Protein AF-A0A1Q7DKN8-F1 (afdb_monomer_lite)

Sequence (492 aa):
MLLDQSAATQILDGSGDLNVLRASIIAAPYELLSQPHVLIIGPGGGIDIQNALVHGASQVDAVEVNRGVSSLMRGPLSDYNGHVYSAARVNVVEDEARSYIRRSPDRYDLILMTVVDSYAALASGAYALSESYLYTAEAFHDYLGHIADHGVLAVGRFYRDPPIEMLNTAALGVEALRARGVADPLAHIAVLRYLDFGLLIVRDDAFDVSSATAIRRFAADHHFTVAFDPLDRTGPFAEGLAGTPVPATDDRPFFFANPGTNVPIAYLILFGALIPAVVLSWGLLLLPLRRVMGAALVTAIGRRTTVQALAVGFGFIAAEIVLLQRLTLYLGQPALALAVGLAALLVGAAAGSAASARAKIGVPRAALASAIVVTVAFLAFDRVAAATLAWPLLARGATACVVAIAIGLPLGSVFPSVIASAGAHDDGLVAWAWAVNGAASVIGSILAVVAALTIGFTGVGFLAAACYLIAVAPAATGLRLGIGAERSPQPT

Structure (mmCIF, N/CA/C/O backbone):
data_AF-A0A1Q7DKN8-F1
#
_entry.id   AF-A0A1Q7DKN8-F1
#
loop_
_atom_site.group_PDB
_atom_site.id
_atom_site.type_symbol
_atom_site.label_atom_id
_atom_site.label_alt_id
_atom_site.label_comp_id
_atom_site.label_asym_id
_atom_site.label_entity_id
_atom_site.label_seq_id
_atom_site.pdbx_PDB_ins_code
_atom_site.Cartn_x
_atom_site.Cartn_y
_atom_site.Cartn_z
_atom_site.occupancy
_atom_site.B_iso_or_equiv
_atom_site.auth_seq_id
_atom_site.auth_comp_id
_atom_site.auth_asym_id
_atom_site.auth_atom_id
_atom_site.pdbx_PDB_model_num
ATOM 1 N N . MET A 1 1 ? 6.342 -12.936 20.519 1.00 69.38 1 MET A N 1
ATOM 2 C CA . MET A 1 1 ? 6.981 -13.704 19.427 1.00 69.38 1 MET A CA 1
ATOM 3 C C . MET A 1 1 ? 7.747 -12.745 18.534 1.00 69.3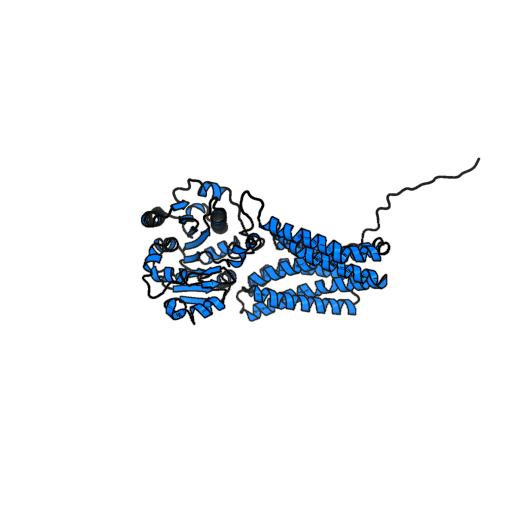8 1 MET A C 1
ATOM 5 O O . MET A 1 1 ? 7.199 -11.688 18.241 1.00 69.38 1 MET A O 1
ATOM 9 N N . LEU A 1 2 ? 8.979 -13.087 18.136 1.00 68.31 2 LEU A N 1
ATOM 10 C CA . LEU A 1 2 ? 9.705 -12.337 17.108 1.00 68.31 2 LEU A CA 1
ATOM 11 C C . LEU A 1 2 ? 9.404 -12.926 15.719 1.00 68.31 2 LEU A C 1
ATOM 13 O O . LEU A 1 2 ? 9.461 -14.138 15.534 1.00 68.31 2 LEU A O 1
ATOM 17 N N . LEU A 1 3 ? 9.077 -12.059 14.774 1.00 62.25 3 LEU A N 1
ATOM 18 C CA . LEU A 1 3 ? 8.795 -12.274 13.365 1.00 62.25 3 LEU A CA 1
ATOM 19 C C . LEU A 1 3 ? 9.898 -11.562 12.570 1.00 62.25 3 LEU A C 1
ATOM 21 O O . LEU A 1 3 ? 10.316 -10.472 12.948 1.00 62.25 3 LEU A O 1
ATOM 25 N N . ASP A 1 4 ? 10.404 -12.181 11.506 1.00 56.62 4 ASP A N 1
ATOM 26 C CA . ASP A 1 4 ? 11.336 -11.571 10.544 1.00 56.62 4 ASP A CA 1
ATOM 27 C C . ASP A 1 4 ? 12.473 -10.738 11.182 1.00 56.62 4 ASP A C 1
ATOM 29 O O . ASP A 1 4 ? 12.576 -9.523 11.021 1.00 56.62 4 ASP A O 1
ATOM 33 N N . GLN A 1 5 ? 13.348 -11.426 11.923 1.00 57.22 5 GLN A N 1
ATOM 34 C CA . GLN A 1 5 ? 14.475 -10.900 12.715 1.00 57.22 5 GLN A CA 1
ATOM 35 C C . GLN A 1 5 ? 14.099 -10.121 13.986 1.00 57.22 5 GLN A C 1
ATOM 37 O O . GLN A 1 5 ? 14.544 -10.511 15.065 1.00 57.22 5 GLN A O 1
ATOM 42 N N . SER A 1 6 ? 13.311 -9.045 13.892 1.00 54.19 6 SER A N 1
ATOM 43 C CA . SER A 1 6 ? 13.060 -8.140 15.032 1.00 54.19 6 SER A CA 1
ATOM 44 C C . SER A 1 6 ? 11.631 -7.609 15.152 1.00 54.19 6 SER A C 1
ATOM 46 O O . SER A 1 6 ? 11.366 -6.815 16.054 1.00 54.19 6 SER A O 1
ATOM 48 N N . ALA A 1 7 ? 10.707 -8.005 14.273 1.00 59.94 7 ALA A N 1
ATOM 49 C CA . ALA A 1 7 ? 9.303 -7.654 14.442 1.00 59.94 7 ALA A CA 1
ATOM 50 C C . ALA A 1 7 ? 8.699 -8.408 15.605 1.00 59.94 7 ALA A C 1
ATOM 52 O O . ALA A 1 7 ? 8.950 -9.586 15.761 1.00 59.94 7 ALA A O 1
ATOM 53 N N . ALA A 1 8 ? 7.942 -7.740 16.464 1.00 69.69 8 ALA A N 1
ATOM 54 C CA . ALA A 1 8 ? 7.364 -8.381 17.629 1.00 69.69 8 ALA A CA 1
ATOM 55 C C . ALA A 1 8 ? 5.851 -8.345 17.517 1.00 69.69 8 ALA A C 1
ATOM 57 O O . ALA A 1 8 ? 5.264 -7.297 17.273 1.00 69.69 8 ALA A O 1
ATOM 58 N N . THR A 1 9 ? 5.226 -9.488 17.755 1.00 79.25 9 THR A N 1
ATOM 59 C CA . THR A 1 9 ? 3.809 -9.524 18.088 1.00 79.25 9 THR A CA 1
ATOM 60 C C . THR A 1 9 ? 3.646 -10.127 19.474 1.00 79.25 9 THR A C 1
ATOM 62 O O . THR A 1 9 ? 4.316 -11.111 19.832 1.00 79.25 9 THR A O 1
ATOM 65 N N . GLN A 1 10 ? 2.831 -9.473 20.297 1.00 84.88 10 GLN A N 1
ATOM 66 C CA . GLN A 1 10 ? 2.544 -9.934 21.645 1.00 84.88 10 GLN A CA 1
ATOM 67 C C . GLN A 1 10 ? 1.501 -11.039 21.580 1.00 84.88 10 GLN A C 1
ATOM 69 O O . GLN A 1 10 ? 0.483 -10.902 20.911 1.00 84.88 10 GLN A O 1
ATOM 74 N N . ILE A 1 11 ? 1.779 -12.128 22.285 1.00 89.25 11 ILE A N 1
ATOM 75 C CA . ILE A 1 11 ? 0.830 -13.214 22.494 1.00 89.25 11 ILE A CA 1
ATOM 76 C C . ILE A 1 11 ? 0.557 -13.195 23.984 1.00 89.25 11 ILE A C 1
ATOM 78 O O . ILE A 1 11 ? 1.498 -13.320 24.771 1.00 89.25 11 ILE A O 1
ATOM 82 N N . LEU A 1 12 ? -0.694 -12.966 24.356 1.00 89.38 12 LEU A N 1
ATOM 83 C CA . LEU A 1 12 ? -1.097 -13.012 25.751 1.00 89.38 12 LEU A CA 1
ATOM 84 C C . LEU A 1 12 ? -1.434 -14.450 26.129 1.00 89.38 12 LEU A C 1
ATOM 86 O O . LEU A 1 12 ? -1.973 -15.203 25.315 1.00 89.38 12 LEU A O 1
ATOM 90 N N . ASP A 1 13 ? -1.124 -14.794 27.375 1.00 89.62 13 ASP A N 1
ATOM 91 C CA . ASP A 1 13 ? -1.547 -16.049 27.980 1.00 89.62 13 ASP A CA 1
ATOM 92 C C . ASP A 1 13 ? -3.078 -16.071 28.072 1.00 89.62 13 ASP A C 1
ATOM 94 O O . ASP A 1 13 ? -3.681 -15.290 28.812 1.00 89.62 13 ASP A O 1
ATOM 98 N N . GLY A 1 14 ? -3.709 -16.955 27.301 1.00 84.38 14 GLY A N 1
ATOM 99 C CA . GLY A 1 14 ? -5.162 -17.074 27.223 1.00 84.38 14 GLY A CA 1
ATOM 100 C C . GLY A 1 14 ? -5.808 -17.667 28.477 1.00 84.38 14 GLY A C 1
ATOM 101 O O . GLY A 1 14 ? -7.031 -17.643 28.584 1.00 84.38 14 GLY A O 1
ATOM 102 N N . SER A 1 15 ? -5.014 -18.179 29.425 1.00 82.38 15 SER A N 1
ATOM 103 C CA . SER A 1 15 ? -5.487 -18.590 30.753 1.00 82.38 15 SER A CA 1
ATOM 104 C C . SER A 1 15 ? -5.469 -17.454 31.786 1.00 82.38 15 SER A C 1
ATOM 106 O O . SER A 1 15 ? -6.047 -17.592 32.867 1.00 82.38 15 SER A O 1
ATOM 108 N N . GLY A 1 16 ? -4.811 -16.335 31.464 1.00 82.31 16 GLY A N 1
ATOM 109 C CA . GLY A 1 16 ? -4.687 -15.172 32.335 1.00 82.31 16 GLY A CA 1
ATOM 110 C C . GLY A 1 16 ? -5.949 -14.308 32.404 1.00 82.31 16 GLY A C 1
ATOM 111 O O . GLY A 1 16 ? -6.888 -14.455 31.620 1.00 82.31 16 GLY A O 1
ATOM 112 N N . ASP A 1 17 ? -5.962 -13.360 33.345 1.00 84.31 17 ASP A N 1
ATOM 113 C CA . ASP A 1 17 ? -7.023 -12.355 33.412 1.00 84.31 17 ASP A CA 1
ATOM 114 C C . ASP A 1 17 ? -6.887 -11.345 32.259 1.00 84.31 17 ASP A C 1
ATOM 116 O O . ASP A 1 17 ? -6.019 -10.468 32.263 1.00 84.31 17 ASP A O 1
ATOM 120 N N . LEU A 1 18 ? -7.781 -11.451 31.274 1.00 88.00 18 LEU A N 1
ATOM 121 C CA . LEU A 1 18 ? -7.830 -10.561 30.115 1.00 88.00 18 LEU A CA 1
ATOM 122 C C . LEU A 1 18 ? -8.501 -9.206 30.413 1.00 88.00 18 LEU A C 1
ATOM 124 O O . LEU A 1 18 ? -8.622 -8.381 29.507 1.00 88.00 18 LEU A O 1
ATOM 128 N N . ASN A 1 19 ? -8.902 -8.920 31.659 1.00 85.69 19 ASN A N 1
ATOM 129 C CA . ASN A 1 19 ? -9.459 -7.616 32.040 1.00 85.69 19 ASN A CA 1
ATOM 130 C C . ASN A 1 19 ? -8.499 -6.450 31.779 1.00 85.69 19 ASN A C 1
ATOM 132 O O . ASN A 1 19 ? -8.963 -5.330 31.574 1.00 85.69 19 ASN A O 1
ATOM 136 N N . VAL A 1 20 ? -7.185 -6.695 31.710 1.00 86.88 20 VAL A N 1
ATOM 137 C CA . VAL A 1 20 ? -6.204 -5.674 31.302 1.00 86.88 20 VAL A CA 1
ATOM 138 C C . VAL A 1 20 ? -6.526 -5.073 29.928 1.00 86.88 20 VAL A C 1
ATOM 140 O O . VAL A 1 20 ? -6.277 -3.892 29.703 1.00 86.88 20 VAL A O 1
ATOM 143 N N . LEU A 1 21 ? -7.154 -5.844 29.030 1.00 92.50 21 LEU A N 1
ATOM 144 C CA . LEU A 1 21 ? -7.571 -5.365 27.712 1.00 92.50 21 LEU A CA 1
ATOM 145 C C . LEU A 1 21 ? -8.695 -4.330 27.800 1.00 92.50 21 LEU A C 1
ATOM 147 O O . LEU A 1 21 ? -8.719 -3.415 26.984 1.00 92.50 21 LEU A O 1
ATOM 151 N N . ARG A 1 22 ? -9.561 -4.399 28.823 1.00 93.88 22 ARG A N 1
ATOM 152 C CA . ARG A 1 22 ? -10.612 -3.390 29.064 1.00 93.88 22 ARG A CA 1
ATOM 153 C C . ARG A 1 22 ? -10.039 -2.020 29.403 1.00 93.88 22 ARG A C 1
ATOM 155 O O . ARG A 1 22 ? -10.659 -1.014 29.104 1.00 93.88 22 ARG A O 1
ATOM 162 N N . ALA A 1 23 ? -8.850 -1.992 29.998 1.00 93.06 23 ALA A N 1
ATOM 163 C CA . ALA A 1 23 ? -8.126 -0.768 30.319 1.00 93.06 23 ALA A CA 1
ATOM 164 C C . ALA A 1 23 ? -7.115 -0.371 29.232 1.00 93.06 23 ALA A C 1
ATOM 166 O O . ALA A 1 23 ? -6.266 0.483 29.473 1.00 93.06 23 ALA A O 1
ATOM 167 N N . SER A 1 24 ? -7.145 -1.007 28.057 1.00 94.12 24 SER A N 1
ATOM 168 C CA . SER A 1 24 ? -6.240 -0.686 26.952 1.00 94.12 24 SER A CA 1
ATOM 169 C C . SER A 1 24 ? -6.830 0.401 26.055 1.00 94.12 24 SER A C 1
ATOM 171 O O . SER A 1 24 ? -8.039 0.478 25.865 1.00 94.12 24 SER A O 1
ATOM 173 N N . ILE A 1 25 ? -5.984 1.221 25.427 1.00 96.19 25 ILE A N 1
ATOM 174 C CA . ILE A 1 25 ? -6.463 2.273 24.515 1.00 96.19 25 ILE A CA 1
ATOM 175 C C . ILE A 1 25 ? -7.280 1.705 23.340 1.00 96.19 25 ILE A C 1
ATOM 177 O O . ILE A 1 25 ? -8.220 2.347 22.882 1.00 96.19 25 ILE A O 1
ATOM 181 N N . ILE A 1 26 ? -6.978 0.478 22.898 1.00 95.25 26 ILE A N 1
ATOM 182 C CA . ILE A 1 26 ? -7.686 -0.220 21.813 1.00 95.25 26 ILE A CA 1
ATOM 183 C C . ILE A 1 26 ? -9.080 -0.725 22.228 1.00 95.25 26 ILE A C 1
ATOM 185 O O . ILE A 1 26 ? -9.825 -1.210 21.379 1.00 95.25 26 ILE A O 1
ATOM 189 N N . ALA A 1 27 ? -9.464 -0.601 23.505 1.00 97.25 27 ALA A N 1
ATOM 190 C CA . ALA A 1 27 ? -10.833 -0.830 23.967 1.00 97.25 27 ALA A CA 1
ATOM 191 C C . ALA A 1 27 ? -11.769 0.364 23.707 1.00 97.25 27 ALA A C 1
ATOM 193 O O . ALA A 1 27 ? -12.981 0.180 23.642 1.00 97.25 27 ALA A O 1
ATOM 194 N N . ALA A 1 28 ? -11.235 1.568 23.470 1.00 97.94 28 ALA A N 1
ATOM 195 C CA . ALA A 1 28 ? -12.045 2.776 23.302 1.00 97.94 28 ALA A CA 1
ATOM 196 C C . ALA A 1 28 ? -13.161 2.689 22.234 1.00 97.94 28 ALA A C 1
ATOM 198 O O . ALA A 1 28 ? -14.249 3.197 22.496 1.00 97.94 28 ALA A O 1
ATOM 199 N N . PRO A 1 29 ? -12.974 2.045 21.060 1.00 97.62 29 PRO A N 1
ATOM 200 C CA . PRO A 1 29 ? -14.052 1.903 20.078 1.00 97.62 29 PRO A CA 1
ATOM 201 C C . PRO A 1 29 ? -15.250 1.098 20.601 1.00 97.62 29 PRO A C 1
ATOM 203 O O . PRO A 1 29 ? -16.375 1.320 20.164 1.00 97.62 29 PRO A O 1
ATOM 206 N N . TYR A 1 30 ? -15.031 0.185 21.552 1.00 97.81 30 TYR A N 1
ATOM 207 C CA . TYR A 1 30 ? -16.084 -0.658 22.118 1.00 97.81 30 TYR A CA 1
ATOM 208 C C . TYR A 1 30 ? -16.977 0.091 23.114 1.00 97.81 30 TYR A C 1
ATOM 210 O O . TYR A 1 30 ? -18.089 -0.354 23.363 1.00 97.81 30 TYR A O 1
ATOM 218 N N . GLU A 1 31 ? -16.562 1.262 23.611 1.00 97.12 31 GLU A N 1
ATOM 219 C CA . GLU A 1 31 ? -17.434 2.159 24.391 1.00 97.12 31 GLU A CA 1
ATOM 220 C C . GLU A 1 31 ? -18.577 2.748 23.549 1.00 97.12 31 GLU A C 1
ATOM 222 O O . GLU A 1 31 ? -19.544 3.288 24.086 1.00 97.12 31 GLU A O 1
ATOM 227 N N . LEU A 1 32 ? -18.461 2.662 22.221 1.00 96.50 32 LEU A N 1
ATOM 228 C CA . LEU A 1 32 ? -19.433 3.182 21.263 1.00 96.50 32 LEU A CA 1
ATOM 229 C C . LEU A 1 32 ? -20.333 2.093 20.669 1.00 96.50 32 LEU A C 1
ATOM 231 O O . LEU A 1 32 ? -21.289 2.420 19.971 1.00 96.50 32 LEU A O 1
ATOM 235 N N . LEU A 1 33 ? -20.026 0.817 20.914 1.00 96.44 33 LEU A N 1
ATOM 236 C CA . LEU A 1 33 ? -20.621 -0.318 20.216 1.00 96.44 33 LEU A CA 1
ATOM 237 C C . LEU A 1 33 ? -21.178 -1.344 21.205 1.00 96.44 33 LEU A C 1
ATOM 239 O O . LEU A 1 33 ? -20.720 -1.475 22.334 1.00 96.44 33 LEU A O 1
ATOM 243 N N . SER A 1 34 ? -22.178 -2.109 20.776 1.00 94.56 34 SER A N 1
ATOM 244 C CA . SER A 1 34 ? -22.769 -3.191 21.571 1.00 94.56 34 SER A CA 1
ATOM 245 C C . SER A 1 34 ? -22.773 -4.480 20.762 1.00 94.56 34 SER A C 1
ATOM 247 O O . SER A 1 34 ? -23.408 -4.545 19.719 1.00 94.56 34 SER A O 1
ATOM 249 N N . GLN A 1 35 ? -22.065 -5.504 21.250 1.00 96.06 35 GLN A N 1
ATOM 250 C CA . GLN A 1 35 ? -21.913 -6.813 20.591 1.00 96.06 35 GLN A CA 1
ATOM 251 C C . GLN A 1 35 ? -21.496 -6.748 19.100 1.00 96.06 35 GLN A C 1
ATOM 253 O O . GLN A 1 35 ? -22.111 -7.420 18.267 1.00 96.06 35 GLN A O 1
ATOM 258 N N . PRO A 1 36 ? -20.444 -5.981 18.747 1.00 97.94 36 PRO A N 1
ATOM 259 C CA . PRO A 1 36 ? -20.112 -5.694 17.351 1.00 97.94 36 PRO A CA 1
ATOM 260 C C . PRO A 1 36 ? -19.638 -6.926 16.570 1.00 97.94 36 PRO A C 1
ATOM 262 O O . PRO A 1 36 ? -18.982 -7.812 17.129 1.00 97.94 36 PRO A O 1
ATOM 265 N N . HIS A 1 37 ? -19.905 -6.948 15.266 1.00 98.19 37 HIS A N 1
ATOM 266 C CA . HIS A 1 37 ? -19.172 -7.752 14.289 1.00 98.19 37 HIS A CA 1
ATOM 267 C C . HIS A 1 37 ? -17.893 -7.010 13.889 1.00 98.19 37 HIS A C 1
ATOM 269 O O . HIS A 1 37 ? -17.941 -5.893 13.369 1.00 98.19 37 HIS A O 1
ATOM 275 N N . VAL A 1 38 ? -16.737 -7.612 14.177 1.00 98.56 38 VAL A N 1
ATOM 276 C CA . VAL A 1 38 ? -15.430 -6.950 14.084 1.00 98.56 38 VAL A CA 1
ATOM 277 C C . VAL A 1 38 ? -14.591 -7.539 12.952 1.00 98.56 38 VAL A C 1
ATOM 279 O O . VAL A 1 38 ? -14.354 -8.745 12.927 1.00 98.56 38 VAL A O 1
ATOM 282 N N . LEU A 1 39 ? -14.070 -6.686 12.071 1.00 98.50 39 LEU A N 1
ATOM 283 C CA . LEU A 1 39 ? -12.965 -7.017 11.175 1.00 98.50 39 LEU A CA 1
ATOM 284 C C . LEU A 1 39 ? -11.646 -6.560 11.794 1.00 98.50 39 LEU A C 1
ATOM 286 O O . LEU A 1 39 ? -11.467 -5.378 12.080 1.00 98.50 39 LEU A O 1
ATOM 290 N N . ILE A 1 40 ? -10.697 -7.475 11.940 1.00 98.06 40 ILE A N 1
ATOM 291 C CA . ILE A 1 40 ? -9.341 -7.183 12.405 1.00 98.06 40 ILE A CA 1
ATOM 292 C C . ILE A 1 40 ? -8.376 -7.359 11.242 1.00 98.06 40 ILE A C 1
ATOM 294 O O . ILE A 1 40 ? -8.247 -8.446 10.675 1.00 98.06 40 ILE A O 1
ATOM 298 N N . ILE A 1 41 ? -7.666 -6.287 10.911 1.00 96.06 41 ILE A N 1
ATOM 299 C CA . ILE A 1 41 ? -6.579 -6.301 9.936 1.00 96.06 41 ILE A CA 1
ATOM 300 C C . ILE A 1 41 ? -5.293 -6.657 10.685 1.00 96.06 41 ILE A C 1
ATOM 302 O O . ILE A 1 41 ? -4.933 -5.953 11.621 1.00 96.06 41 ILE A O 1
ATOM 306 N N . GLY A 1 42 ? -4.604 -7.729 10.281 1.00 93.00 42 GLY A N 1
ATOM 307 C CA . GLY A 1 42 ? -3.305 -8.126 10.838 1.00 93.00 42 GLY A CA 1
ATOM 308 C C . GLY A 1 42 ? -3.343 -8.532 12.320 1.00 93.00 42 GLY A C 1
ATOM 309 O O . GLY A 1 42 ? -2.679 -7.891 13.132 1.00 93.00 42 GLY A O 1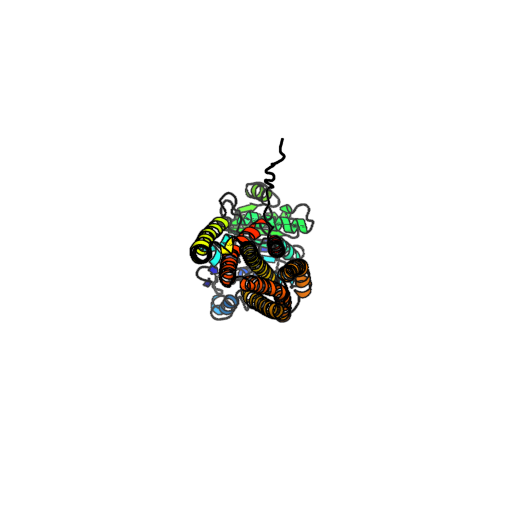
ATOM 310 N N . PRO A 1 43 ? -4.077 -9.597 12.699 1.00 93.31 43 PRO A N 1
ATOM 311 C CA . PRO A 1 43 ? -4.262 -9.990 14.098 1.00 93.31 43 PRO A CA 1
ATOM 312 C C . PRO A 1 43 ? -2.977 -10.438 14.813 1.00 93.31 43 PRO A C 1
ATOM 314 O O . PRO A 1 43 ? -2.926 -10.377 16.044 1.00 93.31 43 PRO A O 1
ATOM 317 N N . GLY A 1 44 ? -1.944 -10.901 14.095 1.00 91.81 44 GLY A N 1
ATOM 318 C CA . GLY A 1 44 ? -0.634 -11.207 14.667 1.00 91.81 44 GLY A CA 1
ATOM 319 C C . GLY A 1 44 ? -0.679 -12.232 15.808 1.00 91.81 44 GLY A C 1
ATOM 320 O O . GLY A 1 44 ? -0.951 -13.411 15.618 1.00 91.81 44 GLY A O 1
ATOM 321 N N . GLY A 1 45 ? -0.353 -11.801 17.023 1.00 91.12 45 GLY A N 1
ATOM 322 C CA . GLY A 1 45 ? -0.404 -12.617 18.236 1.00 91.12 45 GLY A CA 1
ATOM 323 C C . GLY A 1 45 ? -1.790 -12.694 18.886 1.00 91.12 45 GLY A C 1
ATOM 324 O O . GLY A 1 45 ? -1.933 -13.308 19.940 1.00 91.12 45 GLY A O 1
ATOM 325 N N . GLY A 1 46 ? -2.814 -12.114 18.258 1.00 93.25 46 GLY A N 1
ATOM 326 C CA . GLY A 1 46 ? -4.221 -12.272 18.620 1.00 93.25 46 GLY A CA 1
ATOM 327 C C . GLY A 1 46 ? -4.754 -11.277 19.648 1.00 93.25 46 GLY A C 1
ATOM 328 O O . GLY A 1 46 ? -5.898 -11.436 20.066 1.00 93.25 46 GLY A O 1
ATOM 329 N N . ILE A 1 47 ? -3.982 -10.259 20.048 1.00 92.94 47 ILE A N 1
ATOM 330 C CA . ILE A 1 47 ? -4.406 -9.289 21.075 1.00 92.94 47 ILE A CA 1
ATOM 331 C C . ILE A 1 47 ? -5.701 -8.560 20.692 1.00 92.94 47 ILE A C 1
ATOM 333 O O . ILE A 1 47 ? -6.602 -8.443 21.519 1.00 92.94 47 ILE A O 1
ATOM 337 N N . ASP A 1 48 ? -5.845 -8.168 19.426 1.00 95.00 48 ASP A N 1
ATOM 338 C CA . ASP A 1 48 ? -7.055 -7.511 18.927 1.00 95.00 48 ASP A CA 1
ATOM 339 C C . ASP A 1 48 ? -8.259 -8.463 18.936 1.00 95.00 48 ASP A C 1
ATOM 341 O O . ASP A 1 48 ? -9.370 -8.050 19.269 1.00 95.00 48 ASP A O 1
ATOM 345 N N . ILE A 1 49 ? -8.040 -9.755 18.643 1.00 96.38 49 ILE A N 1
ATOM 346 C CA . ILE A 1 49 ? -9.097 -10.777 18.694 1.00 96.38 49 ILE A CA 1
ATOM 347 C C . ILE A 1 49 ? -9.552 -10.961 20.143 1.00 96.38 49 ILE A C 1
ATOM 349 O O . ILE A 1 49 ? -10.747 -10.950 20.428 1.00 96.38 49 ILE A O 1
ATOM 353 N N . GLN A 1 50 ? -8.609 -11.099 21.078 1.00 94.88 50 GLN A N 1
ATOM 354 C CA . GLN A 1 50 ? -8.927 -11.222 22.500 1.00 94.88 50 GLN A CA 1
ATOM 355 C C . GLN A 1 50 ? -9.659 -9.979 23.012 1.00 94.88 50 GLN A C 1
ATOM 357 O O . GLN A 1 50 ? -10.657 -10.110 23.720 1.00 94.88 50 GLN A O 1
ATOM 362 N N . ASN A 1 51 ? -9.220 -8.786 22.607 1.00 95.50 51 ASN A N 1
ATOM 363 C CA . ASN A 1 51 ? -9.858 -7.533 22.984 1.00 95.50 51 ASN A CA 1
ATOM 364 C C . ASN A 1 51 ? -11.310 -7.475 22.479 1.00 95.50 51 ASN A C 1
ATOM 366 O O . ASN A 1 51 ? -12.212 -7.168 23.258 1.00 95.50 51 ASN A O 1
ATOM 370 N N . ALA A 1 52 ? -11.560 -7.870 21.226 1.00 97.19 52 ALA A N 1
ATOM 371 C CA . ALA A 1 52 ? -12.909 -7.975 20.672 1.00 97.19 52 ALA A CA 1
ATOM 372 C C . ALA A 1 52 ? -13.793 -8.951 21.467 1.00 97.19 52 ALA A C 1
ATOM 374 O O . ALA A 1 52 ? -14.928 -8.632 21.829 1.00 97.19 52 ALA A O 1
ATOM 375 N N . LEU A 1 53 ? -13.267 -10.135 21.797 1.00 95.62 53 LEU A N 1
ATOM 376 C CA . LEU A 1 53 ? -14.005 -11.157 22.543 1.00 95.62 53 LEU A CA 1
ATOM 377 C C . LEU A 1 53 ? -14.331 -10.722 23.981 1.00 95.62 53 LEU A C 1
ATOM 379 O O . LEU A 1 53 ? -15.446 -10.977 24.446 1.00 95.62 53 LEU A O 1
ATOM 383 N N . VAL A 1 54 ? -13.401 -10.046 24.669 1.00 95.31 54 VAL A N 1
ATOM 384 C CA . VAL A 1 54 ? -13.600 -9.479 26.019 1.00 95.31 54 VAL A CA 1
ATOM 385 C C . VAL A 1 54 ? -14.690 -8.404 26.013 1.00 95.31 54 VAL A C 1
ATOM 387 O O . VAL A 1 54 ? -15.485 -8.325 26.956 1.00 95.31 54 VAL A O 1
ATOM 390 N N . HIS A 1 55 ? -14.791 -7.628 24.934 1.00 96.62 55 HIS A N 1
ATOM 391 C CA . HIS A 1 55 ? -15.844 -6.627 24.736 1.00 96.62 55 HIS A CA 1
ATOM 392 C C . HIS A 1 55 ? -17.121 -7.196 24.099 1.00 96.62 55 HIS A C 1
ATOM 394 O O . HIS A 1 55 ? -18.017 -6.456 23.705 1.00 96.62 55 HIS A O 1
ATOM 400 N N . GLY A 1 56 ? -17.251 -8.525 24.057 1.00 95.94 56 GLY A N 1
ATOM 401 C CA . GLY A 1 56 ? -18.503 -9.182 23.709 1.00 95.94 56 GLY A CA 1
ATOM 402 C C . GLY A 1 56 ? -18.834 -9.176 22.219 1.00 95.94 56 GLY A C 1
ATOM 403 O O . GLY A 1 56 ? -20.008 -9.341 21.896 1.00 95.94 56 GLY A O 1
ATOM 404 N N . ALA A 1 57 ? -17.839 -9.032 21.334 1.00 98.00 57 ALA A N 1
ATOM 405 C CA . ALA A 1 57 ? -18.029 -9.128 19.887 1.00 98.00 57 ALA A CA 1
ATOM 406 C C . ALA A 1 57 ? -18.868 -10.360 19.503 1.00 98.00 57 ALA A C 1
ATOM 408 O O . ALA A 1 57 ? -18.653 -11.469 20.015 1.00 98.00 57 ALA A O 1
ATOM 409 N N . SER A 1 58 ? -19.851 -10.162 18.628 1.00 97.50 58 SER A N 1
ATOM 410 C CA . SER A 1 58 ? -20.740 -11.228 18.155 1.00 97.50 58 SER A CA 1
ATOM 411 C C . SER A 1 58 ? -20.004 -12.174 17.205 1.00 97.50 58 SER A C 1
ATOM 413 O O . SER A 1 58 ? -20.145 -13.393 17.318 1.00 97.50 58 SER A O 1
ATOM 415 N N . GLN A 1 59 ? -19.145 -11.610 16.356 1.00 98.06 59 GLN A N 1
ATOM 416 C CA . GLN A 1 59 ? -18.271 -12.308 15.422 1.00 98.06 59 GLN A CA 1
ATOM 417 C C . GLN A 1 59 ? -16.983 -11.502 15.207 1.00 98.06 59 GLN A C 1
ATOM 419 O O . GLN A 1 59 ? -16.987 -10.274 15.293 1.00 98.06 59 GLN A O 1
ATOM 424 N N . VAL A 1 60 ? -15.882 -12.198 14.929 1.00 98.50 60 VAL A N 1
ATOM 425 C CA . VAL A 1 60 ? -14.586 -11.608 14.594 1.00 98.50 60 VAL A CA 1
ATOM 426 C C . VAL A 1 60 ? -14.052 -12.261 13.325 1.00 98.50 60 VAL A C 1
ATOM 428 O O . VAL A 1 60 ? -13.741 -13.451 13.332 1.00 98.50 60 VAL A O 1
ATOM 431 N N . ASP A 1 61 ? -13.897 -11.483 12.261 1.00 98.25 61 ASP A N 1
ATOM 432 C CA . ASP A 1 61 ? -13.131 -11.877 11.082 1.00 98.25 61 ASP A CA 1
ATOM 433 C C . ASP A 1 61 ? -11.730 -11.277 11.196 1.00 98.25 61 ASP A C 1
ATOM 435 O O . ASP A 1 61 ? -11.568 -10.071 11.356 1.00 98.25 61 ASP A O 1
ATOM 439 N N . ALA A 1 62 ? -10.698 -12.113 11.164 1.00 97.19 62 ALA A N 1
ATOM 440 C CA . ALA A 1 62 ? -9.324 -11.685 11.393 1.00 97.19 62 ALA A CA 1
ATOM 441 C C . ALA A 1 62 ? -8.453 -12.046 10.187 1.00 97.19 62 ALA A C 1
ATOM 443 O O . ALA A 1 62 ? -8.239 -13.224 9.899 1.00 97.19 62 ALA A O 1
ATOM 444 N N . VAL A 1 63 ? -7.961 -11.038 9.468 1.00 95.62 63 VAL A N 1
ATOM 445 C CA . VAL A 1 63 ? -7.247 -11.229 8.199 1.00 95.62 63 VAL A CA 1
ATOM 446 C C . VAL A 1 63 ? -5.743 -11.190 8.434 1.00 95.62 63 VAL A C 1
ATOM 448 O O . VAL A 1 63 ? -5.183 -10.138 8.741 1.00 95.62 63 VAL A O 1
ATOM 451 N N . GLU A 1 64 ? -5.091 -12.343 8.293 1.00 91.81 64 GLU A N 1
ATOM 452 C CA . GLU A 1 64 ? -3.659 -12.533 8.532 1.00 91.81 64 GLU A CA 1
ATOM 453 C C . GLU A 1 64 ? -2.931 -12.887 7.232 1.00 91.81 64 GLU A C 1
ATOM 455 O O . GLU A 1 64 ? -3.154 -13.944 6.641 1.00 91.81 64 GLU A O 1
ATOM 460 N N . VAL A 1 65 ? -2.002 -12.029 6.811 1.00 86.94 65 VAL A N 1
ATOM 461 C CA . VAL A 1 65 ? -1.228 -12.240 5.580 1.00 86.94 65 VAL A CA 1
ATOM 462 C C . VAL A 1 65 ? -0.129 -13.292 5.770 1.00 86.94 65 VAL A C 1
ATOM 464 O O . VAL A 1 65 ? 0.240 -14.003 4.830 1.00 86.94 65 VAL A O 1
ATOM 467 N N . ASN A 1 66 ? 0.404 -13.428 6.989 1.00 86.38 66 ASN A N 1
ATOM 468 C CA . ASN A 1 66 ? 1.487 -14.345 7.302 1.00 86.38 66 ASN A CA 1
ATOM 469 C C . ASN A 1 66 ? 0.949 -15.714 7.744 1.00 86.38 66 ASN A C 1
ATOM 471 O O . ASN A 1 66 ? 0.650 -15.967 8.913 1.00 86.38 66 ASN A O 1
ATOM 475 N N . ARG A 1 67 ? 0.925 -16.661 6.801 1.00 88.38 67 ARG A N 1
ATOM 476 C CA . ARG A 1 67 ? 0.524 -18.058 7.058 1.00 88.38 67 ARG A CA 1
ATOM 477 C C . ARG A 1 67 ? 1.361 -18.749 8.136 1.00 88.38 67 ARG A C 1
ATOM 479 O O . ARG A 1 67 ? 0.867 -19.654 8.805 1.00 88.38 67 ARG A O 1
ATOM 486 N N . GLY A 1 68 ? 2.614 -18.331 8.323 1.00 89.12 68 GLY A N 1
ATOM 487 C CA . GLY A 1 68 ? 3.473 -18.820 9.400 1.00 89.12 68 GLY A CA 1
ATOM 488 C C . GLY A 1 68 ? 2.951 -18.412 10.777 1.00 89.12 68 GLY A C 1
ATOM 489 O O . GLY A 1 68 ? 2.888 -19.253 11.670 1.00 89.12 68 GLY A O 1
ATOM 490 N N . VAL A 1 69 ? 2.494 -17.164 10.931 1.00 90.06 69 VAL A N 1
ATOM 491 C CA . VAL A 1 69 ? 1.848 -16.676 12.163 1.00 90.06 69 VAL A CA 1
ATOM 492 C C . VAL A 1 69 ? 0.565 -17.454 12.437 1.00 90.06 69 VAL A C 1
ATOM 494 O O . VAL A 1 69 ? 0.426 -18.023 13.518 1.00 90.06 69 VAL A O 1
ATOM 497 N N . SER A 1 70 ? -0.329 -17.557 11.445 1.00 92.50 70 SER A N 1
ATOM 498 C CA . SER A 1 70 ? -1.569 -18.346 11.555 1.00 92.50 70 SER A CA 1
ATOM 499 C C . SER A 1 70 ? -1.282 -19.794 11.981 1.00 92.50 70 SER A C 1
ATOM 501 O O . SER A 1 70 ? -1.880 -20.299 12.934 1.00 92.50 70 SER A O 1
ATOM 503 N N . SER A 1 71 ? -0.296 -20.441 11.349 1.00 93.62 71 SER A N 1
ATOM 504 C CA . SER A 1 71 ? 0.111 -21.817 11.669 1.00 93.62 71 SER A CA 1
ATOM 505 C C . SER A 1 71 ? 0.654 -21.961 13.093 1.00 93.62 71 SER A C 1
ATOM 507 O O . SER A 1 71 ? 0.331 -22.929 13.780 1.00 93.62 71 SER A O 1
ATOM 509 N N . LEU A 1 72 ? 1.456 -21.000 13.564 1.00 94.44 72 LEU A N 1
ATOM 510 C CA . LEU A 1 72 ? 1.984 -20.999 14.931 1.00 94.44 72 LEU A CA 1
ATOM 511 C C . LEU A 1 72 ? 0.869 -20.817 15.965 1.00 94.44 72 LEU A C 1
ATOM 513 O O . LEU A 1 72 ? 0.813 -21.569 16.938 1.00 94.44 72 LEU A O 1
ATOM 517 N N . MET A 1 73 ? -0.037 -19.868 15.726 1.00 95.31 73 MET A N 1
ATOM 518 C CA . MET A 1 73 ? -1.145 -19.536 16.624 1.00 95.31 73 MET A CA 1
ATOM 519 C C . MET A 1 73 ? -2.208 -20.639 16.703 1.00 95.31 73 MET A C 1
ATOM 521 O O . MET A 1 73 ? -2.777 -20.857 17.771 1.00 95.31 73 MET A O 1
ATOM 525 N N . ARG A 1 74 ? -2.461 -21.364 15.606 1.00 96.06 74 ARG A N 1
ATOM 526 C CA . ARG A 1 74 ? -3.375 -22.522 15.581 1.00 96.06 74 ARG A CA 1
ATOM 527 C C . ARG A 1 74 ? -2.724 -23.828 16.042 1.00 96.06 74 ARG A C 1
ATOM 529 O O . ARG A 1 74 ? -3.438 -24.750 16.416 1.00 96.06 74 ARG A O 1
ATOM 536 N N . GLY A 1 75 ? -1.399 -23.925 15.974 1.00 95.56 75 GLY A N 1
ATOM 537 C CA . GLY A 1 75 ? -0.646 -25.131 16.303 1.00 95.56 75 GLY A CA 1
ATOM 538 C C . GLY A 1 75 ? 0.133 -24.980 17.612 1.00 95.56 75 GLY A C 1
ATOM 539 O O . GLY A 1 75 ? -0.491 -24.974 18.674 1.00 95.56 75 GLY A O 1
ATOM 540 N N . PRO A 1 76 ? 1.476 -24.858 17.574 1.00 95.81 76 PRO A N 1
ATOM 541 C CA . PRO A 1 76 ? 2.330 -24.893 18.768 1.00 95.81 76 PRO A CA 1
ATOM 542 C C . PRO A 1 76 ? 1.996 -23.892 19.882 1.00 95.81 76 PRO A C 1
ATOM 544 O O . PRO A 1 76 ? 2.358 -24.137 21.027 1.00 95.81 76 PRO A O 1
ATOM 547 N N . LEU A 1 77 ? 1.356 -22.761 19.564 1.00 94.88 77 LEU A N 1
ATOM 548 C CA . LEU A 1 77 ? 1.019 -21.711 20.534 1.00 94.88 77 LEU A CA 1
ATOM 549 C C . LEU A 1 77 ? -0.468 -21.688 20.910 1.00 94.88 77 LEU A C 1
ATOM 551 O O . LEU A 1 77 ? -0.876 -20.803 21.659 1.00 94.88 77 LEU A O 1
ATOM 555 N N . SER A 1 78 ? -1.267 -22.631 20.403 1.00 95.19 78 SER A N 1
ATOM 556 C CA . SER A 1 78 ? -2.722 -22.649 20.599 1.00 95.19 78 SER A CA 1
ATOM 557 C C . SER A 1 78 ? -3.124 -22.769 22.069 1.00 95.19 78 SER A C 1
ATOM 559 O O . SER A 1 78 ? -3.924 -21.962 22.532 1.00 95.19 78 SER A O 1
ATOM 561 N N . ASP A 1 79 ? -2.513 -23.680 22.827 1.00 94.38 79 ASP A N 1
ATOM 562 C CA . ASP A 1 79 ? -2.790 -23.820 24.264 1.00 94.38 79 ASP A CA 1
ATOM 563 C C . ASP A 1 79 ? -2.413 -22.543 25.034 1.00 94.38 79 ASP A C 1
ATOM 565 O O . ASP A 1 79 ? -3.182 -22.054 25.860 1.00 94.38 79 ASP A O 1
ATOM 569 N N . TYR A 1 80 ? -1.252 -21.953 24.718 1.00 94.00 80 TYR A N 1
ATOM 570 C CA . TYR A 1 80 ? -0.769 -20.734 25.374 1.00 94.00 80 TYR A CA 1
ATOM 571 C C . TYR A 1 80 ? -1.673 -19.528 25.099 1.00 94.00 80 TYR A C 1
ATOM 573 O O . TYR A 1 80 ? -1.942 -18.746 26.000 1.00 94.00 80 TYR A O 1
ATOM 581 N N . ASN A 1 81 ? -2.171 -19.369 23.870 1.00 92.56 81 ASN A N 1
ATOM 582 C CA . ASN A 1 81 ? -3.027 -18.238 23.504 1.00 92.56 81 ASN A CA 1
ATOM 583 C C . ASN A 1 81 ? -4.517 -18.442 23.845 1.00 92.56 81 ASN A C 1
ATOM 585 O O . ASN A 1 81 ? -5.336 -17.583 23.505 1.00 92.56 81 ASN A O 1
ATOM 589 N N . GLY A 1 82 ? -4.874 -19.561 24.489 1.00 93.38 82 GLY A N 1
ATOM 590 C CA . GLY A 1 82 ? -6.256 -19.900 24.841 1.00 93.38 82 GLY A CA 1
ATOM 591 C C . GLY A 1 82 ? -7.124 -20.272 23.638 1.00 93.38 82 GLY A C 1
ATOM 592 O O . GLY A 1 82 ? -8.323 -20.000 23.635 1.00 93.38 82 GLY A O 1
ATOM 593 N N . HIS A 1 83 ? -6.529 -20.860 22.599 1.00 95.06 83 HIS A N 1
ATOM 594 C CA . HIS A 1 83 ? -7.183 -21.256 21.351 1.00 95.06 83 HIS A CA 1
ATOM 595 C C . HIS A 1 83 ? -7.889 -20.105 20.618 1.00 95.06 83 HIS A C 1
ATOM 597 O O . HIS A 1 83 ? -8.884 -20.326 19.921 1.00 95.06 83 HIS A O 1
ATOM 603 N N . VAL A 1 84 ? -7.375 -18.874 20.733 1.00 94.88 84 VAL A N 1
ATOM 604 C CA . VAL A 1 84 ? -8.063 -17.670 20.237 1.00 94.88 84 VAL A CA 1
ATOM 605 C C . VAL A 1 84 ? -8.295 -17.689 18.718 1.00 94.88 84 VAL A C 1
ATOM 607 O O . VAL A 1 84 ? -9.345 -17.256 18.252 1.00 94.88 84 VAL A O 1
ATOM 610 N N . TYR A 1 85 ? -7.386 -18.291 17.941 1.00 96.12 85 TYR A N 1
ATOM 611 C CA . TYR A 1 85 ? -7.516 -18.445 16.477 1.00 96.12 85 TYR A CA 1
ATOM 612 C C . TYR A 1 85 ? -8.550 -19.503 16.050 1.00 96.12 85 TYR A C 1
ATOM 614 O O . TYR A 1 85 ? -8.879 -19.614 14.869 1.00 96.12 85 TYR A O 1
ATOM 622 N N . SER A 1 86 ? -9.029 -20.316 16.991 1.00 95.31 86 SER A N 1
ATOM 623 C CA . SER A 1 86 ? -10.018 -21.381 16.775 1.00 95.31 86 SER A CA 1
ATOM 624 C C . SER A 1 86 ? -11.266 -21.213 17.646 1.00 95.31 86 SER A C 1
ATOM 626 O O . SER A 1 86 ? -12.079 -22.132 17.742 1.00 95.31 86 SER A O 1
ATOM 628 N N . ALA A 1 87 ? -11.423 -20.062 18.302 1.00 95.38 87 ALA A N 1
ATOM 629 C CA . ALA A 1 87 ? -12.600 -19.769 19.102 1.00 95.38 87 ALA A CA 1
ATOM 630 C C . ALA A 1 87 ? -13.858 -19.723 18.217 1.00 95.38 87 ALA A C 1
ATOM 632 O O . ALA A 1 87 ? -13.815 -19.261 17.082 1.00 95.38 87 ALA A O 1
ATOM 633 N N . ALA A 1 88 ? -15.005 -20.157 18.749 1.00 95.81 88 ALA A N 1
ATOM 634 C CA . ALA A 1 88 ? -16.233 -20.352 17.965 1.00 95.81 88 ALA A CA 1
ATOM 635 C C . ALA A 1 88 ? -16.749 -19.095 17.233 1.00 95.81 88 ALA A C 1
ATOM 637 O O . ALA A 1 88 ? -17.440 -19.219 16.228 1.00 95.81 88 ALA A O 1
ATOM 638 N N . ARG A 1 89 ? -16.424 -17.896 17.738 1.00 96.69 89 ARG A N 1
ATOM 639 C CA . ARG A 1 89 ? -16.808 -16.598 17.151 1.00 96.69 89 ARG A CA 1
ATOM 640 C C . ARG A 1 89 ? -15.725 -15.990 16.253 1.00 96.69 89 ARG A C 1
ATOM 642 O O . ARG A 1 89 ? -15.891 -14.861 15.812 1.00 96.69 89 ARG A O 1
ATOM 649 N N . VAL A 1 90 ? -14.612 -16.688 16.032 1.00 98.06 90 VAL A N 1
ATOM 650 C CA . VAL A 1 90 ? -13.440 -16.162 15.326 1.00 98.06 90 VAL A CA 1
ATOM 651 C C . VAL A 1 90 ? -13.228 -16.927 14.029 1.00 98.06 90 VAL A C 1
ATOM 653 O O . VAL A 1 90 ? -13.039 -18.143 14.025 1.00 98.06 90 VAL A O 1
ATOM 656 N N . ASN A 1 91 ? -13.189 -16.193 12.926 1.00 97.50 91 ASN A N 1
ATOM 657 C CA . ASN A 1 91 ? -12.837 -16.693 11.612 1.00 97.50 91 ASN A CA 1
ATOM 658 C C . ASN A 1 91 ? -11.534 -16.026 11.155 1.00 97.50 91 ASN A C 1
ATOM 660 O O . ASN A 1 91 ? -11.504 -14.852 10.795 1.00 97.50 91 ASN A O 1
ATOM 664 N N . VAL A 1 92 ? -10.431 -16.776 11.198 1.00 97.00 92 VAL A N 1
ATOM 665 C CA . VAL A 1 92 ? -9.135 -16.279 10.715 1.00 97.00 92 VAL A CA 1
ATOM 666 C C . VAL A 1 92 ? -8.974 -16.618 9.237 1.00 97.00 92 VAL A C 1
ATOM 668 O O . VAL A 1 92 ? -8.939 -17.799 8.872 1.00 97.00 92 VAL A O 1
ATOM 671 N N . VAL A 1 93 ? -8.824 -15.584 8.414 1.00 94.38 93 VAL A N 1
ATOM 672 C CA . VAL A 1 93 ? -8.683 -15.663 6.959 1.00 94.38 93 VAL A CA 1
ATOM 673 C C . VAL A 1 93 ? -7.228 -15.393 6.575 1.00 94.38 93 VAL A C 1
ATOM 675 O O . VAL A 1 93 ? -6.669 -14.354 6.914 1.00 94.38 93 VAL A O 1
ATOM 678 N N . GLU A 1 94 ? -6.607 -16.329 5.855 1.00 91.06 94 GLU A N 1
ATOM 679 C CA . GLU A 1 94 ? -5.224 -16.193 5.379 1.00 91.06 94 GLU A CA 1
ATOM 680 C C . GLU A 1 94 ? -5.169 -15.454 4.035 1.00 91.06 94 GLU A C 1
ATOM 682 O O . GLU A 1 94 ? -5.123 -16.072 2.965 1.00 91.06 94 GLU A O 1
ATOM 687 N N . ASP A 1 95 ? -5.195 -14.126 4.093 1.00 87.25 95 ASP A N 1
ATOM 688 C CA . ASP A 1 95 ? -5.238 -13.240 2.929 1.00 87.25 95 ASP A CA 1
ATOM 689 C C . ASP A 1 95 ? -4.561 -11.898 3.238 1.00 87.25 95 ASP A C 1
ATOM 691 O O . ASP A 1 95 ? -4.240 -11.596 4.386 1.00 87.25 95 ASP A O 1
ATOM 695 N N . GLU A 1 96 ? -4.350 -11.072 2.220 1.00 86.75 96 GLU A N 1
ATOM 696 C CA . GLU A 1 96 ? -3.949 -9.679 2.423 1.00 86.75 96 GLU A CA 1
ATOM 697 C C . GLU A 1 96 ? -5.202 -8.810 2.582 1.00 86.75 96 GLU A C 1
ATOM 699 O O . GLU A 1 96 ? -6.176 -8.946 1.838 1.00 86.75 96 GLU A O 1
ATOM 704 N N . ALA A 1 97 ? -5.207 -7.944 3.596 1.00 89.94 97 ALA A N 1
ATOM 705 C CA . ALA A 1 97 ? -6.421 -7.275 4.051 1.00 89.94 97 ALA A CA 1
ATOM 706 C C . ALA A 1 97 ? -7.020 -6.311 3.024 1.00 89.94 97 ALA A C 1
ATOM 708 O O . ALA A 1 97 ? -8.242 -6.281 2.868 1.00 89.94 97 ALA A O 1
ATOM 709 N N . ARG A 1 98 ? -6.196 -5.572 2.271 1.00 88.56 98 ARG A N 1
ATOM 710 C CA . ARG A 1 98 ? -6.675 -4.674 1.213 1.00 88.56 98 ARG A CA 1
ATOM 711 C C . ARG A 1 98 ? -7.368 -5.462 0.098 1.00 88.56 98 ARG A C 1
ATOM 713 O O . ARG A 1 98 ? -8.443 -5.074 -0.361 1.00 88.56 98 ARG A O 1
ATOM 720 N N . SER A 1 99 ? -6.798 -6.594 -0.304 1.00 85.56 99 SER A N 1
ATOM 721 C CA . SER A 1 99 ? -7.364 -7.537 -1.276 1.00 85.56 99 SER A CA 1
ATOM 722 C C . SER A 1 99 ? -8.626 -8.230 -0.754 1.00 85.56 99 SER A C 1
ATOM 724 O O . SER A 1 99 ? -9.569 -8.429 -1.522 1.00 85.56 99 SER A O 1
ATOM 726 N N . TYR A 1 100 ? -8.668 -8.611 0.526 1.00 90.25 100 TYR A N 1
ATOM 727 C CA . TYR A 1 100 ? -9.838 -9.216 1.172 1.00 90.25 100 TYR A CA 1
ATOM 728 C C . TYR A 1 100 ? -11.022 -8.249 1.208 1.00 90.25 100 TYR A C 1
ATOM 730 O O . TYR A 1 100 ? -12.085 -8.570 0.678 1.00 90.25 100 TYR A O 1
ATOM 738 N N . ILE A 1 101 ? -10.819 -7.042 1.747 1.00 92.44 101 ILE A N 1
ATOM 739 C CA . ILE A 1 101 ? -11.884 -6.049 1.930 1.00 92.44 101 ILE A CA 1
ATOM 740 C C . ILE A 1 101 ? -12.510 -5.681 0.588 1.00 92.44 101 ILE A C 1
ATOM 742 O O . ILE A 1 101 ? -13.721 -5.718 0.466 1.00 92.44 101 ILE A O 1
ATOM 746 N N . ARG A 1 102 ? -11.722 -5.447 -0.470 1.00 89.25 102 ARG A N 1
ATOM 747 C CA . ARG A 1 102 ? -12.277 -5.109 -1.798 1.00 89.25 102 ARG A CA 1
ATOM 748 C C . ARG A 1 102 ? -13.165 -6.190 -2.429 1.00 89.25 102 ARG A C 1
ATOM 750 O O . ARG A 1 102 ? -13.828 -5.910 -3.427 1.00 89.25 102 ARG A O 1
ATOM 757 N N . ARG A 1 103 ? -13.110 -7.430 -1.938 1.00 87.19 103 ARG A N 1
ATOM 758 C CA . ARG A 1 103 ? -13.880 -8.570 -2.465 1.00 87.19 103 ARG A CA 1
ATOM 759 C C . ARG A 1 103 ? -14.991 -9.021 -1.529 1.00 87.19 103 ARG A C 1
ATOM 761 O O . ARG A 1 103 ? -15.894 -9.715 -1.991 1.00 87.19 103 ARG A O 1
ATOM 768 N N . SER A 1 104 ? -14.886 -8.703 -0.242 1.00 88.56 104 SER A N 1
ATOM 769 C CA . SER A 1 104 ? -15.887 -9.075 0.749 1.00 88.56 104 SER A CA 1
ATOM 770 C C . SER A 1 104 ? -17.165 -8.265 0.496 1.00 88.56 104 SER A C 1
ATOM 772 O O . SER A 1 104 ? -17.090 -7.063 0.260 1.00 88.56 104 SER A O 1
ATOM 774 N N . PRO A 1 105 ? -18.345 -8.903 0.499 1.00 89.94 105 PRO A N 1
ATOM 775 C CA . PRO A 1 105 ? -19.618 -8.190 0.491 1.00 89.94 105 PRO A CA 1
ATOM 776 C C . PRO A 1 105 ? -20.045 -7.743 1.900 1.00 89.94 105 PRO A C 1
ATOM 778 O O . PRO A 1 105 ? -21.089 -7.103 2.039 1.00 89.94 105 PRO A O 1
ATOM 781 N N . ASP A 1 106 ? -19.291 -8.127 2.932 1.00 94.31 106 ASP A N 1
ATOM 782 C CA . ASP A 1 106 ? -19.687 -8.000 4.330 1.00 94.31 106 ASP A CA 1
ATOM 783 C C . ASP A 1 106 ? -19.465 -6.576 4.844 1.00 94.31 106 ASP A C 1
ATOM 785 O O . ASP A 1 106 ? -18.564 -5.859 4.403 1.00 94.31 106 ASP A O 1
ATOM 789 N N . ARG A 1 107 ? -20.292 -6.170 5.808 1.00 96.31 107 ARG A N 1
ATOM 790 C CA . ARG A 1 107 ? -20.125 -4.918 6.548 1.00 96.31 107 ARG A CA 1
ATOM 791 C C . ARG A 1 107 ? -19.858 -5.222 8.010 1.00 96.31 107 ARG A C 1
ATOM 793 O O . ARG A 1 107 ? -20.409 -6.180 8.539 1.00 96.31 107 ARG A O 1
ATOM 800 N N . TYR A 1 108 ? -19.053 -4.381 8.644 1.00 97.94 108 TYR A N 1
ATOM 801 C CA . TYR A 1 108 ? -18.580 -4.578 10.007 1.00 97.94 108 TYR A CA 1
ATOM 802 C C . TYR A 1 108 ? -18.963 -3.387 10.882 1.00 97.94 108 TYR A C 1
ATOM 804 O O . TYR A 1 108 ? -18.852 -2.234 10.459 1.00 97.94 108 TYR A O 1
ATOM 812 N N . ASP A 1 109 ? -19.364 -3.659 12.119 1.00 98.31 109 ASP A N 1
ATOM 813 C CA . ASP A 1 109 ? -19.621 -2.619 13.119 1.00 98.31 109 ASP A CA 1
ATOM 814 C C . ASP A 1 109 ? -18.309 -1.971 13.583 1.00 98.31 109 ASP A C 1
ATOM 816 O O . ASP A 1 109 ? -18.282 -0.799 13.952 1.00 98.31 109 ASP A O 1
ATOM 820 N N . LEU A 1 110 ? -17.204 -2.727 13.545 1.00 98.56 110 LEU A N 1
ATOM 821 C CA . LEU A 1 110 ? -15.860 -2.236 13.829 1.00 98.56 110 LEU A CA 1
ATOM 822 C C . LEU A 1 110 ? -14.848 -2.810 12.837 1.00 98.56 110 LEU A C 1
ATOM 824 O O . LEU A 1 110 ? -14.693 -4.023 12.744 1.00 98.56 110 LEU A O 1
ATOM 828 N N . ILE A 1 111 ? -14.094 -1.944 12.165 1.00 98.50 111 ILE A N 1
ATOM 829 C CA . ILE A 1 111 ? -12.849 -2.320 11.489 1.00 98.50 111 ILE A CA 1
ATOM 830 C C . ILE A 1 111 ? -11.689 -1.818 12.346 1.00 98.50 111 ILE A C 1
ATOM 832 O O . ILE A 1 111 ? -11.566 -0.617 12.580 1.00 98.50 111 ILE A O 1
ATOM 836 N N . LEU A 1 112 ? -10.841 -2.727 12.821 1.00 97.19 112 LEU A N 1
ATOM 837 C CA . LEU A 1 112 ? -9.724 -2.431 13.713 1.00 97.19 112 LEU A CA 1
ATOM 838 C C . LEU A 1 112 ? -8.390 -2.798 13.055 1.00 97.19 112 LEU A C 1
ATOM 840 O O . LEU A 1 112 ? -8.217 -3.897 12.527 1.00 97.19 112 LEU A O 1
ATOM 844 N N . MET A 1 113 ? -7.434 -1.873 13.115 1.00 94.50 113 MET A N 1
ATOM 845 C CA . MET A 1 113 ? -6.072 -2.062 12.620 1.00 94.50 113 MET A CA 1
ATOM 846 C C . MET A 1 113 ? -5.074 -1.451 13.606 1.00 94.50 113 MET A C 1
ATOM 848 O O . MET A 1 113 ? -4.981 -0.227 13.702 1.00 94.50 113 MET A O 1
ATOM 852 N N . THR A 1 114 ? -4.310 -2.271 14.334 1.00 88.62 114 THR A N 1
ATOM 853 C CA . THR A 1 114 ? -3.348 -1.789 15.342 1.00 88.62 114 THR A CA 1
ATOM 854 C C . THR A 1 114 ? -1.903 -2.129 14.946 1.00 88.62 114 THR A C 1
ATOM 856 O O . THR A 1 114 ? -1.409 -3.222 15.174 1.00 88.62 114 THR A O 1
ATOM 859 N N . VAL A 1 115 ? -1.198 -1.174 14.318 1.00 75.50 115 VAL A N 1
ATOM 860 C CA . VAL A 1 115 ? 0.231 -1.298 13.927 1.00 75.50 115 VAL A CA 1
ATOM 861 C C . VAL A 1 115 ? 0.556 -2.631 13.223 1.00 75.50 115 VAL A C 1
ATOM 863 O O . VAL A 1 115 ? 1.314 -3.468 13.701 1.00 75.50 115 VAL A O 1
ATOM 866 N N . VAL A 1 116 ? -0.005 -2.803 12.030 1.00 71.56 116 VAL A N 1
ATOM 867 C CA . VAL A 1 116 ? 0.075 -4.039 11.225 1.00 71.56 116 VAL A CA 1
ATOM 868 C C . VAL A 1 116 ? 1.336 -4.178 10.363 1.00 71.56 116 VAL A C 1
ATOM 870 O O . VAL A 1 116 ? 1.435 -5.082 9.535 1.00 71.56 116 VAL A O 1
ATOM 873 N N . ASP A 1 117 ? 2.312 -3.285 10.527 1.00 69.38 117 ASP A N 1
ATOM 874 C CA . ASP A 1 117 ? 3.510 -3.266 9.685 1.00 69.38 117 ASP A CA 1
ATOM 875 C C . ASP A 1 117 ? 4.596 -4.226 10.184 1.00 69.38 117 ASP A C 1
ATOM 877 O O . ASP A 1 117 ? 4.878 -4.328 11.380 1.00 69.38 117 ASP A O 1
ATOM 881 N N . SER A 1 118 ? 5.298 -4.871 9.246 1.00 54.09 118 SER A N 1
ATOM 882 C CA . SER A 1 118 ? 6.486 -5.660 9.578 1.00 54.09 118 SER A CA 1
ATOM 883 C C . SER A 1 118 ? 7.620 -4.754 10.066 1.00 54.09 118 SER A C 1
ATOM 885 O O . SER A 1 118 ? 8.188 -3.940 9.333 1.00 54.09 118 SER A O 1
ATOM 887 N N . TYR A 1 119 ? 8.004 -4.940 11.326 1.00 47.91 119 TYR A N 1
ATOM 888 C CA . TYR A 1 119 ? 9.085 -4.205 11.988 1.00 47.91 119 TYR A CA 1
ATOM 889 C C . TYR A 1 119 ? 10.475 -4.423 11.365 1.00 47.91 119 TYR A C 1
ATOM 891 O O . TYR A 1 119 ? 11.403 -3.684 11.690 1.00 47.91 119 TYR A O 1
ATOM 899 N N . ALA A 1 120 ? 10.645 -5.390 10.455 1.00 37.16 120 ALA A N 1
ATOM 900 C CA . ALA A 1 120 ? 11.884 -5.548 9.690 1.00 37.16 120 ALA A CA 1
ATOM 901 C C . ALA A 1 120 ? 12.206 -4.285 8.859 1.00 37.16 120 ALA A C 1
ATOM 903 O O . ALA A 1 120 ? 13.367 -3.879 8.740 1.00 37.16 120 ALA A O 1
ATOM 904 N N . ALA A 1 121 ? 11.172 -3.600 8.356 1.00 43.47 121 ALA A N 1
ATOM 905 C CA . ALA A 1 121 ? 11.315 -2.293 7.722 1.00 43.47 121 ALA A CA 1
ATOM 906 C C . ALA A 1 121 ? 11.599 -1.181 8.757 1.00 43.47 121 ALA A C 1
ATOM 908 O O . ALA A 1 121 ? 12.410 -0.290 8.490 1.00 43.47 121 ALA A O 1
ATOM 909 N N . LEU A 1 122 ? 11.003 -1.267 9.959 1.00 48.59 122 LEU A N 1
ATOM 910 C CA . LEU A 1 122 ? 11.189 -0.311 11.066 1.00 48.59 122 LEU A CA 1
ATOM 911 C C . LEU A 1 122 ? 12.629 -0.297 11.616 1.00 48.59 122 LEU A C 1
ATOM 913 O O . LEU A 1 122 ? 13.149 0.775 11.918 1.00 48.59 122 LEU A O 1
ATOM 917 N N . ALA A 1 123 ? 13.296 -1.452 11.721 1.00 39.38 123 ALA A N 1
ATOM 918 C CA . ALA A 1 123 ? 14.630 -1.563 12.327 1.00 39.38 123 ALA A CA 1
ATOM 919 C C . ALA A 1 123 ? 15.786 -1.098 11.419 1.00 39.38 123 ALA A C 1
ATOM 921 O O . ALA A 1 123 ? 16.838 -0.700 11.913 1.00 39.38 123 ALA A O 1
ATOM 922 N N . SER A 1 124 ? 15.605 -1.131 10.095 1.00 49.72 124 SER A N 1
ATOM 923 C CA . SER A 1 124 ? 16.656 -0.792 9.120 1.00 49.72 124 SER A CA 1
ATOM 924 C C . SER A 1 124 ? 16.647 0.677 8.675 1.00 49.72 124 SER A C 1
ATOM 926 O O . SER A 1 124 ? 17.491 1.081 7.878 1.00 49.72 124 SER A O 1
ATOM 928 N N . GLY A 1 125 ? 15.676 1.481 9.130 1.00 50.16 125 GLY A N 1
ATOM 929 C CA . GLY A 1 125 ? 15.434 2.836 8.615 1.00 50.16 125 GLY A CA 1
ATOM 930 C C . GLY A 1 125 ? 14.892 2.870 7.175 1.00 50.16 125 GLY A C 1
ATOM 931 O O . GLY A 1 125 ? 14.462 3.926 6.712 1.00 50.16 125 GLY A O 1
ATOM 932 N N . ALA A 1 126 ? 14.842 1.722 6.484 1.00 54.03 126 ALA A N 1
ATOM 933 C CA . ALA A 1 126 ? 14.338 1.565 5.118 1.00 54.03 126 ALA A CA 1
ATOM 934 C C . ALA A 1 126 ? 12.806 1.630 5.015 1.00 54.03 126 ALA A C 1
ATOM 936 O O . ALA A 1 126 ? 12.261 1.628 3.916 1.00 54.03 126 ALA A O 1
ATOM 937 N N . TYR A 1 127 ? 12.110 1.753 6.146 1.00 64.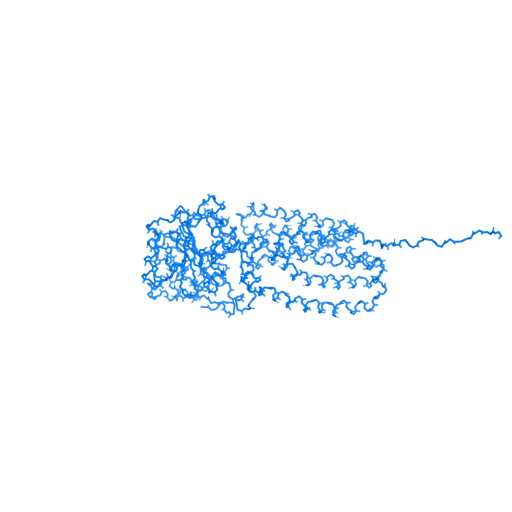94 127 TYR A N 1
ATOM 938 C CA . TYR A 1 127 ? 10.662 1.922 6.221 1.00 64.94 127 TYR A CA 1
ATOM 939 C C . TYR A 1 127 ? 10.105 3.066 5.378 1.00 64.94 127 TYR A C 1
ATOM 941 O O . TYR A 1 127 ? 9.035 2.933 4.797 1.00 64.94 127 TYR A O 1
ATOM 949 N N . ALA A 1 128 ? 10.845 4.170 5.261 1.00 61.59 128 ALA A N 1
ATOM 950 C CA . ALA A 1 128 ? 10.425 5.315 4.458 1.00 61.59 128 ALA A CA 1
ATOM 951 C C . ALA A 1 128 ? 10.293 4.980 2.955 1.00 61.59 128 ALA A C 1
ATOM 953 O O . ALA A 1 128 ? 9.679 5.738 2.211 1.00 61.59 128 ALA A O 1
ATOM 954 N N . LEU A 1 129 ? 10.867 3.855 2.513 1.00 71.56 129 LEU A N 1
ATOM 955 C CA . LEU A 1 129 ? 10.758 3.316 1.155 1.00 71.56 129 LEU A CA 1
ATOM 956 C C . LEU A 1 129 ? 9.775 2.147 1.055 1.00 71.56 129 LEU A C 1
ATOM 958 O O . LEU A 1 129 ? 9.542 1.652 -0.044 1.00 71.56 129 LEU A O 1
ATOM 962 N N . SER A 1 130 ? 9.223 1.694 2.182 1.00 73.75 130 SER A N 1
ATOM 963 C CA . SER A 1 130 ? 8.238 0.624 2.194 1.00 73.75 130 SER A CA 1
ATOM 964 C C . SER A 1 130 ? 6.913 1.160 1.684 1.00 73.75 130 SER A C 1
ATOM 966 O O . SER A 1 130 ? 6.355 2.115 2.227 1.00 73.75 130 SER A O 1
ATOM 968 N N . GLU A 1 131 ? 6.395 0.506 0.660 1.00 82.06 131 GLU A N 1
ATOM 969 C CA . GLU A 1 131 ? 5.036 0.730 0.199 1.00 82.06 131 GLU A CA 1
ATOM 970 C C . GLU A 1 131 ? 4.074 0.113 1.216 1.00 82.06 131 GLU A C 1
ATOM 972 O O . GLU A 1 131 ? 4.319 -0.978 1.740 1.00 82.06 131 GLU A O 1
ATOM 977 N N . SER A 1 132 ? 2.980 0.807 1.513 1.00 86.38 132 SER A N 1
ATOM 978 C CA . SER A 1 132 ? 1.893 0.257 2.311 1.00 86.38 132 SER A CA 1
ATOM 979 C C . SER A 1 132 ? 0.551 0.668 1.736 1.00 86.38 132 SER A C 1
ATOM 981 O O . SER A 1 132 ? 0.114 1.812 1.850 1.00 86.38 132 SER A O 1
ATOM 983 N N . TYR A 1 133 ? -0.121 -0.318 1.150 1.00 88.38 133 TYR A N 1
ATOM 984 C CA . TYR A 1 133 ? -1.472 -0.194 0.611 1.00 88.38 133 TYR A CA 1
ATOM 985 C C . TYR A 1 133 ? -2.562 -0.268 1.691 1.00 88.38 133 TYR A C 1
ATOM 987 O O . TYR A 1 133 ? -3.747 -0.199 1.380 1.00 88.38 133 TYR A O 1
ATOM 995 N N . LEU A 1 134 ? -2.179 -0.410 2.965 1.00 91.81 134 LEU A N 1
ATOM 996 C CA . LEU A 1 134 ? -3.108 -0.345 4.095 1.00 91.81 134 LEU A CA 1
ATOM 997 C C . LEU A 1 134 ? -3.352 1.094 4.569 1.00 91.81 134 LEU A C 1
ATOM 999 O O . LEU A 1 134 ? -4.354 1.346 5.239 1.00 91.81 134 LEU A O 1
ATOM 1003 N N . TYR A 1 135 ? -2.472 2.032 4.194 1.00 93.19 135 TYR A N 1
ATOM 1004 C CA . TYR A 1 135 ? -2.538 3.445 4.572 1.00 93.19 135 TYR A CA 1
ATOM 1005 C C . TYR A 1 135 ? -2.560 4.364 3.343 1.00 93.19 135 TYR A C 1
ATOM 1007 O O . TYR A 1 135 ? -1.710 5.242 3.188 1.00 93.19 135 TYR A O 1
ATOM 1015 N N . THR A 1 136 ? -3.543 4.165 2.467 1.00 95.19 136 THR A N 1
ATOM 1016 C CA . THR A 1 136 ? -3.816 5.021 1.300 1.00 95.19 136 THR A CA 1
ATOM 1017 C C . THR A 1 136 ? -5.210 5.639 1.390 1.00 95.19 136 THR A C 1
ATOM 1019 O O . THR A 1 136 ? -6.059 5.175 2.159 1.00 95.19 136 THR A O 1
ATOM 1022 N N . ALA A 1 137 ? -5.457 6.705 0.624 1.00 96.31 137 ALA A N 1
ATOM 1023 C CA . ALA A 1 137 ? -6.779 7.331 0.550 1.00 96.31 137 ALA A CA 1
ATOM 1024 C C . ALA A 1 137 ? -7.847 6.329 0.081 1.00 96.31 137 ALA A C 1
ATOM 1026 O O . ALA A 1 137 ? -8.927 6.243 0.662 1.00 96.31 137 ALA A O 1
ATOM 1027 N N . GLU A 1 138 ? -7.507 5.515 -0.917 1.00 95.00 138 GLU A N 1
ATOM 1028 C CA . GLU A 1 138 ? -8.339 4.436 -1.442 1.00 95.00 138 GLU A CA 1
ATOM 1029 C C . GLU A 1 138 ? -8.577 3.349 -0.389 1.00 95.00 138 GLU A C 1
ATOM 1031 O O . GLU A 1 138 ? -9.704 2.876 -0.236 1.00 95.00 138 GLU A O 1
ATOM 1036 N N . ALA A 1 139 ? -7.559 3.004 0.408 1.00 95.50 139 ALA A N 1
ATOM 1037 C CA . ALA A 1 139 ? -7.728 2.029 1.472 1.00 95.50 139 ALA A CA 1
ATOM 1038 C C . ALA A 1 139 ? -8.737 2.498 2.527 1.00 95.50 139 ALA A C 1
ATOM 1040 O O . ALA A 1 139 ? -9.641 1.742 2.880 1.00 95.50 139 ALA A O 1
ATOM 1041 N N . PHE A 1 140 ? -8.622 3.748 2.986 1.00 97.75 140 PHE A N 1
ATOM 1042 C CA . PHE A 1 140 ? -9.565 4.331 3.942 1.00 97.75 140 PHE A CA 1
ATOM 1043 C C . PHE A 1 140 ? -10.964 4.497 3.343 1.00 97.75 140 PHE A C 1
ATOM 1045 O O . PHE A 1 140 ? -11.948 4.238 4.035 1.00 97.75 140 PHE A O 1
ATOM 1052 N N . HIS A 1 141 ? -11.069 4.861 2.061 1.00 95.88 141 HIS A N 1
ATOM 1053 C CA . HIS A 1 141 ? -12.348 4.897 1.355 1.00 95.88 141 HIS A CA 1
ATOM 1054 C C . HIS A 1 141 ? -13.031 3.530 1.376 1.00 95.88 141 HIS A C 1
ATOM 1056 O O . HIS A 1 141 ? -14.195 3.419 1.762 1.00 95.88 141 HIS A O 1
ATOM 1062 N N . ASP A 1 142 ? -12.293 2.480 1.030 1.00 95.12 142 ASP A N 1
ATOM 1063 C CA . ASP A 1 142 ? -12.832 1.135 1.053 1.00 95.12 142 ASP A CA 1
ATOM 1064 C C . ASP A 1 142 ? -13.136 0.656 2.483 1.00 95.12 142 ASP A C 1
ATOM 1066 O O . ASP A 1 142 ? -14.119 -0.055 2.667 1.00 95.12 142 ASP A O 1
ATOM 1070 N N . TYR A 1 143 ? -12.340 1.026 3.499 1.00 97.00 143 TYR A N 1
ATOM 1071 C CA . TYR A 1 143 ? -12.647 0.697 4.899 1.00 97.00 143 TYR A CA 1
ATOM 1072 C C . TYR A 1 143 ? -13.994 1.296 5.296 1.00 97.00 143 TYR A C 1
ATOM 1074 O O . TYR A 1 143 ? -14.892 0.550 5.668 1.00 97.00 143 TYR A O 1
ATOM 1082 N N . LEU A 1 144 ? -14.190 2.608 5.109 1.00 96.12 144 LEU A N 1
ATOM 1083 C CA . LEU A 1 144 ? -15.484 3.256 5.360 1.00 96.12 144 LEU A CA 1
ATOM 1084 C C . LEU A 1 144 ? -16.603 2.674 4.475 1.00 96.12 144 LEU A C 1
ATOM 1086 O O . LEU A 1 144 ? -17.771 2.658 4.855 1.00 96.12 144 LEU A O 1
ATOM 1090 N N . GLY A 1 145 ? -16.268 2.180 3.281 1.00 95.00 145 GLY A N 1
ATOM 1091 C CA . GLY A 1 145 ? -17.178 1.456 2.392 1.00 95.00 145 GLY A CA 1
ATOM 1092 C C . GLY A 1 145 ? -17.772 0.184 3.007 1.00 95.00 145 GLY A C 1
ATOM 1093 O O . GLY A 1 145 ? -18.921 -0.133 2.700 1.00 95.00 145 GLY A O 1
ATOM 1094 N N . HIS A 1 146 ? -17.033 -0.481 3.901 1.00 96.12 146 HIS A N 1
ATOM 1095 C CA . HIS A 1 146 ? -17.399 -1.746 4.555 1.00 96.12 146 HIS A CA 1
ATOM 1096 C C . HIS A 1 146 ? -17.778 -1.577 6.031 1.00 96.12 146 HIS A C 1
ATOM 1098 O O . HIS A 1 146 ? -17.954 -2.563 6.739 1.00 96.12 146 HIS A O 1
ATOM 1104 N N . ILE A 1 147 ? -17.929 -0.347 6.512 1.00 95.50 147 ILE A N 1
ATOM 1105 C CA . ILE A 1 147 ? -18.506 -0.099 7.832 1.00 95.50 147 ILE A CA 1
ATOM 1106 C C . ILE A 1 147 ? -20.037 -0.207 7.734 1.00 95.50 147 ILE A C 1
ATOM 1108 O O . ILE A 1 147 ? -20.636 0.153 6.709 1.00 95.50 147 ILE A O 1
ATOM 1112 N N . ALA A 1 148 ? -20.655 -0.794 8.757 1.00 95.00 148 ALA A N 1
ATOM 1113 C CA . ALA A 1 148 ? -22.105 -0.851 8.934 1.00 95.00 148 ALA A CA 1
ATOM 1114 C C . ALA A 1 148 ? -22.671 0.517 9.361 1.00 95.00 148 ALA A C 1
ATOM 1116 O O . ALA A 1 148 ? -21.922 1.428 9.708 1.00 95.00 148 ALA A O 1
ATOM 1117 N N . ASP A 1 149 ? -23.992 0.678 9.357 1.00 89.94 149 ASP A N 1
ATOM 1118 C CA . ASP A 1 149 ? -24.606 1.916 9.849 1.00 89.94 149 ASP A CA 1
ATOM 1119 C C . ASP A 1 149 ? -24.206 2.145 11.319 1.00 89.94 149 ASP A C 1
ATOM 1121 O O . ASP A 1 149 ? -24.301 1.233 12.138 1.00 89.94 149 ASP A O 1
ATOM 1125 N N . HIS A 1 150 ? -23.743 3.355 11.654 1.00 89.31 150 HIS A N 1
ATOM 1126 C CA . HIS A 1 150 ? -23.176 3.706 12.972 1.00 89.31 150 HIS A CA 1
ATOM 1127 C C . HIS A 1 150 ? -21.895 2.951 13.372 1.00 89.31 150 HIS A C 1
ATOM 1129 O O . HIS A 1 150 ? -21.482 3.002 14.534 1.00 89.31 150 HIS A O 1
ATOM 1135 N N . GLY A 1 151 ? -21.249 2.257 12.436 1.00 96.12 151 GLY A N 1
ATOM 1136 C CA . GLY A 1 151 ? -20.013 1.544 12.717 1.00 96.12 151 GLY A CA 1
ATOM 1137 C C . GLY A 1 151 ? -18.782 2.457 12.802 1.00 96.12 151 GLY A C 1
ATOM 1138 O O . GLY A 1 151 ? -18.820 3.668 12.548 1.00 96.12 151 GLY A O 1
ATOM 1139 N N . VAL A 1 152 ? -17.659 1.843 13.167 1.00 97.94 152 VAL A N 1
ATOM 1140 C CA . VAL A 1 152 ? -16.417 2.525 13.537 1.00 97.94 152 VAL A CA 1
ATOM 1141 C C . VAL A 1 152 ? -15.222 1.947 12.777 1.00 97.94 152 VAL A C 1
ATOM 1143 O O . VAL A 1 152 ? -15.053 0.736 12.668 1.00 97.94 152 VAL A O 1
ATOM 1146 N N . LEU A 1 153 ? -14.333 2.815 12.301 1.00 98.56 153 LEU A N 1
ATOM 1147 C CA . LEU A 1 153 ? -12.973 2.465 11.897 1.00 98.56 153 LEU A CA 1
ATOM 1148 C C . LEU A 1 153 ? -12.010 2.949 12.973 1.00 98.56 153 LEU A C 1
ATOM 1150 O O . LEU A 1 153 ? -11.975 4.135 13.297 1.00 98.56 153 LEU A O 1
ATOM 1154 N N . ALA A 1 154 ? -11.201 2.038 13.496 1.00 98.38 154 ALA A N 1
ATOM 1155 C CA . ALA A 1 154 ? -10.197 2.329 14.500 1.00 98.38 154 ALA A CA 1
ATOM 1156 C C . ALA A 1 154 ? -8.802 1.967 13.978 1.00 98.38 154 ALA A C 1
ATOM 1158 O O . ALA A 1 154 ? -8.527 0.813 13.645 1.00 98.38 154 ALA A O 1
ATOM 1159 N N . VAL A 1 155 ? -7.910 2.958 13.909 1.00 98.06 155 VAL A N 1
ATOM 1160 C CA . VAL A 1 155 ? -6.553 2.787 13.372 1.00 98.06 155 VAL A CA 1
ATOM 1161 C C . VAL A 1 155 ? -5.517 3.254 14.387 1.00 98.06 155 VAL A C 1
ATOM 1163 O O . VAL A 1 155 ? -5.428 4.437 14.717 1.00 98.06 155 VAL A O 1
ATOM 1166 N N . GLY A 1 156 ? -4.727 2.308 14.889 1.00 96.06 156 GLY A N 1
ATOM 1167 C CA . GLY A 1 156 ? -3.644 2.541 15.837 1.00 96.06 156 GLY A CA 1
ATOM 1168 C C . GLY A 1 156 ? -2.321 2.836 15.135 1.00 96.06 156 GLY A C 1
ATOM 1169 O O . GLY A 1 156 ? -1.884 2.044 14.297 1.00 96.06 156 GLY A O 1
ATOM 1170 N N . ARG A 1 157 ? -1.664 3.948 15.490 1.00 93.06 157 ARG A N 1
ATOM 1171 C CA . ARG A 1 157 ? -0.364 4.390 14.943 1.00 93.06 157 ARG A CA 1
ATOM 1172 C C . ARG A 1 157 ? 0.482 5.112 15.985 1.00 93.06 157 ARG A C 1
ATOM 1174 O O . ARG A 1 157 ? -0.025 5.540 17.018 1.00 93.06 157 ARG A O 1
ATOM 1181 N N . PHE A 1 158 ? 1.780 5.270 15.712 1.00 91.00 158 PHE A N 1
ATOM 1182 C CA . PHE A 1 158 ? 2.666 5.980 16.628 1.00 91.00 158 PHE A CA 1
ATOM 1183 C C . PHE A 1 158 ? 2.288 7.465 16.755 1.00 91.00 158 PHE A C 1
ATOM 1185 O O . PHE A 1 158 ? 2.070 8.168 15.768 1.00 91.00 158 PHE A O 1
ATOM 1192 N N . TYR A 1 159 ? 2.273 7.945 17.995 1.00 93.31 159 TYR A N 1
ATOM 1193 C CA . TYR A 1 159 ? 2.068 9.333 18.402 1.00 93.31 159 TYR A CA 1
ATOM 1194 C C . TYR A 1 159 ? 3.372 9.866 19.020 1.00 93.31 159 TYR A C 1
ATOM 1196 O O . TYR A 1 159 ? 3.445 10.196 20.200 1.00 93.31 159 TYR A O 1
ATOM 1204 N N . ARG A 1 160 ? 4.445 9.886 18.226 1.00 90.12 160 ARG A N 1
ATOM 1205 C CA . ARG A 1 160 ? 5.751 10.439 18.626 1.00 90.12 160 ARG A CA 1
ATOM 1206 C C . ARG A 1 160 ? 5.773 11.915 18.277 1.00 90.12 160 ARG A C 1
ATOM 1208 O O . ARG A 1 160 ? 5.521 12.212 17.123 1.00 90.12 160 ARG A O 1
ATOM 1215 N N . ASP A 1 161 ? 6.050 12.820 19.210 1.00 87.50 161 ASP A N 1
ATOM 1216 C CA . ASP A 1 161 ? 5.992 14.262 18.930 1.00 87.50 161 ASP A CA 1
ATOM 1217 C C . ASP A 1 161 ? 7.157 14.728 18.017 1.00 87.50 161 ASP A C 1
ATOM 1219 O O . ASP A 1 161 ? 8.318 14.443 18.326 1.00 87.50 161 ASP A O 1
ATOM 1223 N N . PRO A 1 162 ? 6.896 15.469 16.914 1.00 89.69 162 PRO A N 1
ATOM 1224 C CA . PRO A 1 162 ? 5.576 15.823 16.376 1.00 89.69 162 PRO A CA 1
ATOM 1225 C C . PRO A 1 162 ? 4.856 14.607 15.752 1.00 89.69 162 PRO A C 1
ATOM 1227 O O . PRO A 1 162 ? 5.498 13.865 15.006 1.00 89.69 162 PRO A O 1
ATOM 1230 N N . PRO A 1 163 ? 3.536 14.414 15.983 1.00 92.69 163 PRO A N 1
ATOM 1231 C CA . PRO A 1 163 ? 2.818 13.160 15.710 1.00 92.69 163 PRO A CA 1
ATOM 1232 C C . PRO A 1 163 ? 2.464 12.952 14.230 1.00 92.69 163 PRO A C 1
ATOM 1234 O O . PRO A 1 163 ? 1.306 12.732 13.881 1.00 92.69 163 PRO A O 1
ATOM 1237 N N . ILE A 1 164 ? 3.465 13.006 13.347 1.00 90.62 164 ILE A N 1
ATOM 1238 C CA . ILE A 1 164 ? 3.302 12.979 11.886 1.00 90.62 164 ILE A CA 1
ATOM 1239 C C . ILE A 1 164 ? 2.528 11.745 11.414 1.00 90.62 164 ILE A C 1
ATOM 1241 O O . ILE A 1 164 ? 1.640 11.870 10.580 1.00 90.62 164 ILE A O 1
ATOM 1245 N N . GLU A 1 165 ? 2.803 10.557 11.957 1.00 91.50 165 GLU A N 1
ATOM 1246 C CA . GLU A 1 165 ? 2.073 9.348 11.558 1.00 91.50 165 GLU A CA 1
ATOM 1247 C C . GLU A 1 165 ? 0.594 9.407 11.939 1.00 91.50 165 GLU A C 1
ATOM 1249 O O . GLU A 1 165 ? -0.259 9.056 11.127 1.00 91.50 165 GLU A O 1
ATOM 1254 N N . MET A 1 166 ? 0.267 9.874 13.146 1.00 95.50 166 MET A N 1
ATOM 1255 C CA . MET A 1 166 ? -1.129 10.008 13.557 1.00 95.50 166 MET A CA 1
ATOM 1256 C C . MET A 1 166 ? -1.846 11.118 12.777 1.00 95.50 166 MET A C 1
ATOM 1258 O O . MET A 1 166 ? -2.992 10.933 12.377 1.00 95.50 166 MET A O 1
ATOM 1262 N N . LEU A 1 167 ? -1.165 12.231 12.485 1.00 96.00 167 LEU A N 1
ATOM 1263 C CA . LEU A 1 167 ? -1.687 13.292 11.619 1.00 96.00 167 LEU A CA 1
ATOM 1264 C C . LEU A 1 167 ? -1.973 12.772 10.205 1.00 96.00 167 LEU A C 1
ATOM 1266 O O . LEU A 1 167 ? -3.068 12.977 9.690 1.00 96.00 167 LEU A O 1
ATOM 1270 N N . ASN A 1 168 ? -1.034 12.032 9.609 1.00 94.88 168 ASN A N 1
ATOM 1271 C CA . ASN A 1 168 ? -1.207 11.382 8.309 1.00 94.88 168 ASN A CA 1
ATOM 1272 C C . ASN A 1 168 ? -2.386 10.393 8.330 1.00 94.88 168 ASN A C 1
ATOM 1274 O O . ASN A 1 168 ? -3.194 10.370 7.405 1.00 94.88 168 ASN A O 1
ATOM 1278 N N . THR A 1 169 ? -2.524 9.608 9.403 1.00 96.56 169 THR A N 1
ATOM 1279 C CA . THR A 1 169 ? -3.638 8.658 9.581 1.00 96.56 169 THR A CA 1
ATOM 1280 C C . THR A 1 169 ? -4.980 9.386 9.652 1.00 96.56 169 THR A C 1
ATOM 1282 O O . THR A 1 169 ? -5.922 9.024 8.949 1.00 96.56 169 THR A O 1
ATOM 1285 N N . ALA A 1 170 ? -5.070 10.449 10.456 1.00 97.94 170 ALA A N 1
ATOM 1286 C CA . ALA A 1 170 ? -6.271 11.270 10.572 1.00 97.94 170 ALA A CA 1
ATOM 1287 C C . ALA A 1 170 ? -6.607 11.985 9.253 1.00 97.94 170 ALA A C 1
ATOM 1289 O O . ALA A 1 170 ? -7.777 12.047 8.881 1.00 97.94 170 ALA A O 1
ATOM 1290 N N . ALA A 1 171 ? -5.604 12.454 8.504 1.00 97.62 171 ALA A N 1
ATOM 1291 C CA . ALA A 1 171 ? -5.798 13.066 7.191 1.00 97.62 171 ALA A CA 1
ATOM 1292 C C . ALA A 1 171 ? -6.406 12.087 6.171 1.00 97.62 171 ALA A C 1
ATOM 1294 O O . ALA A 1 171 ? -7.271 12.489 5.395 1.00 97.62 171 ALA A O 1
ATOM 1295 N N . LEU A 1 172 ? -6.028 10.801 6.208 1.00 97.81 172 LEU A N 1
ATOM 1296 C CA . LEU A 1 172 ? -6.671 9.759 5.395 1.00 97.81 172 LEU A CA 1
ATOM 1297 C C . LEU A 1 172 ? -8.136 9.530 5.792 1.00 97.81 172 LEU A C 1
ATOM 1299 O O . LEU A 1 172 ? -8.991 9.410 4.918 1.00 97.81 172 LEU A O 1
ATOM 1303 N N . GLY A 1 173 ? -8.442 9.525 7.095 1.00 97.94 173 GLY A N 1
ATOM 1304 C CA . GLY A 1 173 ? -9.822 9.455 7.591 1.00 97.94 173 GLY A CA 1
ATOM 1305 C C . GLY A 1 173 ? -10.673 10.636 7.122 1.00 97.94 173 GLY A C 1
ATOM 1306 O O . GLY A 1 173 ? -11.771 10.445 6.600 1.00 97.94 173 GLY A O 1
ATOM 1307 N N . VAL A 1 174 ? -10.137 11.854 7.236 1.00 98.12 174 VAL A N 1
ATOM 1308 C CA . VAL A 1 174 ? -10.782 13.081 6.749 1.00 98.12 174 VAL A CA 1
ATOM 1309 C C . VAL A 1 174 ? -11.022 13.024 5.241 1.00 98.12 174 VAL A C 1
ATOM 1311 O O . VAL A 1 174 ? -12.117 13.359 4.791 1.00 98.12 174 VAL A O 1
ATOM 1314 N N . GLU A 1 175 ? -10.030 12.601 4.457 1.00 97.62 175 GLU A N 1
ATOM 1315 C CA . GLU A 1 175 ? -10.157 12.482 3.002 1.00 97.62 175 GLU A CA 1
ATOM 1316 C C . GLU A 1 175 ? -11.233 11.467 2.602 1.00 97.62 175 GLU A C 1
ATOM 1318 O O . GLU A 1 175 ? -12.094 11.769 1.776 1.00 97.62 175 GLU A O 1
ATOM 1323 N N . ALA A 1 176 ? -11.254 10.294 3.235 1.00 97.50 176 ALA A N 1
ATOM 1324 C CA . ALA A 1 176 ? -12.243 9.263 2.943 1.00 97.50 176 ALA A CA 1
ATOM 1325 C C . ALA A 1 176 ? -13.680 9.709 3.273 1.00 97.50 176 ALA A C 1
ATOM 1327 O O . ALA A 1 176 ? -14.604 9.427 2.506 1.00 97.50 176 ALA A O 1
ATOM 1328 N N . LEU A 1 177 ? -13.875 10.455 4.366 1.00 97.50 177 LEU A N 1
ATOM 1329 C CA . LEU A 1 177 ? -15.163 11.070 4.712 1.00 97.50 177 LEU A CA 1
ATOM 1330 C C . LEU A 1 177 ? -15.582 12.134 3.683 1.00 97.50 177 LEU A C 1
ATOM 1332 O O . LEU A 1 177 ? -16.732 12.141 3.236 1.00 97.50 177 LEU A O 1
ATOM 1336 N N . ARG A 1 178 ? -14.656 13.000 3.241 1.00 96.19 178 ARG A N 1
ATOM 1337 C CA . ARG A 1 178 ? -14.926 13.989 2.178 1.00 96.19 178 ARG A CA 1
ATOM 1338 C C . ARG A 1 178 ? -15.327 13.320 0.870 1.00 96.19 178 ARG A C 1
ATOM 1340 O O . ARG A 1 178 ? -16.296 13.748 0.248 1.00 96.19 178 ARG A O 1
ATOM 1347 N N . ALA A 1 179 ? -14.635 12.250 0.480 1.00 95.00 179 ALA A N 1
ATOM 1348 C CA . ALA A 1 179 ? -14.945 11.481 -0.723 1.00 95.00 179 ALA A CA 1
ATOM 1349 C C . ALA A 1 179 ? -16.353 10.851 -0.684 1.00 95.00 179 ALA A C 1
ATOM 1351 O O . ALA A 1 179 ? -16.953 10.620 -1.732 1.00 95.00 179 ALA A O 1
ATOM 1352 N N . ARG A 1 180 ? -16.910 10.620 0.514 1.00 94.06 180 ARG A N 1
ATOM 1353 C CA . ARG A 1 180 ? -18.297 10.165 0.732 1.00 94.06 180 ARG A CA 1
ATOM 1354 C C . ARG A 1 180 ? -19.325 11.302 0.798 1.00 94.06 180 ARG A C 1
ATOM 1356 O O . ARG A 1 180 ? -20.509 11.037 0.975 1.00 94.06 180 ARG A O 1
ATOM 1363 N N . GLY A 1 181 ? -18.903 12.558 0.651 1.00 95.81 181 GLY A N 1
ATOM 1364 C CA . GLY A 1 181 ? -19.788 13.724 0.691 1.00 95.81 181 GLY A CA 1
ATOM 1365 C C . GLY A 1 181 ? -20.106 14.240 2.098 1.00 95.81 181 GLY A C 1
ATOM 1366 O O . GLY A 1 181 ? -21.031 15.037 2.249 1.00 95.81 181 GLY A O 1
ATOM 1367 N N . VAL A 1 182 ? -19.355 13.826 3.125 1.00 96.81 182 VAL A N 1
ATOM 1368 C CA . VAL A 1 182 ? -19.509 14.355 4.488 1.00 96.81 182 VAL A CA 1
ATOM 1369 C C . VAL A 1 182 ? -19.044 15.813 4.526 1.00 96.81 182 VAL A C 1
ATOM 1371 O O . VAL A 1 182 ? -17.880 16.114 4.259 1.00 96.81 182 VAL A O 1
ATOM 1374 N N . ALA A 1 183 ? -19.960 16.723 4.866 1.00 95.88 183 ALA A N 1
ATOM 1375 C CA . ALA A 1 183 ? -19.702 18.165 4.865 1.00 95.88 183 ALA A CA 1
ATOM 1376 C C . ALA A 1 183 ? -18.726 18.605 5.970 1.00 95.88 183 ALA A C 1
ATOM 1378 O O . ALA A 1 183 ? -17.913 19.501 5.746 1.00 95.88 183 ALA A O 1
ATOM 1379 N N . ASP A 1 184 ? -18.786 17.964 7.142 1.00 97.25 184 ASP A N 1
ATOM 1380 C CA . ASP A 1 184 ? -17.912 18.250 8.283 1.00 97.25 184 ASP A CA 1
ATOM 1381 C C . ASP A 1 184 ? -17.198 16.981 8.785 1.00 97.25 184 ASP A C 1
ATOM 1383 O O . ASP A 1 184 ? -17.592 16.404 9.798 1.00 97.25 184 ASP A O 1
ATOM 1387 N N . PRO A 1 185 ? -16.127 16.528 8.104 1.00 97.50 185 PRO A N 1
ATOM 1388 C CA . PRO A 1 185 ? -15.395 15.317 8.480 1.00 97.50 185 PRO A CA 1
ATOM 1389 C C . PRO A 1 185 ? -14.845 15.338 9.909 1.00 97.50 185 PRO A C 1
ATOM 1391 O O . PRO A 1 185 ? -14.697 14.294 10.534 1.00 97.50 185 PRO A O 1
ATOM 1394 N N . LEU A 1 186 ? -14.535 16.524 10.442 1.00 97.75 186 LEU A N 1
ATOM 1395 C CA . LEU A 1 186 ? -13.967 16.657 11.782 1.00 97.75 186 LEU A CA 1
ATOM 1396 C C . LEU A 1 186 ? -14.983 16.316 12.881 1.00 97.75 186 LEU A C 1
ATOM 1398 O O . LEU A 1 186 ? -14.581 15.978 13.989 1.00 97.75 186 LEU A O 1
ATOM 1402 N N . ALA A 1 187 ? -16.285 16.357 12.578 1.00 98.12 187 ALA A N 1
ATOM 1403 C CA . ALA A 1 187 ? -17.326 15.892 13.493 1.00 98.12 187 ALA A CA 1
ATOM 1404 C C . ALA A 1 187 ? -17.348 14.364 13.643 1.00 98.12 187 ALA A C 1
ATOM 1406 O O . ALA A 1 187 ? -17.967 13.861 14.571 1.00 98.12 187 ALA A O 1
ATOM 1407 N N . HIS A 1 188 ? -16.700 13.630 12.738 1.00 98.19 188 HIS A N 1
ATOM 1408 C CA . HIS A 1 188 ? -16.747 12.170 12.649 1.00 98.19 188 HIS A CA 1
ATOM 1409 C C . HIS A 1 188 ? -15.468 11.501 13.166 1.00 98.19 188 HIS A C 1
ATOM 1411 O O . HIS A 1 188 ? -15.349 10.279 13.085 1.00 98.19 188 HIS A O 1
ATOM 1417 N N . ILE A 1 189 ? -14.497 12.270 13.671 1.00 98.19 189 ILE A N 1
ATOM 1418 C CA . ILE A 1 189 ? -13.207 11.735 14.113 1.00 98.19 189 ILE A CA 1
ATOM 1419 C C . ILE A 1 189 ? -12.894 12.100 15.564 1.00 98.19 189 ILE A C 1
ATOM 1421 O O . ILE A 1 189 ? -13.137 13.218 16.008 1.00 98.19 189 ILE A O 1
ATOM 1425 N N . ALA A 1 190 ? -12.277 11.167 16.278 1.00 98.62 190 ALA A N 1
ATOM 1426 C CA . ALA A 1 190 ? -11.660 11.391 17.578 1.00 98.62 190 ALA A CA 1
ATOM 1427 C C . ALA A 1 190 ? -10.264 10.761 17.588 1.00 98.62 190 ALA A C 1
ATOM 1429 O O . ALA A 1 190 ? -10.025 9.762 16.905 1.00 98.62 190 ALA A O 1
ATOM 1430 N N . VAL A 1 191 ? -9.335 11.327 18.360 1.00 98.62 191 VAL A N 1
ATOM 1431 C CA . VAL A 1 191 ? -7.988 10.758 18.511 1.00 98.62 191 VAL A CA 1
ATOM 1432 C C . VAL A 1 191 ? -7.641 10.643 19.983 1.00 98.62 191 VAL A C 1
ATOM 1434 O O . VAL A 1 191 ? -7.637 11.636 20.711 1.00 98.62 191 VAL A O 1
ATOM 1437 N N . LEU A 1 192 ? -7.308 9.427 20.408 1.00 98.56 192 LEU A N 1
ATOM 1438 C CA . LEU A 1 192 ? -6.762 9.147 21.731 1.00 98.56 192 LEU A CA 1
ATOM 1439 C C . LEU A 1 192 ? -5.251 8.951 21.652 1.00 98.56 192 LEU A C 1
ATOM 1441 O O . LEU A 1 192 ? -4.723 8.483 20.643 1.00 98.56 192 LEU A O 1
ATOM 1445 N N . ARG A 1 193 ? -4.559 9.270 22.743 1.00 97.56 193 ARG A N 1
ATOM 1446 C CA . ARG A 1 193 ? -3.120 9.079 22.915 1.00 97.56 193 ARG A CA 1
ATOM 1447 C C . ARG A 1 193 ? -2.831 8.415 24.257 1.00 97.56 193 ARG A C 1
ATOM 1449 O O . ARG A 1 193 ? -3.343 8.837 25.293 1.00 97.56 193 ARG A O 1
ATOM 1456 N N . TYR A 1 194 ? -1.922 7.449 24.233 1.00 95.88 194 TYR A N 1
ATOM 1457 C CA . TYR A 1 194 ? -1.252 6.903 25.404 1.00 95.88 194 TYR A CA 1
ATOM 1458 C C . TYR A 1 194 ? 0.238 6.739 25.103 1.00 95.88 194 TYR A C 1
ATOM 1460 O O . TYR A 1 194 ? 0.618 5.953 24.236 1.00 95.88 194 TYR A O 1
ATOM 1468 N N . LEU A 1 195 ? 1.085 7.488 25.816 1.00 94.06 195 LEU A N 1
ATOM 1469 C CA . LEU A 1 195 ? 2.527 7.557 25.547 1.00 94.06 195 LEU A CA 1
ATOM 1470 C C . LEU A 1 195 ? 2.806 7.888 24.064 1.00 94.06 195 LEU A C 1
ATOM 1472 O O . LEU A 1 195 ? 2.319 8.907 23.565 1.00 94.06 195 LEU A O 1
ATOM 1476 N N . ASP A 1 196 ? 3.561 7.026 23.382 1.00 92.25 196 ASP A N 1
ATOM 1477 C CA . ASP A 1 196 ? 3.929 7.136 21.967 1.00 92.25 196 ASP A CA 1
ATOM 1478 C C . ASP A 1 196 ? 2.969 6.376 21.038 1.00 92.25 196 ASP A C 1
ATOM 1480 O O . ASP A 1 196 ? 3.273 6.170 19.863 1.00 92.25 196 ASP A O 1
ATOM 1484 N N . PHE A 1 197 ? 1.813 5.937 21.536 1.00 94.31 197 PHE A N 1
ATOM 1485 C CA . PHE A 1 197 ? 0.770 5.292 20.747 1.00 94.31 197 PHE A CA 1
ATOM 1486 C C . PHE A 1 197 ? -0.466 6.182 20.695 1.00 94.31 197 PHE A C 1
ATOM 1488 O O . PHE A 1 197 ? -0.854 6.798 21.688 1.00 94.31 197 PHE A O 1
ATOM 1495 N N . GLY A 1 198 ? -1.118 6.233 19.542 1.00 97.00 198 GLY A N 1
ATOM 1496 C CA . GLY A 1 198 ? -2.426 6.844 19.425 1.00 97.00 198 GLY A CA 1
ATOM 1497 C C . GLY A 1 198 ? -3.389 5.973 18.642 1.00 97.00 198 GLY A C 1
ATOM 1498 O O . GLY A 1 198 ? -2.992 5.069 17.906 1.00 97.00 198 GLY A O 1
ATOM 1499 N N . LEU A 1 199 ? -4.665 6.284 18.805 1.00 98.44 199 LEU A N 1
ATOM 1500 C CA . LEU A 1 199 ? -5.770 5.597 18.166 1.00 98.44 199 LEU A CA 1
ATOM 1501 C C . LEU A 1 199 ? -6.671 6.634 17.508 1.00 98.44 199 LEU A C 1
ATOM 1503 O O . LEU A 1 199 ? -7.301 7.436 18.199 1.00 98.44 199 LEU A O 1
ATOM 1507 N N . LEU A 1 200 ? -6.721 6.607 16.179 1.00 98.69 200 LEU A N 1
ATOM 1508 C CA . LEU A 1 200 ? -7.747 7.303 15.419 1.00 98.69 200 LEU A CA 1
ATOM 1509 C C . LEU A 1 200 ? -9.037 6.489 15.488 1.00 98.69 200 LEU A C 1
ATOM 1511 O O . LEU A 1 200 ? -9.016 5.291 15.218 1.00 98.69 200 LEU A O 1
ATOM 1515 N N . ILE A 1 201 ? -10.145 7.156 15.786 1.00 98.69 201 ILE A N 1
ATOM 1516 C CA . ILE A 1 201 ? -11.500 6.619 15.709 1.00 98.69 201 ILE A CA 1
ATOM 1517 C C . ILE A 1 201 ? -12.247 7.446 14.666 1.00 98.69 201 ILE A C 1
ATOM 1519 O O . ILE A 1 201 ? -12.339 8.663 14.806 1.00 98.69 201 ILE A O 1
ATOM 1523 N N . VAL A 1 202 ? -12.768 6.795 13.630 1.00 98.56 202 VAL A N 1
ATOM 1524 C CA . VAL A 1 202 ? -13.595 7.398 12.579 1.00 98.56 202 VAL A CA 1
ATOM 1525 C C . VAL A 1 202 ? -14.965 6.738 12.608 1.00 98.56 202 VAL A C 1
ATOM 1527 O O . VAL A 1 202 ? -15.053 5.513 12.593 1.00 98.56 202 VAL A O 1
ATOM 1530 N N . ARG A 1 203 ? -16.028 7.534 12.641 1.00 96.81 203 ARG A N 1
ATOM 1531 C CA . ARG A 1 203 ? -17.416 7.065 12.627 1.00 96.81 203 ARG A CA 1
ATOM 1532 C C . ARG A 1 203 ? -18.091 7.381 11.301 1.00 96.81 203 ARG A C 1
ATOM 1534 O O . ARG A 1 203 ? -17.784 8.394 10.670 1.00 96.81 203 ARG A O 1
ATOM 1541 N N . ASP A 1 204 ? -19.040 6.540 10.898 1.00 90.75 204 ASP A N 1
ATOM 1542 C CA . ASP A 1 204 ? -19.906 6.862 9.757 1.00 90.75 204 ASP A CA 1
ATOM 1543 C C . ASP A 1 204 ? -20.839 8.048 10.079 1.00 90.75 204 ASP A C 1
ATOM 1545 O O . ASP A 1 204 ? -21.058 8.917 9.237 1.00 90.75 204 ASP A O 1
ATOM 1549 N N . ASP A 1 205 ? -21.280 8.174 11.335 1.00 93.62 205 ASP A N 1
ATOM 1550 C CA . ASP A 1 205 ? -22.067 9.292 11.857 1.00 93.62 205 ASP A CA 1
ATOM 1551 C C . ASP A 1 205 ? -21.235 10.290 12.683 1.00 93.62 205 ASP A C 1
ATOM 1553 O O . ASP A 1 205 ? -20.174 9.975 13.223 1.00 93.62 205 ASP A O 1
ATOM 1557 N N . ALA A 1 206 ? -21.709 11.535 12.775 1.00 96.81 206 ALA A N 1
ATOM 1558 C CA . ALA A 1 206 ? -21.044 12.554 13.578 1.00 96.81 206 ALA A CA 1
ATOM 1559 C C . ALA A 1 206 ? -21.128 12.202 15.071 1.00 96.81 206 ALA A C 1
ATOM 1561 O O . ALA A 1 206 ? -22.177 11.778 15.560 1.00 96.81 206 ALA A O 1
ATOM 1562 N N . PHE A 1 207 ? -20.046 12.442 15.810 1.00 97.69 207 PHE A N 1
ATOM 1563 C CA . PHE A 1 207 ? -20.049 12.350 17.263 1.00 97.69 207 PHE A CA 1
ATOM 1564 C C . PHE A 1 207 ? -21.035 13.363 17.849 1.00 97.69 207 PHE A C 1
ATOM 1566 O O . PHE A 1 207 ? -20.934 14.573 17.634 1.00 97.69 207 PHE A O 1
ATOM 1573 N N . ASP A 1 208 ? -21.975 12.853 18.631 1.00 96.50 208 ASP A N 1
ATOM 1574 C CA . ASP A 1 208 ? -22.856 13.639 19.478 1.00 96.50 208 ASP A CA 1
ATOM 1575 C C . ASP A 1 208 ? -22.251 13.824 20.885 1.00 96.50 208 ASP A C 1
ATOM 1577 O O . ASP A 1 208 ? -21.165 13.336 21.211 1.00 96.50 208 ASP A O 1
ATOM 1581 N N . VAL A 1 209 ? -22.975 14.530 21.757 1.00 97.56 209 VAL A N 1
ATOM 1582 C CA . VAL A 1 209 ? -22.546 14.738 23.149 1.00 97.56 209 VAL A CA 1
ATOM 1583 C C . VAL A 1 209 ? -22.393 13.408 23.891 1.00 97.56 209 VAL A C 1
ATOM 1585 O O . VAL A 1 209 ? -21.455 13.261 24.670 1.00 97.56 209 VAL A O 1
ATOM 1588 N N . SER A 1 210 ? -23.275 12.432 23.650 1.00 97.25 210 SER A N 1
ATOM 1589 C CA . SER A 1 210 ? -23.257 11.162 24.382 1.00 97.25 210 SER A CA 1
ATOM 1590 C C . SER A 1 210 ? -22.011 10.329 24.062 1.00 97.25 210 SER A C 1
ATOM 1592 O O . SER A 1 210 ? -21.296 9.909 24.975 1.00 97.25 210 SER A O 1
ATOM 1594 N N . SER A 1 211 ? -21.694 10.172 22.777 1.00 97.06 211 SER A N 1
ATOM 1595 C CA . SER A 1 211 ? -20.532 9.427 22.294 1.00 97.06 211 SER A CA 1
ATOM 1596 C C . SER A 1 211 ? -19.210 10.118 22.618 1.00 97.06 211 SER A C 1
ATOM 1598 O O . SER A 1 211 ? -18.279 9.460 23.086 1.00 97.06 211 SER A O 1
ATOM 1600 N N . ALA A 1 212 ? -19.122 11.444 22.465 1.00 97.81 212 ALA A N 1
ATOM 1601 C CA . ALA A 1 212 ? -17.938 12.191 22.886 1.00 97.81 212 ALA A CA 1
ATOM 1602 C C . ALA A 1 212 ? -17.714 12.084 24.405 1.00 97.81 212 ALA A C 1
ATOM 1604 O O . ALA A 1 212 ? -16.586 11.871 24.850 1.00 97.81 212 ALA A O 1
ATOM 1605 N N . THR A 1 213 ? -18.772 12.166 25.223 1.00 98.25 213 THR A N 1
ATOM 1606 C CA . THR A 1 213 ? -18.661 11.971 26.677 1.00 98.25 213 THR A CA 1
ATOM 1607 C C . THR A 1 213 ? -18.226 10.552 27.041 1.00 98.25 213 THR A C 1
ATOM 1609 O O . THR A 1 213 ? -17.426 10.409 27.965 1.00 98.25 213 THR A O 1
ATOM 1612 N N . ALA A 1 214 ? -18.687 9.518 26.329 1.00 98.06 214 ALA A N 1
ATOM 1613 C CA . ALA A 1 214 ? -18.239 8.142 26.554 1.00 98.06 214 ALA A CA 1
ATOM 1614 C C . ALA A 1 214 ? -16.721 8.001 26.343 1.00 98.06 214 ALA A C 1
ATOM 1616 O O . ALA A 1 214 ? -16.021 7.534 27.242 1.00 98.06 214 ALA A O 1
ATOM 1617 N N . ILE A 1 215 ? -16.197 8.518 25.224 1.00 98.31 215 ILE A N 1
ATOM 1618 C CA . ILE A 1 215 ? -14.755 8.511 24.928 1.00 98.31 215 ILE A CA 1
ATOM 1619 C C . ILE A 1 215 ? -13.957 9.333 25.947 1.00 98.31 215 ILE A C 1
ATOM 1621 O O . ILE A 1 215 ? -12.927 8.869 26.435 1.00 98.31 215 ILE A O 1
ATOM 1625 N N . ARG A 1 216 ? -14.429 10.531 26.318 1.00 98.38 216 ARG A N 1
ATOM 1626 C CA . ARG A 1 216 ? -13.777 11.372 27.340 1.00 98.38 216 ARG A CA 1
ATOM 1627 C C . ARG A 1 216 ? -13.714 10.680 28.696 1.00 98.38 216 ARG A C 1
ATOM 1629 O O . ARG A 1 216 ? -12.681 10.741 29.355 1.00 98.38 216 ARG A O 1
ATOM 1636 N N . ARG A 1 217 ? -14.811 10.042 29.118 1.00 98.44 217 ARG A N 1
ATOM 1637 C CA . ARG A 1 217 ? -14.881 9.314 30.390 1.00 98.44 217 ARG A CA 1
ATOM 1638 C C . ARG A 1 217 ? -13.917 8.135 30.382 1.00 98.44 217 ARG A C 1
ATOM 1640 O O . ARG A 1 217 ? -13.101 8.041 31.285 1.00 98.44 217 ARG A O 1
ATOM 1647 N N . PHE A 1 218 ? -13.945 7.317 29.331 1.00 98.31 218 PHE A N 1
ATOM 1648 C CA . PHE A 1 218 ? -13.009 6.208 29.165 1.00 98.31 218 PHE A CA 1
ATOM 1649 C C . PHE A 1 218 ? -11.547 6.680 29.210 1.00 98.31 218 PHE A C 1
ATOM 1651 O O . PHE A 1 218 ? -10.723 6.115 29.925 1.00 98.31 218 PHE A O 1
ATOM 1658 N N . ALA A 1 219 ? -11.226 7.767 28.502 1.00 98.25 219 ALA A N 1
ATOM 1659 C CA . ALA A 1 219 ? -9.892 8.351 28.534 1.00 98.25 219 ALA A CA 1
ATOM 1660 C C . ALA A 1 219 ? -9.499 8.833 29.941 1.00 98.25 219 ALA A C 1
ATOM 1662 O O . ALA A 1 219 ? -8.383 8.573 30.383 1.00 98.25 219 ALA A O 1
ATOM 1663 N N . ALA A 1 220 ? -10.409 9.487 30.667 1.00 98.12 220 ALA A N 1
ATOM 1664 C CA . ALA A 1 220 ? -10.161 9.952 32.028 1.00 98.12 220 ALA A CA 1
ATOM 1665 C C . ALA A 1 220 ? -9.951 8.792 33.018 1.00 98.12 220 ALA A C 1
ATOM 1667 O O . ALA A 1 220 ? -8.989 8.824 33.787 1.00 98.12 220 ALA A O 1
ATOM 1668 N N . ASP A 1 221 ? -10.800 7.763 32.958 1.00 97.75 221 ASP A N 1
ATOM 1669 C CA . ASP A 1 221 ? -10.772 6.599 33.852 1.00 97.75 221 ASP A CA 1
ATOM 1670 C C . ASP A 1 221 ? -9.493 5.758 33.672 1.00 97.75 221 ASP A C 1
ATOM 1672 O O . ASP A 1 221 ? -9.016 5.136 34.623 1.00 97.75 221 ASP A O 1
ATOM 1676 N N . HIS A 1 222 ? -8.903 5.774 32.471 1.00 96.88 222 HIS A N 1
ATOM 1677 C CA . HIS A 1 222 ? -7.701 5.007 32.123 1.00 96.88 222 HIS A CA 1
ATOM 1678 C C . HIS A 1 222 ? -6.444 5.861 31.882 1.00 96.88 222 HIS A C 1
ATOM 1680 O O . HIS A 1 222 ? -5.416 5.342 31.449 1.00 96.88 222 HIS A O 1
ATOM 1686 N N . HIS A 1 223 ? -6.491 7.158 32.207 1.00 96.25 223 HIS A N 1
ATOM 1687 C CA . HIS A 1 223 ? -5.371 8.098 32.060 1.00 96.25 223 HIS A CA 1
ATOM 1688 C C . HIS A 1 223 ? -4.823 8.226 30.623 1.00 96.25 223 HIS A C 1
ATOM 1690 O O . HIS A 1 223 ? -3.618 8.383 30.408 1.00 96.25 223 HIS A O 1
ATOM 1696 N N . PHE A 1 224 ? -5.712 8.187 29.632 1.00 98.00 224 PHE A N 1
ATOM 1697 C CA . PHE A 1 224 ? -5.412 8.530 28.245 1.00 98.00 224 PHE A CA 1
ATOM 1698 C C . PHE A 1 224 ? -5.660 10.012 27.973 1.00 98.00 224 PHE A C 1
ATOM 1700 O O . PHE A 1 224 ? -6.490 10.663 28.606 1.00 98.00 224 PHE A O 1
ATOM 1707 N N . THR A 1 225 ? -4.964 10.542 26.974 1.00 97.81 225 THR A N 1
ATOM 1708 C CA . THR A 1 225 ? -5.174 11.908 26.495 1.00 97.81 225 THR A CA 1
ATOM 1709 C C . THR A 1 225 ? -6.109 11.883 25.293 1.00 97.81 225 THR A C 1
ATOM 1711 O O . THR A 1 225 ? -5.845 11.177 24.321 1.00 97.81 225 THR A O 1
ATOM 1714 N N . VAL A 1 226 ? -7.168 12.694 25.313 1.00 98.25 226 VAL A N 1
ATOM 1715 C CA . VAL A 1 226 ? -7.943 13.011 24.103 1.00 98.25 226 VAL A CA 1
ATOM 1716 C C . VAL A 1 226 ? -7.147 14.048 23.312 1.00 98.25 226 VAL A C 1
ATOM 1718 O O . VAL A 1 226 ? -7.126 15.224 23.657 1.00 98.25 226 VAL A O 1
ATOM 1721 N N . ALA A 1 227 ? -6.412 13.593 22.300 1.00 97.69 227 ALA A N 1
ATOM 1722 C CA . ALA A 1 227 ? -5.566 14.441 21.464 1.00 97.69 227 ALA A CA 1
ATOM 1723 C C . ALA A 1 227 ? -6.377 15.268 20.456 1.00 97.69 227 ALA A C 1
ATOM 1725 O O . ALA A 1 227 ? -5.973 16.375 20.106 1.00 97.69 227 ALA A O 1
ATOM 1726 N N . PHE A 1 228 ? -7.510 14.731 20.001 1.00 98.44 228 PHE A N 1
ATOM 1727 C CA . PHE A 1 228 ? -8.478 15.448 19.181 1.00 98.44 228 PHE A CA 1
ATOM 1728 C C . PHE A 1 228 ? -9.890 15.092 19.618 1.00 98.44 228 PHE A C 1
ATOM 1730 O O . PHE A 1 228 ? -10.259 13.914 19.635 1.00 98.44 228 PHE A O 1
ATOM 1737 N N . ASP A 1 229 ? -10.663 16.123 19.936 1.00 97.81 229 ASP A N 1
ATOM 1738 C CA . ASP A 1 229 ? -12.046 16.009 20.355 1.00 97.81 229 ASP A CA 1
ATOM 1739 C C . ASP A 1 229 ? -12.985 16.554 19.261 1.00 97.81 229 ASP A C 1
ATOM 1741 O O . ASP A 1 229 ? -12.839 17.707 18.847 1.00 97.81 229 ASP A O 1
ATOM 1745 N N . PRO A 1 230 ? -13.965 15.766 18.784 1.00 96.81 230 PRO A N 1
ATOM 1746 C CA . PRO A 1 230 ? -14.852 16.189 17.699 1.00 96.81 230 PRO A CA 1
ATOM 1747 C C . PRO A 1 230 ? -15.750 17.382 18.063 1.00 96.81 230 PRO A C 1
ATOM 1749 O O . PRO A 1 230 ? -16.200 18.097 17.159 1.00 96.81 230 PRO A O 1
ATOM 1752 N N . LEU A 1 231 ? -16.008 17.610 19.359 1.00 97.00 231 LEU A N 1
ATOM 1753 C CA . LEU A 1 231 ? -16.825 18.718 19.869 1.00 97.00 231 LEU A CA 1
ATOM 1754 C C . LEU A 1 231 ? -15.982 19.903 20.368 1.00 97.00 231 LEU A C 1
ATOM 1756 O O . LEU A 1 231 ? -16.498 21.016 20.445 1.00 97.00 231 LEU A O 1
ATOM 1760 N N . ASP A 1 232 ? -14.705 19.678 20.689 1.00 94.62 232 ASP A N 1
ATOM 1761 C CA . ASP A 1 232 ? -13.731 20.710 21.068 1.00 94.62 232 ASP A CA 1
ATOM 1762 C C . ASP A 1 232 ? -12.477 20.612 20.185 1.00 94.62 232 ASP A C 1
ATOM 1764 O O . ASP A 1 232 ? -11.448 20.040 20.543 1.00 94.62 232 ASP A O 1
ATOM 1768 N N . ARG A 1 233 ? -12.583 21.173 18.979 1.00 94.06 233 ARG A N 1
ATOM 1769 C CA . ARG A 1 233 ? -11.584 21.055 17.903 1.00 94.06 233 ARG A CA 1
ATOM 1770 C C . ARG A 1 233 ? -10.429 22.043 18.059 1.00 94.06 233 ARG A C 1
ATOM 1772 O O . ARG A 1 233 ? -10.003 22.670 17.089 1.00 94.06 233 ARG A O 1
ATOM 1779 N N . THR A 1 234 ? -9.971 22.235 19.287 1.00 92.81 234 THR A N 1
ATOM 1780 C CA . THR A 1 234 ? -8.879 23.146 19.624 1.00 92.81 234 THR A CA 1
ATOM 1781 C C . THR A 1 234 ? -7.585 22.379 19.899 1.00 92.81 234 THR A C 1
ATOM 1783 O O . THR A 1 234 ? -7.568 21.158 20.052 1.00 92.81 234 THR A O 1
ATOM 1786 N N . GLY A 1 235 ? -6.465 23.101 19.927 1.00 92.62 235 GLY A N 1
ATOM 1787 C CA . GLY A 1 235 ? -5.170 22.550 20.315 1.00 92.62 235 GLY A CA 1
ATOM 1788 C C . GLY A 1 235 ? -4.285 22.070 19.157 1.00 92.62 235 GLY A C 1
ATOM 1789 O O . GLY A 1 235 ? -4.661 22.118 17.982 1.00 92.62 235 GLY A O 1
ATOM 1790 N N . PRO A 1 236 ? -3.072 21.596 19.490 1.00 93.88 236 PRO A N 1
ATOM 1791 C CA . PRO A 1 236 ? -1.989 21.421 18.524 1.00 93.88 236 PRO A CA 1
ATOM 1792 C C . PRO A 1 236 ? -2.260 20.326 17.487 1.00 93.88 236 PRO A C 1
ATOM 1794 O O . PRO A 1 236 ? -1.781 20.419 16.359 1.00 93.88 236 PRO A O 1
ATOM 1797 N N . PHE A 1 237 ? -3.032 19.290 17.835 1.00 96.06 237 PHE A N 1
ATOM 1798 C CA . PHE A 1 237 ? -3.383 18.251 16.868 1.00 96.06 237 PHE A CA 1
ATOM 1799 C C . PHE A 1 237 ? -4.358 18.774 15.810 1.00 96.06 237 PHE A C 1
ATOM 1801 O O . PHE A 1 237 ? -4.171 18.493 14.630 1.00 96.06 237 PHE A O 1
ATOM 1808 N N . ALA A 1 238 ? -5.363 19.564 16.209 1.00 95.62 238 ALA A N 1
ATOM 1809 C CA . ALA A 1 238 ? -6.314 20.170 15.279 1.00 95.62 238 ALA A CA 1
ATOM 1810 C C . ALA A 1 238 ? -5.608 21.126 14.299 1.00 95.62 238 ALA A C 1
ATOM 1812 O O . ALA A 1 238 ? -5.845 21.064 13.092 1.00 95.62 238 ALA A O 1
ATOM 1813 N N . GLU A 1 239 ? -4.684 21.950 14.807 1.00 94.19 239 GLU A N 1
ATOM 1814 C CA . GLU A 1 239 ? -3.843 22.836 13.993 1.00 94.19 239 GLU A CA 1
ATOM 1815 C C . GLU A 1 239 ? -2.954 22.050 13.017 1.00 94.19 239 GLU A C 1
ATOM 1817 O O . GLU A 1 239 ? -2.900 22.369 11.827 1.00 94.19 239 GLU A O 1
ATOM 1822 N N . GLY A 1 240 ? -2.299 20.986 13.494 1.00 93.88 240 GLY A N 1
ATOM 1823 C CA . GLY A 1 240 ? -1.475 20.114 12.656 1.00 93.88 240 GLY A CA 1
ATOM 1824 C C . GLY A 1 240 ? -2.282 19.400 11.570 1.00 93.88 240 GLY A C 1
ATOM 1825 O O . GLY A 1 240 ? -1.856 19.338 10.415 1.00 93.88 240 GLY A O 1
ATOM 1826 N N . LEU A 1 241 ? -3.474 18.901 11.911 1.00 95.31 241 LEU A N 1
ATOM 1827 C CA . LEU A 1 241 ? -4.339 18.171 10.986 1.00 95.31 241 LEU A CA 1
ATOM 1828 C C . LEU A 1 241 ? -4.830 19.071 9.848 1.00 95.31 241 LEU A C 1
ATOM 1830 O O . LEU A 1 241 ? -4.845 18.639 8.698 1.00 95.31 241 LEU A O 1
ATOM 1834 N N . ALA A 1 242 ? -5.163 20.332 10.138 1.00 91.38 242 ALA A N 1
ATOM 1835 C CA . ALA A 1 242 ? -5.598 21.292 9.123 1.00 91.38 242 ALA A CA 1
ATOM 1836 C C . ALA A 1 242 ? -4.543 21.526 8.021 1.00 91.38 242 ALA A C 1
ATOM 1838 O O . ALA A 1 242 ? -4.902 21.761 6.868 1.00 91.38 242 ALA A O 1
ATOM 1839 N N . GLY A 1 243 ? -3.253 21.445 8.365 1.00 86.25 243 GLY A N 1
ATOM 1840 C CA . GLY A 1 243 ? -2.134 21.594 7.430 1.00 86.25 243 GLY A CA 1
ATOM 1841 C C . GLY A 1 243 ? -1.629 20.289 6.808 1.00 86.25 243 GLY A C 1
ATOM 1842 O O . GLY A 1 243 ? -0.693 20.330 6.009 1.00 86.25 243 GLY A O 1
ATOM 1843 N N . THR A 1 244 ? -2.200 19.137 7.168 1.00 90.94 244 THR A N 1
ATOM 1844 C CA . THR A 1 244 ? -1.702 17.832 6.718 1.00 90.94 244 THR A CA 1
ATOM 1845 C C . THR A 1 244 ? -2.348 17.439 5.383 1.00 90.94 244 THR A C 1
ATOM 1847 O O . THR A 1 244 ? -3.566 17.258 5.326 1.00 90.94 244 THR A O 1
ATOM 1850 N N . PRO A 1 245 ? -1.576 17.300 4.287 1.00 91.19 245 PRO A N 1
ATOM 1851 C CA . PRO A 1 245 ? -2.108 16.823 3.013 1.00 91.19 245 PRO A CA 1
ATOM 1852 C C . PRO A 1 245 ? -2.383 15.315 3.061 1.00 91.19 245 PRO A C 1
ATOM 1854 O O . PRO A 1 245 ? -1.904 14.614 3.949 1.00 91.19 245 PRO A O 1
ATOM 1857 N N . VAL A 1 246 ? -3.082 14.794 2.048 1.00 91.81 246 VAL A N 1
ATOM 1858 C CA . VAL A 1 246 ? -3.224 13.343 1.852 1.00 91.81 246 VAL A CA 1
ATOM 1859 C C . VAL A 1 246 ? -1.825 12.714 1.722 1.00 91.81 246 VAL A C 1
ATOM 1861 O O . VAL A 1 246 ? -1.098 13.035 0.772 1.00 91.81 246 VAL A O 1
ATOM 1864 N N . PRO A 1 247 ? -1.404 11.851 2.667 1.00 90.38 247 PRO A N 1
ATOM 1865 C CA . PRO A 1 247 ? -0.019 11.393 2.734 1.00 90.38 247 PRO A CA 1
ATOM 1866 C C . PRO A 1 247 ? 0.317 10.406 1.611 1.00 90.38 247 PRO A C 1
ATOM 1868 O O . PRO A 1 247 ? 1.387 10.499 1.004 1.00 90.38 247 PRO A O 1
ATOM 1871 N N . ALA A 1 248 ? -0.610 9.503 1.289 1.00 92.31 248 ALA A N 1
ATOM 1872 C CA . ALA A 1 248 ? -0.403 8.415 0.345 1.00 92.31 248 ALA A CA 1
ATOM 1873 C C . ALA A 1 248 ? -1.698 8.032 -0.385 1.00 92.31 248 ALA A C 1
ATOM 1875 O O . ALA A 1 248 ? -2.801 8.171 0.145 1.00 92.31 248 ALA A O 1
ATOM 1876 N N . THR A 1 249 ? -1.528 7.528 -1.601 1.00 93.38 249 THR A N 1
ATOM 1877 C CA . THR A 1 249 ? -2.575 6.966 -2.468 1.00 93.38 249 THR A CA 1
ATOM 1878 C C . THR A 1 249 ? -2.108 5.606 -2.981 1.00 93.38 249 THR A C 1
ATOM 1880 O O . THR A 1 249 ? -0.923 5.298 -2.872 1.00 93.38 249 THR A O 1
ATOM 1883 N N . ASP A 1 250 ? -2.980 4.803 -3.582 1.00 90.75 250 ASP A N 1
ATOM 1884 C CA . ASP A 1 250 ? -2.569 3.543 -4.226 1.00 90.75 250 ASP A CA 1
ATOM 1885 C C . ASP A 1 250 ? -1.531 3.775 -5.344 1.00 90.75 250 ASP A C 1
ATOM 1887 O O . ASP A 1 250 ? -0.671 2.932 -5.589 1.00 90.75 250 ASP A O 1
ATOM 1891 N N . ASP A 1 251 ? -1.555 4.945 -5.992 1.00 91.31 251 ASP A N 1
ATOM 1892 C CA . ASP A 1 251 ? -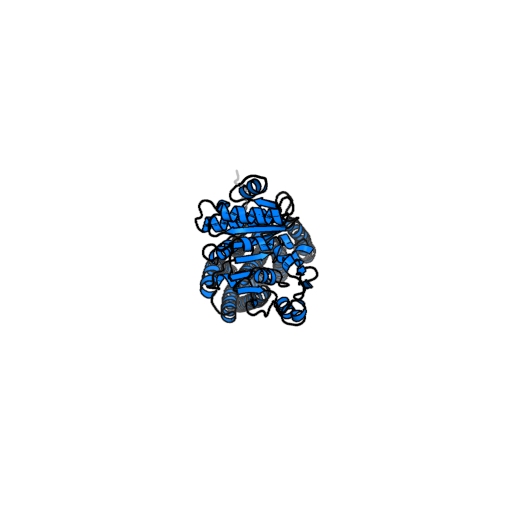0.543 5.328 -6.986 1.00 91.31 251 ASP A CA 1
ATOM 1893 C C . ASP A 1 251 ? 0.786 5.777 -6.352 1.00 91.31 251 ASP A C 1
ATOM 1895 O O . ASP A 1 251 ? 1.842 5.683 -6.975 1.00 91.31 251 ASP A O 1
ATOM 1899 N N . ARG A 1 252 ? 0.755 6.253 -5.103 1.00 91.38 252 ARG A N 1
ATOM 1900 C CA . ARG A 1 252 ? 1.924 6.694 -4.330 1.00 91.38 252 ARG A CA 1
ATOM 1901 C C . ARG A 1 252 ? 1.831 6.167 -2.887 1.00 91.38 252 ARG A C 1
ATOM 1903 O O . ARG A 1 252 ? 1.611 6.964 -1.966 1.00 91.38 252 ARG A O 1
ATOM 1910 N N . PRO A 1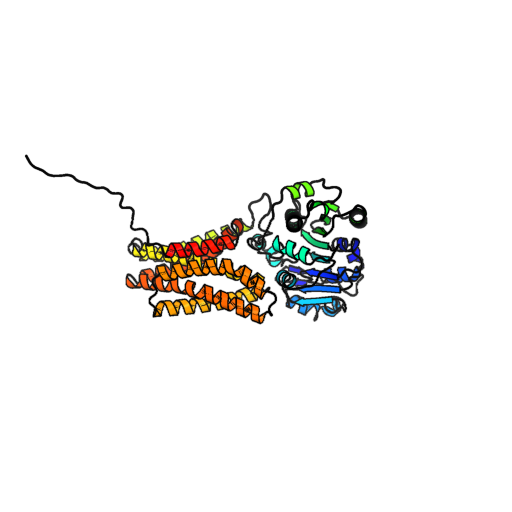 253 ? 2.008 4.852 -2.661 1.00 89.94 253 PRO A N 1
ATOM 1911 C CA . PRO A 1 253 ? 1.684 4.183 -1.396 1.00 89.94 253 PRO A CA 1
ATOM 1912 C C . PRO A 1 253 ? 2.793 4.335 -0.340 1.00 89.94 253 PRO A C 1
ATOM 1914 O O . PRO A 1 253 ? 3.093 3.415 0.413 1.00 89.94 253 PRO A O 1
ATOM 1917 N N . PHE A 1 254 ? 3.436 5.501 -0.273 1.00 87.88 254 PHE A N 1
ATOM 1918 C CA . PHE A 1 254 ? 4.599 5.755 0.580 1.00 87.88 254 PHE A CA 1
ATOM 1919 C C . PHE A 1 254 ? 4.221 6.568 1.821 1.00 87.88 254 PHE A C 1
ATOM 1921 O O . PHE A 1 254 ? 4.732 7.667 2.042 1.00 87.88 254 PHE A O 1
ATOM 1928 N N . PHE A 1 255 ? 3.320 6.033 2.648 1.00 87.94 255 PHE A N 1
ATOM 1929 C CA . PHE A 1 255 ? 2.827 6.718 3.852 1.00 87.94 255 PHE A CA 1
ATOM 1930 C C . PHE A 1 255 ? 3.967 7.169 4.788 1.00 87.94 255 PHE A C 1
ATOM 1932 O O . PHE A 1 255 ? 3.890 8.226 5.413 1.00 87.94 255 PHE A O 1
ATOM 1939 N N . PHE A 1 256 ? 5.054 6.394 4.847 1.00 83.38 256 PHE A N 1
ATOM 1940 C CA . PHE A 1 256 ? 6.198 6.627 5.737 1.00 83.38 256 PHE A CA 1
ATOM 1941 C C . PHE A 1 256 ? 7.301 7.495 5.132 1.00 83.38 256 PHE A C 1
ATOM 1943 O O . PHE A 1 256 ? 8.285 7.802 5.807 1.00 83.38 256 PHE A O 1
ATOM 1950 N N . ALA A 1 257 ? 7.163 7.899 3.867 1.00 77.62 257 ALA A N 1
ATOM 1951 C CA . ALA A 1 257 ? 8.165 8.716 3.195 1.00 77.62 257 ALA A CA 1
ATOM 1952 C C . ALA A 1 257 ? 8.158 10.182 3.641 1.00 77.62 257 ALA A C 1
ATOM 1954 O O . ALA A 1 257 ? 9.108 10.897 3.332 1.00 77.62 257 ALA A O 1
ATOM 1955 N N . ASN A 1 258 ? 7.115 10.642 4.340 1.00 65.00 258 ASN A N 1
ATOM 1956 C CA . ASN A 1 258 ? 6.962 12.032 4.759 1.00 65.00 258 ASN A CA 1
ATOM 1957 C C . ASN A 1 258 ? 7.225 12.191 6.272 1.00 65.00 258 ASN A C 1
ATOM 1959 O O . ASN A 1 258 ? 6.343 11.866 7.064 1.00 65.00 258 ASN A O 1
ATOM 1963 N N . PRO A 1 259 ? 8.397 12.698 6.704 1.00 58.25 259 PRO A N 1
ATOM 1964 C CA . PRO A 1 259 ? 8.741 12.846 8.115 1.00 58.25 259 PRO A CA 1
ATOM 1965 C C . PRO A 1 259 ? 8.512 14.272 8.646 1.00 58.25 259 PRO A C 1
ATOM 1967 O O . PRO A 1 259 ? 9.045 14.623 9.698 1.00 58.25 259 PRO A O 1
ATOM 1970 N N . GLY A 1 260 ? 7.774 15.128 7.930 1.00 58.34 260 GLY A N 1
ATOM 1971 C CA . GLY A 1 260 ? 7.637 16.539 8.297 1.00 58.34 260 GLY A CA 1
ATOM 1972 C C . GLY A 1 260 ? 8.853 17.374 7.870 1.00 58.34 260 GLY A C 1
ATOM 1973 O O . GLY A 1 260 ? 9.124 17.500 6.681 1.00 58.34 260 GLY A O 1
ATOM 1974 N N . THR A 1 261 ? 9.565 17.993 8.819 1.00 52.12 261 THR A N 1
ATOM 1975 C CA . THR A 1 261 ? 10.538 19.081 8.560 1.00 52.12 261 THR A CA 1
ATOM 1976 C C . THR A 1 261 ? 11.984 18.646 8.277 1.00 52.12 261 THR A C 1
ATOM 1978 O O . THR A 1 261 ? 12.797 19.481 7.883 1.00 52.12 261 THR A O 1
ATOM 1981 N N . ASN A 1 262 ? 12.328 17.366 8.445 1.00 56.03 262 ASN A N 1
ATOM 1982 C CA . ASN A 1 262 ? 13.681 16.848 8.200 1.00 56.03 262 ASN A CA 1
ATOM 1983 C C . ASN A 1 262 ? 13.839 16.274 6.785 1.00 56.03 262 ASN A C 1
ATOM 1985 O O . ASN A 1 262 ? 12.864 15.830 6.180 1.00 56.03 262 ASN A O 1
ATOM 1989 N N . VAL A 1 263 ? 15.083 16.225 6.277 1.00 57.50 263 VAL A N 1
ATOM 1990 C CA . VAL A 1 263 ? 15.401 15.518 5.022 1.00 57.50 263 VAL A CA 1
ATOM 1991 C C . VAL A 1 263 ? 14.860 14.092 5.131 1.00 57.50 263 VAL A C 1
ATOM 1993 O O . VAL A 1 263 ? 15.268 13.373 6.049 1.00 57.50 263 VAL A O 1
ATOM 1996 N N . PRO A 1 264 ? 13.954 13.661 4.236 1.00 70.19 264 PRO A N 1
ATOM 1997 C CA . PRO A 1 264 ? 13.348 12.358 4.398 1.00 70.19 264 PRO A CA 1
ATOM 1998 C C . PRO A 1 264 ? 14.392 11.255 4.314 1.00 70.19 264 PRO A C 1
ATOM 2000 O O . PRO A 1 264 ? 15.168 11.192 3.359 1.00 70.19 264 PRO A O 1
ATOM 2003 N N . ILE A 1 265 ? 14.399 10.375 5.317 1.00 75.38 265 ILE A N 1
ATOM 2004 C CA . ILE A 1 265 ? 15.333 9.244 5.421 1.00 75.38 265 ILE A CA 1
ATOM 2005 C C . ILE A 1 265 ? 15.300 8.401 4.137 1.00 75.38 265 ILE A C 1
ATOM 2007 O O . ILE A 1 265 ? 16.347 7.956 3.671 1.00 75.38 265 ILE A O 1
ATOM 2011 N N . ALA A 1 266 ? 14.125 8.287 3.505 1.00 76.50 266 ALA A N 1
ATOM 2012 C CA . ALA A 1 266 ? 13.942 7.710 2.174 1.00 76.50 266 ALA A CA 1
ATOM 2013 C C . ALA A 1 266 ? 14.958 8.240 1.150 1.00 76.50 266 ALA A C 1
ATOM 2015 O O . ALA A 1 266 ? 15.660 7.456 0.514 1.00 76.50 266 ALA A O 1
ATOM 2016 N N . TYR A 1 267 ? 15.085 9.563 1.014 1.00 81.25 267 TYR A N 1
ATOM 2017 C CA . TYR A 1 267 ? 16.020 10.163 0.063 1.00 81.25 267 TYR A CA 1
ATOM 2018 C C . TYR A 1 267 ? 17.470 9.888 0.446 1.00 81.25 267 TYR A C 1
ATOM 2020 O O . TYR A 1 267 ? 18.271 9.607 -0.438 1.00 81.25 267 TYR A O 1
ATOM 2028 N N . LEU A 1 268 ? 17.821 9.912 1.735 1.00 83.25 268 LEU A N 1
ATOM 2029 C CA . LEU A 1 268 ? 19.183 9.584 2.172 1.00 83.25 268 LEU A CA 1
ATOM 2030 C C . LEU A 1 268 ? 19.566 8.147 1.799 1.00 83.25 268 LEU A C 1
ATOM 2032 O O . LEU A 1 268 ? 20.666 7.925 1.296 1.00 83.25 268 LEU A O 1
ATOM 2036 N N . ILE A 1 269 ? 18.652 7.190 1.979 1.00 83.25 269 ILE A N 1
ATOM 2037 C CA . ILE A 1 269 ? 18.863 5.790 1.590 1.00 83.25 269 ILE A CA 1
ATOM 2038 C C . ILE A 1 269 ? 18.968 5.668 0.066 1.00 83.25 269 ILE A C 1
ATOM 2040 O O . ILE A 1 269 ? 19.906 5.046 -0.434 1.00 83.25 269 ILE A O 1
ATOM 2044 N N . LEU A 1 270 ? 18.061 6.302 -0.685 1.00 86.94 270 LEU A N 1
ATOM 2045 C CA . LEU A 1 270 ? 18.068 6.250 -2.150 1.00 86.94 270 LEU A CA 1
ATOM 2046 C C . LEU A 1 270 ? 19.321 6.899 -2.741 1.00 86.94 270 LEU A C 1
ATOM 2048 O O . LEU A 1 270 ? 19.953 6.300 -3.603 1.00 86.94 270 LEU A O 1
ATOM 2052 N N . PHE A 1 271 ? 19.735 8.076 -2.266 1.00 87.56 271 PHE A N 1
ATOM 2053 C CA . PHE A 1 271 ? 20.977 8.719 -2.707 1.00 87.56 271 PHE A CA 1
ATOM 2054 C C . PHE A 1 271 ? 22.214 7.934 -2.261 1.00 87.56 271 PHE A C 1
ATOM 2056 O O . PHE A 1 271 ? 23.160 7.792 -3.039 1.00 87.56 271 PHE A O 1
ATOM 2063 N N . GLY A 1 272 ? 22.183 7.368 -1.051 1.00 90.38 272 GLY A N 1
ATOM 2064 C CA . GLY A 1 272 ? 23.216 6.477 -0.532 1.00 90.38 272 GLY A CA 1
ATOM 2065 C C . GLY A 1 272 ? 23.398 5.213 -1.374 1.00 90.38 272 GLY A C 1
ATOM 2066 O O . GLY A 1 272 ? 24.525 4.752 -1.519 1.00 90.38 272 GLY A O 1
ATOM 2067 N N . ALA A 1 273 ? 22.331 4.694 -1.989 1.00 90.38 273 ALA A N 1
ATOM 2068 C CA . ALA A 1 273 ? 22.392 3.588 -2.945 1.00 90.38 273 ALA A CA 1
ATOM 2069 C C . ALA A 1 273 ? 22.745 4.053 -4.373 1.00 90.38 273 ALA A C 1
ATOM 2071 O O . ALA A 1 273 ? 23.510 3.388 -5.077 1.00 90.38 273 ALA A O 1
ATOM 2072 N N . LEU A 1 274 ? 22.229 5.211 -4.801 1.00 94.50 274 LEU A N 1
ATOM 2073 C CA . LEU A 1 274 ? 22.401 5.748 -6.152 1.00 94.50 274 LEU A CA 1
ATOM 2074 C C . LEU A 1 274 ? 23.860 6.095 -6.448 1.00 94.50 274 LEU A C 1
ATOM 2076 O O . LEU A 1 274 ? 24.351 5.787 -7.532 1.00 94.50 274 LEU A O 1
ATOM 2080 N N . ILE A 1 275 ? 24.566 6.719 -5.499 1.00 95.38 275 ILE A N 1
ATOM 2081 C CA . ILE A 1 275 ? 25.957 7.146 -5.701 1.00 95.38 275 ILE A CA 1
ATOM 2082 C C . ILE A 1 275 ? 26.872 5.936 -5.977 1.00 95.38 275 ILE A C 1
ATOM 2084 O O . ILE A 1 275 ? 27.505 5.922 -7.037 1.00 95.38 275 ILE A O 1
ATOM 2088 N N . PRO A 1 276 ? 26.930 4.891 -5.122 1.00 96.00 276 PRO A N 1
ATOM 2089 C CA . PRO A 1 276 ? 27.660 3.664 -5.427 1.00 96.00 276 PRO A CA 1
ATOM 2090 C C . PRO A 1 276 ? 27.190 2.992 -6.715 1.00 96.00 276 PRO A C 1
ATOM 2092 O O . PRO A 1 276 ? 28.034 2.579 -7.504 1.00 96.00 276 PRO A O 1
ATOM 2095 N N . ALA A 1 277 ? 25.880 2.914 -6.977 1.00 96.00 277 ALA A N 1
ATOM 2096 C CA . ALA A 1 277 ? 25.363 2.300 -8.202 1.00 96.00 277 ALA A CA 1
ATOM 2097 C C . ALA A 1 277 ? 25.898 2.996 -9.464 1.00 96.00 277 ALA A C 1
ATOM 2099 O O . ALA A 1 277 ? 26.361 2.326 -10.390 1.00 96.00 277 ALA A O 1
ATOM 2100 N N . VAL A 1 278 ? 25.905 4.333 -9.486 1.00 96.94 278 VAL A N 1
ATOM 2101 C CA . VAL A 1 278 ? 26.449 5.135 -10.591 1.00 96.94 278 VAL A CA 1
ATOM 2102 C C . VAL A 1 278 ? 27.966 4.986 -10.685 1.00 96.94 278 VAL A C 1
ATOM 2104 O O . VAL A 1 278 ? 28.483 4.738 -11.773 1.00 96.94 278 VAL A O 1
ATOM 2107 N N . VAL A 1 279 ? 28.689 5.099 -9.566 1.00 97.38 279 VAL A N 1
ATOM 2108 C CA . VAL A 1 279 ? 30.159 5.021 -9.539 1.00 97.38 279 VAL A CA 1
ATOM 2109 C C . VAL A 1 279 ? 30.650 3.641 -9.971 1.00 97.38 279 VAL A C 1
ATOM 2111 O O . VAL A 1 279 ? 31.559 3.556 -10.795 1.00 97.38 279 VAL A O 1
ATOM 2114 N N . LEU A 1 280 ? 30.044 2.564 -9.470 1.00 96.62 280 LEU A N 1
ATOM 2115 C CA . LEU A 1 280 ? 30.410 1.193 -9.823 1.00 96.62 280 LEU A CA 1
ATOM 2116 C C . LEU A 1 280 ? 30.014 0.864 -11.264 1.00 96.62 280 LEU A C 1
ATOM 2118 O O . LEU A 1 280 ? 30.832 0.314 -11.998 1.00 96.62 280 LEU A O 1
ATOM 2122 N N . SER A 1 281 ? 28.818 1.261 -11.714 1.00 96.00 281 SER A N 1
ATOM 2123 C CA . SER A 1 281 ? 28.406 1.064 -13.112 1.00 96.00 281 SER A CA 1
ATOM 2124 C C . SER A 1 281 ? 29.321 1.821 -14.075 1.00 96.00 281 SER A C 1
ATOM 2126 O O . SER A 1 281 ? 29.765 1.275 -15.085 1.00 96.00 281 SER A O 1
ATOM 2128 N N . TRP A 1 282 ? 29.670 3.068 -13.754 1.00 95.56 282 TRP A N 1
ATOM 2129 C CA . TRP A 1 282 ? 30.598 3.847 -14.564 1.00 95.56 282 TRP A CA 1
ATOM 2130 C C . TRP A 1 282 ? 32.014 3.268 -14.530 1.00 95.56 282 TRP A C 1
ATOM 2132 O O . TRP A 1 282 ? 32.613 3.062 -15.580 1.00 95.56 282 TRP A O 1
ATOM 2142 N N . GLY A 1 283 ? 32.552 2.993 -13.342 1.00 95.75 283 GLY A N 1
ATOM 2143 C CA . GLY A 1 283 ? 33.939 2.577 -13.148 1.00 95.75 283 GLY A CA 1
ATOM 2144 C C . GLY A 1 283 ? 34.237 1.156 -13.622 1.00 95.75 283 GLY A C 1
ATOM 2145 O O . GLY A 1 283 ? 35.283 0.939 -14.231 1.00 95.75 283 GLY A O 1
ATOM 2146 N N . LEU A 1 284 ? 33.332 0.205 -13.370 1.00 94.81 284 LEU A N 1
ATOM 2147 C CA . LEU A 1 284 ? 33.549 -1.216 -13.656 1.00 94.81 284 LEU A CA 1
ATOM 2148 C C . LEU A 1 284 ? 32.984 -1.654 -15.011 1.00 94.81 284 LEU A C 1
ATOM 2150 O O . LEU A 1 284 ? 33.592 -2.502 -15.658 1.00 94.81 284 LEU A O 1
ATOM 2154 N N . LEU A 1 285 ? 31.857 -1.086 -15.459 1.00 93.31 285 LEU A N 1
ATOM 2155 C CA . LEU A 1 285 ? 31.223 -1.492 -16.721 1.00 93.31 285 LEU A CA 1
ATOM 2156 C C . LEU A 1 285 ? 31.577 -0.539 -17.866 1.00 93.31 285 LEU A C 1
ATOM 2158 O O . LEU A 1 285 ? 32.095 -0.963 -18.898 1.00 93.31 285 LEU A O 1
ATOM 2162 N N . LEU A 1 286 ? 31.320 0.761 -17.700 1.00 94.12 286 LEU A N 1
ATOM 2163 C CA . LEU A 1 286 ? 31.357 1.706 -18.823 1.00 94.12 286 LEU A CA 1
ATOM 2164 C C . LEU A 1 286 ? 32.763 2.234 -19.136 1.00 94.12 286 LEU A C 1
ATOM 2166 O O . LEU A 1 286 ? 33.135 2.354 -20.302 1.00 94.12 286 LEU A O 1
ATOM 2170 N N . LEU A 1 287 ? 33.575 2.547 -18.128 1.00 94.38 287 LEU A N 1
ATOM 2171 C CA . LEU A 1 287 ? 34.895 3.148 -18.315 1.00 94.38 287 LEU A CA 1
ATOM 2172 C C . LEU A 1 287 ? 35.886 2.225 -19.054 1.00 94.38 287 LEU A C 1
ATOM 2174 O O . LEU A 1 287 ? 36.542 2.722 -19.977 1.00 94.38 287 LEU A O 1
ATOM 2178 N N . PRO A 1 288 ? 36.007 0.918 -18.734 1.00 93.75 288 PRO A N 1
ATOM 2179 C CA . PRO A 1 288 ? 36.914 0.021 -19.451 1.00 93.75 288 PRO A CA 1
ATOM 2180 C C . PRO A 1 288 ? 36.520 -0.133 -20.923 1.00 93.75 288 PRO A C 1
ATOM 2182 O O . PRO A 1 288 ? 37.357 0.050 -21.806 1.00 93.75 288 PRO A O 1
ATOM 2185 N N . LEU A 1 289 ? 35.232 -0.364 -21.201 1.00 91.00 289 LEU A N 1
ATOM 2186 C CA . LEU A 1 289 ? 34.724 -0.509 -22.568 1.00 91.00 289 LEU A CA 1
ATOM 2187 C C . LEU A 1 289 ? 34.860 0.788 -23.367 1.00 91.00 289 LEU A C 1
ATOM 2189 O O . LEU A 1 289 ? 35.291 0.763 -24.518 1.00 91.00 289 LEU A O 1
ATOM 2193 N N . ARG A 1 290 ? 34.591 1.944 -22.748 1.00 91.62 290 ARG A N 1
ATOM 2194 C CA . ARG A 1 290 ? 34.774 3.248 -23.395 1.00 91.62 290 ARG A CA 1
ATOM 2195 C C . ARG A 1 290 ? 36.228 3.493 -23.799 1.00 91.62 290 ARG A C 1
ATOM 2197 O O . ARG A 1 290 ? 36.459 4.072 -24.858 1.00 91.62 290 ARG A O 1
ATOM 2204 N N . ARG A 1 291 ? 37.199 3.072 -22.981 1.00 91.44 291 ARG A N 1
ATOM 2205 C CA . ARG A 1 291 ? 38.634 3.206 -23.293 1.00 91.44 291 ARG A CA 1
ATOM 2206 C C . ARG A 1 291 ? 39.063 2.319 -24.459 1.00 91.44 291 ARG A C 1
ATOM 2208 O O . ARG A 1 291 ? 39.863 2.765 -25.269 1.00 91.44 291 ARG A O 1
ATOM 2215 N N . VAL A 1 292 ? 38.517 1.106 -24.551 1.00 89.75 292 VAL A N 1
ATOM 2216 C CA . VAL A 1 292 ? 38.807 0.175 -25.654 1.00 89.75 292 VAL A CA 1
ATOM 2217 C C . VAL A 1 292 ? 38.147 0.637 -26.956 1.00 89.75 292 VAL A C 1
ATOM 2219 O O . VAL A 1 292 ? 38.767 0.592 -28.012 1.00 89.75 292 VAL A O 1
ATOM 2222 N N . MET A 1 293 ? 36.905 1.120 -26.887 1.00 85.56 293 MET A N 1
ATOM 2223 C CA . MET A 1 293 ? 36.104 1.415 -28.077 1.00 85.56 293 MET A CA 1
ATOM 2224 C C . MET A 1 293 ? 36.251 2.838 -28.620 1.00 85.56 293 MET A C 1
ATOM 2226 O O . MET A 1 293 ? 36.015 3.047 -29.807 1.00 85.56 293 MET A O 1
ATOM 2230 N N . GLY A 1 294 ? 36.607 3.815 -27.777 1.00 80.00 294 GLY A N 1
ATOM 2231 C CA . GLY A 1 294 ? 36.972 5.194 -28.130 1.00 80.00 294 GLY A CA 1
ATOM 2232 C C . GLY A 1 294 ? 36.233 5.801 -29.332 1.00 80.00 294 GLY A C 1
ATOM 2233 O O . GLY A 1 294 ? 35.157 6.383 -29.192 1.00 80.00 294 GLY A O 1
ATOM 2234 N N . ALA A 1 295 ? 36.833 5.678 -30.518 1.00 81.81 295 ALA A N 1
ATOM 2235 C CA . ALA A 1 295 ? 36.336 6.243 -31.771 1.00 81.81 295 ALA A CA 1
ATOM 2236 C C . ALA A 1 295 ? 34.983 5.663 -32.236 1.00 81.81 295 ALA A C 1
ATOM 2238 O O . ALA A 1 295 ? 34.158 6.410 -32.766 1.00 81.81 295 ALA A O 1
ATOM 2239 N N . ALA A 1 296 ? 34.711 4.374 -31.999 1.00 84.19 296 ALA A N 1
ATOM 2240 C CA . ALA A 1 296 ? 33.480 3.709 -32.437 1.00 84.19 296 ALA A CA 1
ATOM 2241 C C . ALA A 1 296 ? 32.226 4.305 -31.771 1.00 84.19 296 ALA A C 1
ATOM 2243 O O . ALA A 1 296 ? 31.173 4.437 -32.401 1.00 84.19 296 ALA A O 1
ATOM 2244 N N . LEU A 1 297 ? 32.351 4.754 -30.517 1.00 87.88 297 LEU A N 1
ATOM 2245 C CA . LEU A 1 297 ? 31.246 5.315 -29.731 1.00 87.88 297 LEU A CA 1
ATOM 2246 C C . LEU A 1 297 ? 30.823 6.718 -30.186 1.00 87.88 297 LEU A C 1
ATOM 2248 O O . LEU A 1 297 ? 29.674 7.111 -29.986 1.00 87.88 297 LEU A O 1
ATOM 2252 N N . VAL A 1 298 ? 31.733 7.475 -30.804 1.00 87.69 298 VAL A N 1
ATOM 2253 C CA . VAL A 1 298 ? 31.474 8.854 -31.261 1.00 87.69 298 VAL A CA 1
ATOM 2254 C C . VAL A 1 298 ? 30.729 8.873 -32.603 1.00 87.69 298 VAL A C 1
ATOM 2256 O O . VAL A 1 298 ? 30.098 9.872 -32.963 1.00 87.69 298 VAL A O 1
ATOM 2259 N N . THR A 1 299 ? 30.738 7.754 -33.331 1.00 89.56 299 THR A N 1
ATOM 2260 C CA . THR A 1 299 ? 29.994 7.604 -34.586 1.00 89.56 299 THR A CA 1
ATOM 2261 C C . THR A 1 299 ? 28.489 7.822 -34.383 1.00 89.56 299 THR A C 1
ATOM 2263 O O . THR A 1 299 ? 27.948 7.710 -33.279 1.00 89.56 299 THR A O 1
ATOM 2266 N N . ALA A 1 300 ? 27.764 8.144 -35.460 1.00 88.44 300 ALA A N 1
ATOM 2267 C CA . ALA A 1 300 ? 26.305 8.267 -35.399 1.00 88.44 300 ALA A CA 1
ATOM 2268 C C . ALA A 1 300 ? 25.638 6.966 -34.912 1.00 88.44 300 ALA A C 1
ATOM 2270 O O . ALA A 1 300 ? 24.684 7.019 -34.138 1.00 88.44 300 ALA A O 1
ATOM 2271 N N . ILE A 1 301 ? 26.185 5.815 -35.313 1.00 88.31 301 ILE A N 1
ATOM 2272 C CA . ILE A 1 301 ? 25.699 4.492 -34.914 1.00 88.31 301 ILE A CA 1
ATOM 2273 C C . ILE A 1 301 ? 26.018 4.234 -33.438 1.00 88.31 301 ILE A C 1
ATOM 2275 O O . ILE A 1 301 ? 25.112 3.893 -32.689 1.00 88.31 301 ILE A O 1
ATOM 2279 N N . GLY A 1 302 ? 27.249 4.493 -32.985 1.00 90.75 302 GLY A N 1
ATOM 2280 C CA . GLY A 1 302 ? 27.636 4.331 -31.579 1.00 90.75 302 GLY A CA 1
ATOM 2281 C C . GLY A 1 302 ? 26.799 5.183 -30.619 1.00 90.75 302 GLY A C 1
ATOM 2282 O O . GLY A 1 302 ? 26.296 4.682 -29.608 1.00 90.75 302 GLY A O 1
ATOM 2283 N N . ARG A 1 303 ? 26.545 6.450 -30.973 1.00 92.00 303 ARG A N 1
ATOM 2284 C CA . ARG A 1 303 ? 25.645 7.330 -30.207 1.00 92.00 303 ARG A CA 1
ATOM 2285 C C . ARG A 1 303 ? 24.210 6.813 -30.198 1.00 92.00 303 ARG A C 1
ATOM 2287 O O . ARG A 1 303 ? 23.585 6.792 -29.141 1.00 92.00 303 ARG A O 1
ATOM 2294 N N . ARG A 1 304 ? 23.703 6.351 -31.346 1.00 91.62 304 ARG A N 1
ATOM 2295 C CA . ARG A 1 304 ? 22.363 5.761 -31.452 1.00 91.62 304 ARG A CA 1
ATOM 2296 C C . ARG A 1 304 ? 22.220 4.522 -30.571 1.00 91.62 304 ARG A C 1
ATOM 2298 O O . ARG A 1 304 ? 21.278 4.465 -29.789 1.00 91.62 304 ARG A O 1
ATOM 2305 N N . THR A 1 305 ? 23.161 3.584 -30.650 1.00 93.00 305 THR A N 1
ATOM 2306 C CA . THR A 1 305 ? 23.181 2.370 -29.823 1.00 93.00 305 THR A CA 1
ATOM 2307 C C . THR A 1 305 ? 23.202 2.719 -28.337 1.00 93.00 305 THR A C 1
ATOM 2309 O O . THR A 1 305 ? 22.452 2.132 -27.566 1.00 93.00 305 THR A O 1
ATOM 2312 N N . THR A 1 306 ? 23.994 3.720 -27.936 1.00 94.50 306 THR A N 1
ATOM 2313 C CA . THR A 1 306 ? 24.057 4.184 -26.540 1.00 94.50 306 THR A CA 1
ATOM 2314 C C . THR A 1 306 ? 22.710 4.717 -26.056 1.00 94.50 306 THR A C 1
ATOM 2316 O O . THR A 1 306 ? 22.224 4.293 -25.012 1.00 94.50 306 THR A O 1
ATOM 2319 N N . VAL A 1 307 ? 22.085 5.623 -26.817 1.00 94.94 307 VAL A N 1
ATOM 2320 C CA . VAL A 1 307 ? 20.783 6.209 -26.454 1.00 94.94 307 VAL A CA 1
ATOM 2321 C C . VAL A 1 307 ? 19.703 5.133 -26.395 1.00 94.94 307 VAL A C 1
ATOM 2323 O O . VAL A 1 307 ? 18.934 5.100 -25.441 1.00 94.94 307 VAL A O 1
ATOM 2326 N N . GLN A 1 308 ? 19.671 4.225 -27.372 1.00 94.88 308 GLN A N 1
ATOM 2327 C CA . GLN A 1 308 ? 18.694 3.138 -27.409 1.00 94.88 308 GLN A CA 1
ATOM 2328 C C . GLN A 1 308 ? 18.887 2.151 -26.251 1.00 94.88 308 GLN A C 1
ATOM 2330 O O . GLN A 1 308 ? 17.903 1.773 -25.628 1.00 94.88 308 GLN A O 1
ATOM 2335 N N . ALA A 1 309 ? 20.124 1.775 -25.915 1.00 95.50 309 ALA A N 1
ATOM 2336 C CA . ALA A 1 309 ? 20.408 0.890 -24.784 1.00 95.50 309 ALA A CA 1
ATOM 2337 C C . ALA A 1 309 ? 20.064 1.535 -23.429 1.00 95.50 309 ALA A C 1
ATOM 2339 O O . ALA A 1 309 ? 19.479 0.872 -22.578 1.00 95.50 309 ALA A O 1
ATOM 2340 N N . LEU A 1 310 ? 20.363 2.829 -23.236 1.00 96.62 310 LEU A N 1
ATOM 2341 C CA . LEU A 1 310 ? 19.946 3.573 -22.038 1.00 96.62 310 LEU A CA 1
ATOM 2342 C C . LEU A 1 310 ? 18.421 3.613 -21.923 1.00 96.62 310 LEU A C 1
ATOM 2344 O O . LEU A 1 310 ? 17.862 3.290 -20.879 1.00 96.62 310 LEU A O 1
ATOM 2348 N N . ALA A 1 311 ? 17.756 4.010 -23.008 1.00 96.19 311 ALA A N 1
ATOM 2349 C CA . ALA A 1 311 ? 16.313 4.164 -23.059 1.00 96.19 311 ALA A CA 1
ATOM 2350 C C . ALA A 1 311 ? 15.587 2.837 -22.800 1.00 96.19 311 ALA A C 1
ATOM 2352 O O . ALA A 1 311 ? 14.644 2.798 -22.016 1.00 96.19 311 ALA A O 1
ATOM 2353 N N . VAL A 1 312 ? 16.050 1.736 -23.396 1.00 95.69 312 VAL A N 1
ATOM 2354 C CA . VAL A 1 312 ? 15.480 0.405 -23.147 1.00 95.69 312 VAL A CA 1
ATOM 2355 C C . VAL A 1 312 ? 15.737 -0.049 -21.712 1.00 95.69 312 VAL A C 1
ATOM 2357 O O . VAL A 1 312 ? 14.798 -0.511 -21.074 1.00 95.69 312 VAL A O 1
ATOM 2360 N N . GLY A 1 313 ? 16.947 0.137 -21.174 1.00 96.94 313 GLY A N 1
ATOM 2361 C CA . GLY A 1 313 ? 17.266 -0.246 -19.796 1.00 96.94 313 GLY A CA 1
ATOM 2362 C C . GLY A 1 313 ? 16.395 0.478 -18.766 1.00 96.94 313 GLY A C 1
ATOM 2363 O O . GLY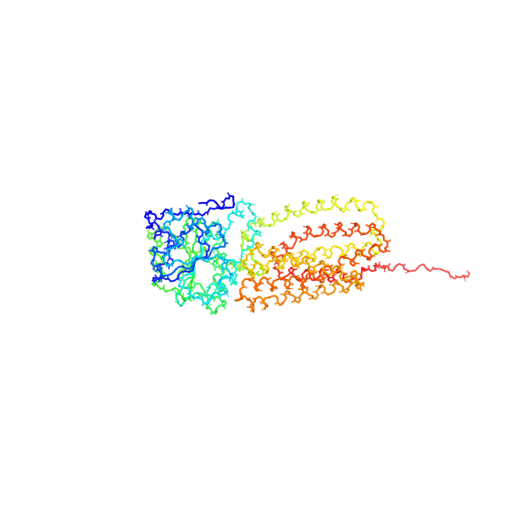 A 1 313 ? 15.761 -0.169 -17.938 1.00 96.94 313 GLY A O 1
ATOM 2364 N N . PHE A 1 314 ? 16.288 1.810 -18.864 1.00 97.56 314 PHE A N 1
ATOM 2365 C CA . PHE A 1 314 ? 15.409 2.597 -17.990 1.00 97.56 314 PHE A CA 1
ATOM 2366 C C . PHE A 1 314 ? 13.926 2.272 -18.201 1.00 97.56 314 PHE A C 1
ATOM 2368 O O . PHE A 1 314 ? 13.182 2.133 -17.234 1.00 97.56 314 PHE A O 1
ATOM 2375 N N . GLY A 1 315 ? 13.492 2.130 -19.456 1.00 96.56 315 GLY A N 1
ATOM 2376 C CA . GLY A 1 315 ? 12.095 1.859 -19.786 1.00 96.56 315 GLY A CA 1
ATOM 2377 C C . GLY A 1 315 ? 11.627 0.478 -19.332 1.00 96.56 315 GLY A C 1
ATOM 2378 O O . GLY A 1 315 ? 10.521 0.351 -18.815 1.00 96.56 315 GLY A O 1
ATOM 2379 N N . PHE A 1 316 ? 12.454 -0.558 -19.500 1.00 96.56 316 PHE A N 1
ATOM 2380 C CA . PHE A 1 316 ? 12.119 -1.922 -19.094 1.00 96.56 316 PHE A CA 1
ATOM 2381 C C . PHE A 1 316 ? 11.970 -2.028 -17.577 1.00 96.56 316 PHE A C 1
ATOM 2383 O O . PHE A 1 316 ? 10.914 -2.450 -17.116 1.00 96.56 316 PHE A O 1
ATOM 2390 N N . ILE A 1 317 ? 12.976 -1.587 -16.811 1.00 96.50 317 ILE A N 1
ATOM 2391 C CA . ILE A 1 317 ? 12.943 -1.720 -15.348 1.00 96.50 317 ILE A CA 1
ATOM 2392 C C . ILE A 1 317 ? 11.825 -0.879 -14.720 1.00 96.50 317 ILE A C 1
ATOM 2394 O O . ILE A 1 317 ? 11.167 -1.327 -13.786 1.00 96.50 317 ILE A O 1
ATOM 2398 N N . ALA A 1 318 ? 11.547 0.314 -15.261 1.00 96.38 318 ALA A N 1
ATOM 2399 C CA . ALA A 1 318 ? 10.436 1.140 -14.798 1.00 96.38 318 ALA A CA 1
ATOM 2400 C C . ALA A 1 318 ? 9.077 0.475 -15.081 1.00 96.38 318 ALA A C 1
ATOM 2402 O O . ALA A 1 318 ? 8.223 0.432 -14.198 1.00 96.38 318 ALA A O 1
ATOM 2403 N N . ALA A 1 319 ? 8.880 -0.083 -16.283 1.00 95.44 319 ALA A N 1
ATOM 2404 C CA . ALA A 1 319 ? 7.650 -0.800 -16.620 1.00 95.44 319 ALA A CA 1
ATOM 2405 C C . ALA A 1 319 ? 7.460 -2.065 -15.765 1.00 95.44 319 ALA A C 1
ATOM 2407 O O . ALA A 1 319 ? 6.346 -2.346 -15.326 1.00 95.44 319 ALA A O 1
ATOM 2408 N N . GLU A 1 320 ? 8.542 -2.803 -15.514 1.00 94.94 320 GLU A N 1
ATOM 2409 C CA . GLU A 1 320 ? 8.561 -3.988 -14.656 1.00 94.94 320 GLU A CA 1
ATOM 2410 C C . GLU A 1 320 ? 8.159 -3.649 -13.218 1.00 94.94 320 GLU A C 1
ATOM 2412 O O . GLU A 1 320 ? 7.237 -4.268 -12.690 1.00 94.94 320 GLU A O 1
ATOM 2417 N N . ILE A 1 321 ? 8.783 -2.634 -12.611 1.00 92.62 321 ILE A N 1
ATOM 2418 C CA . ILE A 1 321 ? 8.464 -2.204 -11.243 1.00 92.62 321 ILE A CA 1
ATOM 2419 C C . ILE A 1 321 ? 6.985 -1.819 -11.138 1.00 92.62 321 ILE A C 1
ATOM 2421 O O . ILE A 1 321 ? 6.281 -2.344 -10.280 1.00 92.62 321 ILE A O 1
ATOM 2425 N N . VAL A 1 322 ? 6.475 -0.974 -12.040 1.00 92.81 322 VAL A N 1
ATOM 2426 C CA . VAL A 1 322 ? 5.062 -0.545 -12.016 1.00 92.81 322 VAL A CA 1
ATOM 2427 C C . VAL A 1 322 ? 4.105 -1.733 -12.174 1.00 92.81 322 VAL A C 1
ATOM 2429 O O . VAL A 1 322 ? 3.075 -1.794 -11.501 1.00 92.81 322 VAL A O 1
ATOM 2432 N N . LEU A 1 323 ? 4.434 -2.696 -13.041 1.00 92.94 323 LEU A N 1
ATOM 2433 C CA . LEU A 1 323 ? 3.633 -3.907 -13.214 1.00 92.94 323 LEU A CA 1
ATOM 2434 C C . LEU A 1 323 ? 3.605 -4.753 -11.934 1.00 92.94 323 LEU A C 1
ATOM 2436 O O . LEU A 1 323 ? 2.524 -5.144 -11.494 1.00 92.94 323 LEU A O 1
ATOM 2440 N N . LEU A 1 324 ? 4.765 -5.029 -11.332 1.00 91.38 324 LEU A N 1
ATOM 2441 C CA . LEU A 1 324 ? 4.864 -5.837 -10.111 1.00 91.38 324 LEU A CA 1
ATOM 2442 C C . LEU A 1 324 ? 4.093 -5.207 -8.945 1.00 91.38 324 LEU A C 1
ATOM 2444 O O . LEU A 1 324 ? 3.437 -5.921 -8.181 1.00 91.38 324 LEU A O 1
ATOM 2448 N N . GLN A 1 325 ? 4.096 -3.879 -8.860 1.00 88.31 325 GLN A N 1
ATOM 2449 C CA . GLN A 1 325 ? 3.339 -3.133 -7.858 1.00 88.31 325 GLN A CA 1
ATOM 2450 C C . GLN A 1 325 ? 1.835 -3.327 -7.999 1.00 88.31 325 GLN A C 1
ATOM 2452 O O . GLN A 1 325 ? 1.156 -3.789 -7.081 1.00 88.31 325 GLN A O 1
ATOM 2457 N N . ARG A 1 326 ? 1.313 -3.089 -9.201 1.00 90.19 326 ARG A N 1
ATOM 2458 C CA . ARG A 1 326 ? -0.107 -3.286 -9.499 1.00 90.19 326 ARG A CA 1
ATOM 2459 C C . ARG A 1 326 ? -0.548 -4.744 -9.308 1.00 90.19 326 ARG A C 1
ATOM 2461 O O . ARG A 1 326 ? -1.645 -5.009 -8.813 1.00 90.19 326 ARG A O 1
ATOM 2468 N N . LEU A 1 327 ? 0.315 -5.704 -9.645 1.00 90.56 327 LEU A N 1
ATOM 2469 C CA . LEU A 1 327 ? 0.055 -7.126 -9.410 1.00 90.56 327 LEU A CA 1
ATOM 2470 C C . LEU A 1 327 ? 0.049 -7.502 -7.926 1.00 90.56 327 LEU A C 1
ATOM 2472 O O . LEU A 1 327 ? -0.689 -8.411 -7.552 1.00 90.56 327 LEU A O 1
ATOM 2476 N N . THR A 1 328 ? 0.820 -6.812 -7.085 1.00 86.94 328 THR A N 1
ATOM 2477 C CA . THR A 1 328 ? 0.849 -7.054 -5.634 1.00 86.94 328 THR A CA 1
ATOM 2478 C C . THR A 1 328 ? -0.514 -6.790 -5.009 1.00 86.94 328 THR A C 1
ATOM 2480 O O . THR A 1 328 ? -1.057 -7.676 -4.349 1.00 86.94 328 THR A O 1
ATOM 2483 N N . LEU A 1 329 ? -1.117 -5.639 -5.320 1.00 83.19 329 LEU A N 1
ATOM 2484 C CA . LEU A 1 329 ? -2.490 -5.307 -4.931 1.00 83.19 329 LEU A CA 1
ATOM 2485 C C . LEU A 1 329 ? -3.519 -6.303 -5.483 1.00 83.19 329 LEU A C 1
ATOM 2487 O O . LEU A 1 329 ? -4.417 -6.749 -4.775 1.00 83.19 329 LEU A O 1
ATOM 2491 N N . TYR A 1 330 ? -3.399 -6.661 -6.763 1.00 89.12 330 TYR A N 1
ATOM 2492 C CA . TYR A 1 330 ? -4.392 -7.494 -7.441 1.00 89.12 330 TYR A CA 1
ATOM 2493 C C . TYR A 1 330 ? -4.381 -8.962 -6.983 1.00 89.12 330 TYR A C 1
ATOM 2495 O O . TYR A 1 330 ? -5.440 -9.588 -6.862 1.00 89.12 330 TYR A O 1
ATOM 2503 N N . LEU A 1 331 ? -3.197 -9.526 -6.726 1.00 87.75 331 LEU A N 1
ATOM 2504 C CA . LEU A 1 331 ? -3.041 -10.902 -6.249 1.00 87.75 331 LEU A CA 1
ATOM 2505 C C . LEU A 1 331 ? -3.126 -11.010 -4.721 1.00 87.75 331 LEU A C 1
ATOM 2507 O O . LEU A 1 331 ? -3.377 -12.105 -4.222 1.00 87.75 331 LEU A O 1
ATOM 2511 N N . GLY A 1 332 ? -2.946 -9.906 -3.987 1.00 76.75 332 GLY A N 1
ATOM 2512 C CA . GLY A 1 332 ? -2.967 -9.879 -2.522 1.00 76.75 332 GLY A CA 1
ATOM 2513 C C . GLY A 1 332 ? -1.803 -10.636 -1.880 1.00 76.75 332 GLY A C 1
ATOM 2514 O O . GLY A 1 332 ? -1.897 -11.058 -0.740 1.00 76.75 332 GLY A O 1
ATOM 2515 N N . GLN A 1 333 ? -0.721 -10.905 -2.612 1.00 79.38 333 GLN A N 1
ATOM 2516 C CA . GLN A 1 333 ? 0.440 -11.628 -2.087 1.00 79.38 333 GLN A CA 1
ATOM 2517 C C . GLN A 1 333 ? 1.709 -11.112 -2.776 1.00 79.38 333 GLN A C 1
ATOM 2519 O O . GLN A 1 333 ? 1.951 -11.488 -3.926 1.00 79.38 333 GLN A O 1
ATOM 2524 N N . PRO A 1 334 ? 2.548 -10.300 -2.101 1.00 79.06 334 PRO A N 1
ATOM 2525 C CA . PRO A 1 334 ? 3.751 -9.724 -2.709 1.00 79.06 334 PRO A CA 1
ATOM 2526 C C . PRO A 1 334 ? 4.694 -10.781 -3.298 1.00 79.06 334 PRO A C 1
ATOM 2528 O O . PRO A 1 334 ? 5.153 -10.657 -4.430 1.00 79.06 334 PRO A O 1
ATOM 2531 N N . ALA A 1 335 ? 4.919 -11.881 -2.571 1.00 82.00 335 ALA A N 1
ATOM 2532 C CA . ALA A 1 335 ? 5.772 -12.975 -3.035 1.00 82.00 335 ALA A CA 1
ATOM 2533 C C . ALA A 1 335 ? 5.215 -13.668 -4.292 1.00 82.00 335 ALA A C 1
ATOM 2535 O O . ALA A 1 335 ? 5.972 -14.007 -5.201 1.00 82.00 335 ALA A O 1
ATOM 2536 N N . LEU A 1 336 ? 3.891 -13.850 -4.366 1.00 85.50 336 LEU A N 1
ATOM 2537 C CA . LEU A 1 336 ? 3.235 -14.442 -5.531 1.00 85.50 336 LEU A CA 1
ATOM 2538 C C . LEU A 1 336 ? 3.277 -13.491 -6.729 1.00 85.50 336 LEU A C 1
ATOM 2540 O O . LEU A 1 336 ? 3.586 -13.928 -7.835 1.00 85.50 336 LEU A O 1
ATOM 2544 N N . ALA A 1 337 ? 2.996 -12.204 -6.513 1.00 87.94 337 ALA A N 1
ATOM 2545 C CA . ALA A 1 337 ? 3.062 -11.176 -7.545 1.00 87.94 337 ALA A CA 1
ATOM 2546 C C . ALA A 1 337 ? 4.467 -11.061 -8.136 1.00 87.94 337 ALA A C 1
ATOM 2548 O O . ALA A 1 337 ? 4.602 -11.030 -9.358 1.00 87.94 337 ALA A O 1
ATOM 2549 N N . LEU A 1 338 ? 5.502 -11.104 -7.292 1.00 89.00 338 LEU A N 1
ATOM 2550 C CA . LEU A 1 338 ? 6.888 -11.155 -7.740 1.00 89.00 338 LEU A CA 1
ATOM 2551 C C . LEU A 1 338 ? 7.166 -12.425 -8.551 1.00 89.00 338 LEU A C 1
ATOM 2553 O O . LEU A 1 338 ? 7.599 -12.330 -9.693 1.00 89.00 338 LEU A O 1
ATOM 2557 N N . ALA A 1 339 ? 6.894 -13.610 -7.999 1.00 91.94 339 ALA A N 1
ATOM 2558 C CA . ALA A 1 339 ? 7.237 -14.874 -8.650 1.00 91.94 339 ALA A CA 1
ATOM 2559 C C . ALA A 1 339 ? 6.499 -15.072 -9.985 1.00 91.94 339 ALA A C 1
ATOM 2561 O O . ALA A 1 339 ? 7.118 -15.377 -11.004 1.00 91.94 339 ALA A O 1
ATOM 2562 N N . VAL A 1 340 ? 5.178 -14.883 -9.990 1.00 93.44 340 VAL A N 1
ATOM 2563 C CA . VAL A 1 340 ? 4.326 -15.096 -11.166 1.00 93.44 340 VAL A CA 1
ATOM 2564 C C . VAL A 1 340 ? 4.466 -13.948 -12.158 1.00 93.44 340 VAL A C 1
ATOM 2566 O O . VAL A 1 340 ? 4.635 -14.196 -13.351 1.00 93.44 340 VAL A O 1
ATOM 2569 N N . GLY A 1 341 ? 4.429 -12.702 -11.679 1.00 94.06 341 GLY A N 1
ATOM 2570 C CA . GLY A 1 341 ? 4.531 -11.512 -12.520 1.00 94.06 341 GLY A CA 1
ATOM 2571 C C . GLY A 1 341 ? 5.865 -11.446 -13.253 1.00 94.06 341 GLY A C 1
ATOM 2572 O O . GLY A 1 341 ? 5.876 -11.289 -14.474 1.00 94.06 341 GLY A O 1
ATOM 2573 N N . LEU A 1 342 ? 6.978 -11.664 -12.544 1.00 94.06 342 LEU A N 1
ATOM 2574 C CA . LEU A 1 342 ? 8.310 -11.678 -13.147 1.00 94.06 342 LEU A CA 1
ATOM 2575 C C . LEU A 1 342 ? 8.471 -12.839 -14.131 1.00 94.06 342 LEU A C 1
ATOM 2577 O O . LEU A 1 342 ? 8.916 -12.630 -15.257 1.00 94.06 342 LEU A O 1
ATOM 2581 N N . ALA A 1 343 ? 8.081 -14.060 -13.746 1.00 96.81 343 ALA A N 1
ATOM 2582 C CA . ALA A 1 343 ? 8.193 -15.219 -14.630 1.00 96.81 343 ALA A CA 1
ATOM 2583 C C . ALA A 1 343 ? 7.392 -15.022 -15.926 1.00 96.81 343 ALA A C 1
ATOM 2585 O O . ALA A 1 343 ? 7.913 -15.252 -17.018 1.00 96.81 343 ALA A O 1
ATOM 2586 N N . ALA A 1 344 ? 6.150 -14.548 -15.824 1.00 97.50 344 ALA A N 1
ATOM 2587 C CA . ALA A 1 344 ? 5.295 -14.280 -16.974 1.00 97.50 344 ALA A CA 1
ATOM 2588 C C . ALA A 1 344 ? 5.846 -13.147 -17.857 1.00 97.50 344 ALA A C 1
ATOM 2590 O O . ALA A 1 344 ? 5.877 -13.283 -19.083 1.00 97.50 344 ALA A O 1
ATOM 2591 N N . LEU A 1 345 ? 6.344 -12.064 -17.250 1.00 96.88 345 LEU A N 1
ATOM 2592 C CA . LEU A 1 345 ? 6.985 -10.963 -17.969 1.00 96.88 345 LEU A CA 1
ATOM 2593 C C . LEU A 1 345 ? 8.213 -11.449 -18.751 1.00 96.88 345 LEU A C 1
ATOM 2595 O O . LEU A 1 345 ? 8.354 -11.132 -19.933 1.00 96.88 345 LEU A O 1
ATOM 2599 N N . LEU A 1 346 ? 9.069 -12.264 -18.125 1.00 96.12 346 LEU A N 1
ATOM 2600 C CA . LEU A 1 346 ? 10.268 -12.829 -18.749 1.00 96.12 346 LEU A CA 1
ATOM 2601 C C . LEU A 1 346 ? 9.935 -13.835 -19.857 1.00 96.12 346 LEU A C 1
ATOM 2603 O O . LEU A 1 346 ? 10.597 -13.830 -20.894 1.00 96.12 346 LEU A O 1
ATOM 2607 N N . VAL A 1 347 ? 8.893 -14.658 -19.692 1.00 97.88 347 VAL A N 1
ATOM 2608 C CA . VAL A 1 347 ? 8.385 -15.540 -20.759 1.00 97.88 347 VAL A CA 1
ATOM 2609 C C . VAL A 1 347 ? 7.905 -14.716 -21.953 1.00 97.88 347 VAL A C 1
ATOM 2611 O O . VAL A 1 347 ? 8.273 -15.013 -23.092 1.00 97.88 347 VAL A O 1
ATOM 2614 N N . GLY A 1 348 ? 7.141 -13.648 -21.703 1.00 97.19 348 GLY A N 1
ATOM 2615 C CA . GLY A 1 348 ? 6.745 -12.690 -22.733 1.00 97.19 348 GLY A CA 1
ATOM 2616 C C . GLY A 1 348 ? 7.962 -12.086 -23.430 1.00 97.19 348 GLY A C 1
ATOM 2617 O O . GLY A 1 348 ? 8.061 -12.145 -24.654 1.00 97.19 348 GLY A O 1
ATOM 2618 N N . ALA A 1 349 ? 8.934 -11.588 -22.665 1.00 96.19 349 ALA A N 1
ATOM 2619 C CA . ALA A 1 349 ? 10.147 -10.980 -23.202 1.00 96.19 349 ALA A CA 1
ATOM 2620 C C . ALA A 1 349 ? 10.985 -11.957 -24.044 1.00 96.19 349 ALA A C 1
ATOM 2622 O O . ALA A 1 349 ? 11.462 -11.597 -25.123 1.00 96.19 349 ALA A O 1
ATOM 2623 N N . ALA A 1 350 ? 11.110 -13.214 -23.613 1.00 96.38 350 ALA A N 1
ATOM 2624 C CA . ALA A 1 350 ? 11.781 -14.264 -24.372 1.00 96.38 350 ALA A CA 1
ATOM 2625 C C . ALA A 1 350 ? 11.062 -14.557 -25.700 1.00 96.38 350 ALA A C 1
ATOM 2627 O O . ALA A 1 350 ? 11.707 -14.641 -26.750 1.00 96.38 350 ALA A O 1
ATOM 2628 N N . ALA A 1 351 ? 9.727 -14.651 -25.682 1.00 95.88 351 ALA A N 1
ATOM 2629 C CA . ALA A 1 351 ? 8.923 -14.832 -26.890 1.00 95.88 351 ALA A CA 1
ATOM 2630 C C . ALA A 1 351 ? 9.054 -13.637 -27.851 1.00 95.88 351 ALA A C 1
ATOM 2632 O O . ALA A 1 351 ? 9.243 -13.825 -29.054 1.00 95.88 351 ALA A O 1
ATOM 2633 N N . GLY A 1 352 ? 9.026 -12.414 -27.317 1.00 94.50 352 GLY A N 1
ATOM 2634 C CA . GLY A 1 352 ? 9.257 -11.173 -28.054 1.00 94.50 352 GLY A CA 1
ATOM 2635 C C . GLY A 1 352 ? 10.618 -11.123 -28.737 1.00 94.50 352 GLY A C 1
ATOM 2636 O O . GLY A 1 352 ? 10.721 -10.797 -29.923 1.00 94.50 352 GLY A O 1
ATOM 2637 N N . SER A 1 353 ? 11.661 -11.520 -28.010 1.00 94.00 353 SER A N 1
ATOM 2638 C CA . SER A 1 353 ? 13.024 -11.617 -28.528 1.00 94.00 353 SER A CA 1
ATOM 2639 C C . SER A 1 353 ? 13.118 -12.621 -29.680 1.00 94.00 353 SER A C 1
ATOM 2641 O O . SER A 1 353 ? 13.564 -12.269 -30.777 1.00 94.00 353 SER A O 1
ATOM 2643 N N . ALA A 1 354 ? 12.583 -13.833 -29.499 1.00 93.19 354 ALA A N 1
ATOM 2644 C CA . ALA A 1 354 ? 12.560 -14.863 -30.537 1.00 93.19 354 ALA A CA 1
ATOM 2645 C C . ALA A 1 354 ? 11.766 -14.433 -31.786 1.00 93.19 354 ALA A C 1
ATOM 2647 O O . ALA A 1 354 ? 12.197 -14.679 -32.918 1.00 93.19 354 ALA A O 1
ATOM 2648 N N . ALA A 1 355 ? 10.622 -13.770 -31.600 1.00 90.31 355 ALA A N 1
ATOM 2649 C CA . ALA A 1 355 ? 9.808 -13.249 -32.693 1.00 90.31 355 ALA A CA 1
ATOM 2650 C C . ALA A 1 355 ? 10.539 -12.143 -33.469 1.00 90.31 355 ALA A C 1
ATOM 2652 O O . ALA A 1 355 ? 10.533 -12.156 -34.702 1.00 90.31 355 ALA A O 1
ATOM 2653 N N . SER A 1 356 ? 11.225 -11.232 -32.768 1.00 89.38 356 SER A N 1
ATOM 2654 C CA . SER A 1 356 ? 11.989 -10.142 -33.391 1.00 89.38 356 SER A CA 1
ATOM 2655 C C . SER A 1 356 ? 13.114 -10.658 -34.293 1.00 89.38 356 SER A C 1
ATOM 2657 O O . SER A 1 356 ? 13.278 -10.162 -35.411 1.00 89.38 356 SER A O 1
ATOM 2659 N N . ALA A 1 357 ? 13.808 -11.720 -33.865 1.00 82.69 357 ALA A N 1
ATOM 2660 C CA . ALA A 1 357 ? 14.873 -12.359 -34.630 1.00 82.69 357 ALA A CA 1
ATOM 2661 C C . ALA A 1 357 ? 14.354 -13.007 -35.926 1.00 82.69 357 ALA A C 1
ATOM 2663 O O . ALA A 1 357 ? 14.993 -12.905 -36.973 1.00 82.69 357 ALA A O 1
ATOM 2664 N N . ARG A 1 358 ? 13.171 -13.638 -35.882 1.00 83.81 358 ARG A N 1
ATOM 2665 C CA . ARG A 1 358 ? 12.550 -14.282 -37.055 1.00 83.81 358 ARG A CA 1
ATOM 2666 C C . ARG A 1 358 ? 11.950 -13.273 -38.032 1.00 83.81 358 ARG A C 1
ATOM 2668 O O . ARG A 1 358 ? 12.121 -13.412 -39.239 1.00 83.81 358 ARG A O 1
ATOM 2675 N N . ALA A 1 359 ? 11.247 -12.266 -37.517 1.00 80.06 359 ALA A N 1
ATOM 2676 C CA . ALA A 1 359 ? 10.485 -11.310 -38.319 1.00 80.06 359 ALA A CA 1
ATOM 2677 C C . ALA A 1 359 ? 11.302 -10.086 -38.781 1.00 80.06 359 ALA A C 1
ATOM 2679 O O . ALA A 1 359 ? 10.773 -9.252 -39.515 1.00 80.06 359 ALA A O 1
ATOM 2680 N N . LYS A 1 360 ? 12.576 -9.964 -38.370 1.00 79.88 360 LYS A N 1
ATOM 2681 C CA . LYS A 1 360 ? 13.463 -8.825 -38.686 1.00 79.88 360 LYS A CA 1
ATOM 2682 C C . LYS A 1 360 ? 12.802 -7.473 -38.380 1.00 79.88 360 LYS A C 1
ATOM 2684 O O . LYS A 1 360 ? 12.838 -6.537 -39.184 1.00 79.88 360 LYS A O 1
ATOM 2689 N N . ILE A 1 361 ? 12.152 -7.381 -37.219 1.00 80.44 361 ILE A N 1
ATOM 2690 C CA . ILE A 1 361 ? 11.482 -6.155 -36.776 1.00 80.44 361 ILE A CA 1
ATOM 2691 C C . ILE A 1 361 ? 12.556 -5.100 -36.485 1.00 80.44 361 ILE A C 1
ATOM 2693 O O . ILE A 1 361 ? 13.506 -5.350 -35.756 1.00 80.44 361 ILE A O 1
ATOM 2697 N N . GLY A 1 362 ? 12.428 -3.910 -37.074 1.00 84.25 362 GLY A N 1
ATOM 2698 C CA . GLY A 1 362 ? 13.353 -2.809 -36.805 1.00 84.25 362 GLY A CA 1
ATOM 2699 C C . GLY A 1 362 ? 13.095 -2.154 -35.445 1.00 84.25 362 GLY A C 1
ATOM 2700 O O . GLY A 1 362 ? 11.943 -2.060 -35.015 1.00 84.25 362 GLY A O 1
ATOM 2701 N N . VAL A 1 363 ? 14.150 -1.606 -34.827 1.00 85.31 363 VAL A N 1
ATOM 2702 C CA . VAL A 1 363 ? 14.088 -0.933 -33.512 1.00 85.31 363 VAL A CA 1
ATOM 2703 C C . VAL A 1 363 ? 12.923 0.063 -33.382 1.00 85.31 363 VAL A C 1
ATOM 2705 O O . VAL A 1 363 ? 12.204 -0.036 -32.394 1.00 85.31 363 VAL A O 1
ATOM 2708 N N . PRO A 1 364 ? 12.641 0.965 -34.353 1.00 88.12 364 PRO A N 1
ATOM 2709 C CA . PRO A 1 364 ? 11.555 1.938 -34.204 1.00 88.12 364 PRO A CA 1
ATOM 2710 C C . PRO A 1 364 ? 10.164 1.301 -34.098 1.00 88.12 364 PRO A C 1
ATOM 2712 O O . PRO A 1 364 ? 9.325 1.787 -33.351 1.00 88.12 364 PRO A O 1
ATOM 2715 N N . ARG A 1 365 ? 9.914 0.200 -34.823 1.00 89.56 365 ARG A N 1
ATOM 2716 C CA . ARG A 1 365 ? 8.618 -0.498 -34.781 1.00 89.56 365 ARG A CA 1
ATOM 2717 C C . ARG A 1 365 ? 8.444 -1.252 -33.469 1.00 89.56 365 ARG A C 1
ATOM 2719 O O . ARG A 1 365 ? 7.386 -1.152 -32.861 1.00 89.56 365 ARG A O 1
ATOM 2726 N N . ALA A 1 366 ? 9.488 -1.961 -33.037 1.00 88.81 366 ALA A N 1
ATOM 2727 C CA . ALA A 1 366 ? 9.510 -2.654 -31.752 1.00 88.81 366 ALA A CA 1
ATOM 2728 C C . ALA A 1 366 ? 9.295 -1.667 -30.592 1.00 88.81 366 ALA A C 1
ATOM 2730 O O . ALA A 1 366 ? 8.413 -1.862 -29.764 1.00 88.81 366 ALA A O 1
ATOM 2731 N N . ALA A 1 367 ? 10.040 -0.560 -30.581 1.00 91.06 367 ALA A N 1
ATOM 2732 C CA . ALA A 1 367 ? 9.957 0.453 -29.537 1.00 91.06 367 ALA A CA 1
ATOM 2733 C C . ALA A 1 367 ? 8.602 1.184 -29.513 1.00 91.06 367 ALA A C 1
ATOM 2735 O O . ALA A 1 367 ? 8.046 1.396 -28.438 1.00 91.06 367 ALA A O 1
ATOM 2736 N N . LEU A 1 368 ? 8.026 1.509 -30.678 1.00 93.25 368 LEU A N 1
ATOM 2737 C CA . LEU A 1 368 ? 6.689 2.105 -30.748 1.00 93.25 368 LEU A CA 1
ATOM 2738 C C . LEU A 1 368 ? 5.607 1.138 -30.246 1.00 93.25 368 LEU A C 1
ATOM 2740 O O . LEU A 1 368 ? 4.723 1.553 -29.500 1.00 93.25 368 LEU A O 1
ATOM 2744 N N . ALA A 1 369 ? 5.689 -0.145 -30.614 1.00 92.62 369 ALA A N 1
ATOM 2745 C CA . ALA A 1 369 ? 4.777 -1.166 -30.104 1.00 92.62 369 ALA A CA 1
ATOM 2746 C C . ALA A 1 369 ? 4.870 -1.286 -28.574 1.00 92.62 369 ALA A C 1
ATOM 2748 O O . ALA A 1 369 ? 3.836 -1.309 -27.912 1.00 92.62 369 ALA A O 1
ATOM 2749 N N . SER A 1 370 ? 6.083 -1.280 -28.009 1.00 92.00 370 SER A N 1
ATOM 2750 C CA . SER A 1 370 ? 6.294 -1.269 -26.556 1.00 92.00 370 SER A CA 1
ATOM 2751 C C . SER A 1 370 ? 5.682 -0.045 -25.893 1.00 92.00 370 SER A C 1
ATOM 2753 O O . SER A 1 370 ? 4.942 -0.201 -24.931 1.00 92.00 370 SER A O 1
ATOM 2755 N N . ALA A 1 371 ? 5.924 1.159 -26.420 1.00 93.50 371 ALA A N 1
ATOM 2756 C CA . ALA A 1 371 ? 5.350 2.382 -25.865 1.00 93.50 371 ALA A CA 1
ATOM 2757 C C . ALA A 1 371 ? 3.812 2.326 -25.839 1.00 93.50 371 ALA A C 1
ATOM 2759 O O . ALA A 1 371 ? 3.207 2.596 -24.806 1.00 93.50 371 ALA A O 1
ATOM 2760 N N . ILE A 1 372 ? 3.185 1.900 -26.943 1.00 94.81 372 ILE A N 1
ATOM 2761 C CA . ILE A 1 372 ? 1.724 1.765 -27.034 1.00 94.81 372 ILE A CA 1
ATOM 2762 C C . ILE A 1 372 ? 1.211 0.722 -26.040 1.00 94.81 372 ILE A C 1
ATOM 2764 O O . ILE A 1 372 ? 0.278 1.007 -25.295 1.00 94.81 372 ILE A O 1
ATOM 2768 N N . VAL A 1 373 ? 1.802 -0.475 -26.012 1.00 93.62 373 VAL A N 1
ATOM 2769 C CA . VAL A 1 373 ? 1.333 -1.559 -25.139 1.00 93.62 373 VAL A CA 1
ATOM 2770 C C . VAL A 1 373 ? 1.501 -1.199 -23.670 1.00 93.62 373 VAL A C 1
ATOM 2772 O O . VAL A 1 373 ? 0.574 -1.426 -22.905 1.00 93.62 373 VAL A O 1
ATOM 2775 N N . VAL A 1 374 ? 2.622 -0.596 -23.278 1.00 89.44 374 VAL A N 1
ATOM 2776 C CA . VAL A 1 374 ? 2.854 -0.131 -21.903 1.00 89.44 374 VAL A CA 1
ATOM 2777 C C . VAL A 1 374 ? 1.795 0.891 -21.501 1.00 89.44 374 VAL A C 1
ATOM 2779 O O . VAL A 1 374 ? 1.136 0.722 -20.478 1.00 89.44 374 VAL A O 1
ATOM 2782 N N . THR A 1 375 ? 1.554 1.909 -22.332 1.00 92.06 375 THR A N 1
ATOM 2783 C CA . THR A 1 375 ? 0.521 2.915 -22.057 1.00 92.06 375 THR A CA 1
ATOM 2784 C C . THR A 1 375 ? -0.876 2.297 -21.975 1.00 92.06 375 THR A C 1
ATOM 2786 O O . THR A 1 375 ? -1.609 2.566 -21.027 1.00 92.06 375 THR A O 1
ATOM 2789 N N . VAL A 1 376 ? -1.254 1.447 -22.933 1.00 92.19 376 VAL A N 1
ATOM 2790 C CA . VAL A 1 376 ? -2.577 0.803 -22.952 1.00 92.19 376 VAL A CA 1
ATOM 2791 C C . VAL A 1 376 ? -2.748 -0.133 -21.762 1.00 92.19 376 VAL A C 1
ATOM 2793 O O . VAL A 1 376 ? -3.786 -0.086 -21.108 1.00 92.19 376 VAL A O 1
ATOM 2796 N N . ALA A 1 377 ? -1.748 -0.958 -21.456 1.00 86.94 377 ALA A N 1
ATOM 2797 C CA . ALA A 1 377 ? -1.809 -1.897 -20.349 1.00 86.94 377 ALA A CA 1
ATOM 2798 C C . ALA A 1 377 ? -1.957 -1.167 -19.012 1.00 86.94 377 ALA A C 1
ATOM 2800 O O . ALA A 1 377 ? -2.789 -1.571 -18.208 1.00 86.94 377 ALA A O 1
ATOM 2801 N N . PHE A 1 378 ? -1.244 -0.056 -18.801 1.00 82.69 378 PHE A N 1
ATOM 2802 C CA . PHE A 1 378 ? -1.390 0.734 -17.577 1.00 82.69 378 PHE A CA 1
ATOM 2803 C C . PHE A 1 378 ? -2.742 1.440 -17.468 1.00 82.69 378 PHE A C 1
ATOM 2805 O O . PHE A 1 378 ? -3.338 1.433 -16.398 1.00 82.69 378 PHE A O 1
ATOM 2812 N N . LEU A 1 379 ? -3.280 1.983 -18.562 1.00 87.62 379 LEU A N 1
ATOM 2813 C CA . LEU A 1 379 ? -4.615 2.597 -18.550 1.00 87.62 379 LEU A CA 1
ATOM 2814 C C . LEU A 1 379 ? -5.749 1.567 -18.413 1.00 87.62 379 LEU A C 1
ATOM 2816 O O . LEU A 1 379 ? -6.839 1.896 -17.946 1.00 87.62 379 LEU A O 1
ATOM 2820 N N . ALA A 1 380 ? -5.522 0.332 -18.861 1.00 88.88 380 ALA A N 1
ATOM 2821 C CA . ALA A 1 380 ? -6.505 -0.743 -18.802 1.00 88.88 380 ALA A CA 1
ATOM 2822 C C . ALA A 1 380 ? -6.428 -1.564 -17.508 1.00 88.88 380 ALA A C 1
ATOM 2824 O O . ALA A 1 380 ? -7.433 -2.178 -17.146 1.00 88.88 380 ALA A O 1
ATOM 2825 N N . PHE A 1 381 ? -5.279 -1.580 -16.818 1.00 87.31 381 PHE A N 1
ATOM 2826 C CA . PHE A 1 381 ? -5.039 -2.459 -15.673 1.00 87.31 381 PHE A CA 1
ATOM 2827 C C . PHE A 1 381 ? -6.118 -2.309 -14.607 1.00 87.31 381 PHE A C 1
ATOM 2829 O O . PHE A 1 381 ? -6.699 -3.310 -14.207 1.00 87.31 381 PHE A O 1
ATOM 2836 N N . ASP A 1 382 ? -6.444 -1.082 -14.201 1.00 85.00 382 ASP A N 1
ATOM 2837 C CA . ASP A 1 382 ? -7.369 -0.856 -13.083 1.00 85.00 382 ASP A CA 1
ATOM 2838 C C . ASP A 1 382 ? -8.786 -1.343 -13.410 1.00 85.00 382 ASP A C 1
ATOM 2840 O O . ASP A 1 382 ? -9.478 -1.890 -12.553 1.00 85.00 382 ASP A O 1
ATOM 2844 N N . ARG A 1 383 ? -9.195 -1.245 -14.683 1.00 89.25 383 ARG A N 1
ATOM 2845 C CA . ARG A 1 383 ? -10.479 -1.781 -15.159 1.00 89.25 383 ARG A CA 1
ATOM 2846 C C . ARG A 1 383 ? -10.488 -3.303 -15.190 1.00 89.25 383 ARG A C 1
ATOM 2848 O O . ARG A 1 383 ? -11.476 -3.907 -14.784 1.00 89.25 383 ARG A O 1
ATOM 2855 N N . VAL A 1 384 ? -9.406 -3.914 -15.677 1.00 90.31 384 VAL A N 1
ATOM 2856 C CA . VAL A 1 384 ? -9.261 -5.376 -15.687 1.00 90.31 384 VAL A CA 1
ATOM 2857 C C . VAL A 1 384 ? -9.269 -5.887 -14.253 1.00 90.31 384 VAL A C 1
ATOM 2859 O O . VAL A 1 384 ? -10.092 -6.733 -13.928 1.00 90.31 384 VAL A O 1
ATOM 2862 N N . ALA A 1 385 ? -8.433 -5.308 -13.391 1.00 87.56 385 ALA A N 1
ATOM 2863 C CA . ALA A 1 385 ? -8.333 -5.655 -11.985 1.00 87.56 385 ALA A CA 1
ATOM 2864 C C . ALA A 1 385 ? -9.686 -5.540 -11.284 1.00 87.56 385 ALA A C 1
ATOM 2866 O O . ALA A 1 385 ? -10.079 -6.490 -10.625 1.00 87.56 385 ALA A O 1
ATOM 2867 N N . ALA A 1 386 ? -10.432 -4.445 -11.471 1.00 86.50 386 ALA A N 1
ATOM 2868 C CA . ALA A 1 386 ? -11.767 -4.287 -10.894 1.00 86.50 386 ALA A CA 1
ATOM 2869 C C . ALA A 1 386 ? -12.761 -5.355 -11.388 1.00 86.50 386 ALA A C 1
ATOM 2871 O O . ALA A 1 386 ? -13.497 -5.925 -10.585 1.00 86.50 386 ALA A O 1
ATOM 2872 N N . ALA A 1 387 ? -12.761 -5.669 -12.688 1.00 89.38 387 ALA A N 1
ATOM 2873 C CA . ALA A 1 387 ? -13.672 -6.656 -13.272 1.00 89.38 387 ALA A CA 1
ATOM 2874 C C . ALA A 1 387 ? -13.371 -8.100 -12.834 1.00 89.38 387 ALA A C 1
ATOM 2876 O O . ALA A 1 387 ? -14.273 -8.937 -12.788 1.00 89.38 387 ALA A O 1
ATOM 2877 N N . THR A 1 388 ? -12.110 -8.403 -12.526 1.00 92.00 388 THR A N 1
ATOM 2878 C CA . THR A 1 388 ? -11.656 -9.755 -12.182 1.00 92.00 388 THR A CA 1
ATOM 2879 C C . THR A 1 388 ? -11.284 -9.910 -10.710 1.00 92.00 388 THR A C 1
ATOM 2881 O O . THR A 1 388 ? -10.846 -10.985 -10.304 1.00 92.00 388 THR A O 1
ATOM 2884 N N . LEU A 1 389 ? -11.466 -8.874 -9.884 1.00 86.44 389 LEU A N 1
ATOM 2885 C CA . LEU A 1 389 ? -11.050 -8.897 -8.483 1.00 86.44 389 LEU A CA 1
ATOM 2886 C C . LEU A 1 389 ? -11.781 -9.984 -7.698 1.00 86.44 389 LEU A C 1
ATOM 2888 O O . LEU A 1 389 ? -11.158 -10.720 -6.946 1.00 86.44 389 LEU A O 1
ATOM 2892 N N . ALA A 1 390 ? -13.084 -10.143 -7.929 1.00 86.25 390 ALA A N 1
ATOM 2893 C CA . ALA A 1 390 ? -13.904 -11.151 -7.260 1.00 86.25 390 ALA A CA 1
ATOM 2894 C C . ALA A 1 390 ? -13.586 -12.599 -7.691 1.00 86.25 390 ALA A C 1
ATOM 2896 O O . ALA A 1 390 ? -14.163 -13.545 -7.158 1.00 86.25 390 ALA A O 1
ATOM 2897 N N . TRP A 1 391 ? -12.697 -12.804 -8.670 1.00 89.31 391 TRP A N 1
ATOM 2898 C CA . TRP A 1 391 ? -12.380 -14.142 -9.155 1.00 89.31 391 TRP A CA 1
ATOM 2899 C C . TRP A 1 391 ? -11.512 -14.934 -8.159 1.00 89.31 391 TRP A C 1
ATOM 2901 O O . TRP A 1 391 ? -10.720 -14.359 -7.402 1.00 89.31 391 TRP A O 1
ATOM 2911 N N . PRO A 1 392 ? -11.581 -16.281 -8.196 1.00 89.38 392 PRO A N 1
ATOM 2912 C CA . PRO A 1 392 ? -10.679 -17.137 -7.433 1.00 89.38 392 PRO A CA 1
ATOM 2913 C C . PRO A 1 392 ? -9.205 -16.834 -7.728 1.00 89.38 392 PRO A C 1
ATOM 2915 O O . PRO A 1 392 ? -8.848 -16.438 -8.841 1.00 89.38 392 PRO A O 1
ATOM 2918 N N . LEU A 1 393 ? -8.325 -17.087 -6.754 1.00 87.62 393 LEU A N 1
ATOM 2919 C CA . LEU A 1 393 ? -6.893 -16.770 -6.847 1.00 87.62 393 LEU A CA 1
ATOM 2920 C C . LEU A 1 393 ? -6.226 -17.331 -8.114 1.00 87.62 393 LEU A C 1
ATOM 2922 O O . LEU A 1 393 ? -5.437 -16.634 -8.744 1.00 87.62 393 LEU A O 1
ATOM 2926 N N . LEU A 1 394 ? -6.573 -18.555 -8.527 1.00 91.69 394 LEU A N 1
ATOM 2927 C CA . LEU A 1 394 ? -6.024 -19.166 -9.745 1.00 91.69 394 LEU A CA 1
ATOM 2928 C C . LEU A 1 394 ? -6.397 -18.389 -11.012 1.00 91.69 394 LEU A C 1
ATOM 2930 O O . LEU A 1 394 ? -5.551 -18.176 -11.877 1.00 91.69 394 LEU A O 1
ATOM 2934 N N . ALA A 1 395 ? -7.647 -17.935 -11.112 1.00 92.56 395 ALA A N 1
ATOM 2935 C CA . ALA A 1 395 ? -8.109 -17.147 -12.247 1.00 92.56 395 ALA A CA 1
ATOM 2936 C C . ALA A 1 395 ? -7.460 -15.755 -12.245 1.00 92.56 395 ALA A C 1
ATOM 2938 O O . ALA A 1 395 ? -7.020 -15.287 -13.293 1.00 92.56 395 ALA A O 1
ATOM 2939 N N . ARG A 1 396 ? -7.297 -15.133 -11.068 1.00 92.56 396 ARG A N 1
ATOM 2940 C CA . ARG A 1 396 ? -6.535 -13.883 -10.943 1.00 92.56 396 ARG A CA 1
ATOM 2941 C C . ARG A 1 396 ? -5.077 -14.059 -11.362 1.00 92.56 396 ARG A C 1
ATOM 2943 O O . ARG A 1 396 ? -4.579 -13.260 -12.149 1.00 92.56 396 ARG A O 1
ATOM 2950 N N . GLY A 1 397 ? -4.427 -15.134 -10.918 1.00 94.00 397 GLY A N 1
ATOM 2951 C CA . GLY A 1 397 ? -3.071 -15.501 -11.327 1.00 94.00 397 GLY A CA 1
ATOM 2952 C C . GLY A 1 397 ? -2.942 -15.692 -12.840 1.00 94.00 397 GLY A C 1
ATOM 2953 O O . GLY A 1 397 ? -2.015 -15.165 -13.446 1.00 94.00 397 GLY A O 1
ATOM 2954 N N . ALA A 1 398 ? -3.907 -16.361 -13.477 1.00 95.31 398 ALA A N 1
ATOM 2955 C CA . ALA A 1 398 ? -3.935 -16.510 -14.931 1.00 95.31 398 ALA A CA 1
ATOM 2956 C C . ALA A 1 398 ? -4.082 -15.157 -15.651 1.00 95.31 398 ALA A C 1
ATOM 2958 O O . ALA A 1 398 ? -3.329 -14.879 -16.584 1.00 95.31 398 ALA A O 1
ATOM 2959 N N . THR A 1 399 ? -4.988 -14.285 -15.193 1.00 94.50 399 THR A N 1
ATOM 2960 C CA . THR A 1 399 ? -5.132 -12.920 -15.728 1.00 94.50 399 THR A CA 1
ATOM 2961 C C . THR A 1 399 ? -3.836 -12.121 -15.573 1.00 94.50 399 THR A C 1
ATOM 2963 O O . THR A 1 399 ? -3.396 -11.482 -16.528 1.00 94.50 399 THR A O 1
ATOM 2966 N N . ALA A 1 400 ? -3.182 -12.204 -14.409 1.00 94.50 400 ALA A N 1
ATOM 2967 C CA . ALA A 1 400 ? -1.890 -11.571 -14.158 1.00 94.50 400 ALA A CA 1
ATOM 2968 C C . ALA A 1 400 ? -0.813 -12.063 -15.138 1.00 94.50 400 ALA A C 1
ATOM 2970 O O . ALA A 1 400 ? -0.118 -11.243 -15.737 1.00 94.50 400 ALA A O 1
ATOM 2971 N N . CYS A 1 401 ? -0.726 -13.378 -15.373 1.00 96.12 401 CYS A N 1
ATOM 2972 C CA . CYS A 1 401 ? 0.181 -13.955 -16.367 1.00 96.12 401 CYS A CA 1
ATOM 2973 C C . CYS A 1 401 ? -0.090 -13.421 -17.774 1.00 96.12 401 CYS A C 1
ATOM 2975 O O . CYS A 1 401 ? 0.845 -13.044 -18.474 1.00 96.12 401 CYS A O 1
ATOM 2977 N N . VAL A 1 402 ? -1.357 -13.382 -18.198 1.00 95.12 402 VAL A N 1
ATOM 2978 C CA . VAL A 1 402 ? -1.737 -12.899 -19.534 1.00 95.12 402 VAL A CA 1
ATOM 2979 C C . VAL A 1 402 ? -1.331 -11.439 -19.717 1.00 95.12 402 VAL A C 1
ATOM 2981 O O . VAL A 1 402 ? -0.707 -11.106 -20.724 1.00 95.12 402 VAL A O 1
ATOM 2984 N N . VAL A 1 403 ? -1.624 -10.581 -18.736 1.00 93.69 403 VAL A N 1
ATOM 2985 C CA . VAL A 1 403 ? -1.251 -9.159 -18.767 1.00 93.69 403 VAL A CA 1
ATOM 2986 C C . VAL A 1 403 ? 0.273 -8.991 -18.789 1.00 93.69 403 VAL A C 1
ATOM 2988 O O . VAL A 1 403 ? 0.795 -8.254 -19.626 1.00 93.69 403 VAL A O 1
ATOM 2991 N N . ALA A 1 404 ? 0.999 -9.713 -17.932 1.00 95.62 404 ALA A N 1
ATOM 2992 C CA . ALA A 1 404 ? 2.457 -9.646 -17.865 1.00 95.62 404 ALA A CA 1
ATOM 2993 C C . ALA A 1 404 ? 3.133 -10.156 -19.150 1.00 95.62 404 ALA A C 1
ATOM 2995 O O . ALA A 1 404 ? 4.051 -9.510 -19.649 1.00 95.62 404 ALA A O 1
ATOM 2996 N N . ILE A 1 405 ? 2.651 -11.255 -19.743 1.00 96.38 405 ILE A N 1
ATOM 2997 C CA . ILE A 1 405 ? 3.141 -11.764 -21.036 1.00 96.38 405 ILE A CA 1
ATOM 2998 C C . ILE A 1 405 ? 2.857 -10.754 -22.152 1.00 96.38 405 ILE A C 1
ATOM 3000 O O . ILE A 1 405 ? 3.734 -10.494 -22.977 1.00 96.38 405 ILE A O 1
ATOM 3004 N N . ALA A 1 406 ? 1.654 -10.172 -22.177 1.00 94.19 406 ALA A N 1
ATOM 3005 C CA . ALA A 1 406 ? 1.260 -9.192 -23.186 1.00 94.19 406 ALA A CA 1
ATOM 3006 C C . ALA A 1 406 ? 2.139 -7.934 -23.147 1.00 94.19 406 ALA A C 1
ATOM 3008 O O . ALA A 1 406 ? 2.495 -7.422 -24.205 1.00 94.19 406 ALA A O 1
ATOM 3009 N N . ILE A 1 407 ? 2.531 -7.474 -21.953 1.00 94.56 407 ILE A N 1
ATOM 3010 C CA . ILE A 1 407 ? 3.505 -6.387 -21.779 1.00 94.56 407 ILE A CA 1
ATOM 3011 C C . ILE A 1 407 ? 4.921 -6.856 -22.142 1.00 94.56 407 ILE A C 1
ATOM 3013 O O . ILE A 1 407 ? 5.634 -6.170 -22.873 1.00 94.56 407 ILE A O 1
ATOM 3017 N N . GLY A 1 408 ? 5.337 -8.033 -21.673 1.00 95.75 408 GLY A N 1
ATOM 3018 C CA . GLY A 1 408 ? 6.689 -8.555 -21.873 1.00 95.75 408 GLY A CA 1
ATOM 3019 C C . GLY A 1 408 ? 7.046 -8.770 -23.341 1.00 95.75 408 GLY A C 1
ATOM 3020 O O . GLY A 1 408 ? 8.173 -8.494 -23.745 1.00 95.75 408 GLY A O 1
ATOM 3021 N N . LEU A 1 409 ? 6.090 -9.209 -24.163 1.00 95.19 409 LEU A N 1
ATOM 3022 C CA . LEU A 1 409 ? 6.303 -9.530 -25.577 1.00 95.19 409 LEU A CA 1
ATOM 3023 C C . LEU A 1 409 ? 6.871 -8.362 -26.405 1.00 95.19 409 LEU A C 1
ATOM 3025 O O . LEU A 1 409 ? 7.946 -8.521 -26.987 1.00 95.19 409 LEU A O 1
ATOM 3029 N N . PRO A 1 410 ? 6.231 -7.184 -26.494 1.00 93.44 410 PRO A N 1
ATOM 3030 C CA . PRO A 1 410 ? 6.821 -6.063 -27.215 1.00 93.44 410 PRO A CA 1
ATOM 3031 C C . PRO A 1 410 ? 8.108 -5.571 -26.538 1.00 93.44 410 PRO A C 1
ATOM 3033 O O . PRO A 1 410 ? 9.092 -5.313 -27.235 1.00 93.44 410 PRO A O 1
ATOM 3036 N N . LEU A 1 411 ? 8.163 -5.538 -25.202 1.00 94.19 411 LEU A N 1
ATOM 3037 C CA . LEU A 1 411 ? 9.333 -5.073 -24.446 1.00 94.19 411 LEU A CA 1
ATOM 3038 C C . LEU A 1 411 ? 10.594 -5.878 -24.789 1.00 94.19 411 LEU A C 1
ATOM 3040 O O . LEU A 1 411 ? 11.633 -5.304 -25.123 1.00 94.19 411 LEU A O 1
ATOM 3044 N N . GLY A 1 412 ? 10.482 -7.206 -24.814 1.00 93.56 412 GLY A N 1
ATOM 3045 C CA . GLY A 1 412 ? 11.584 -8.109 -25.147 1.00 93.56 412 GLY A CA 1
ATOM 3046 C C . GLY A 1 412 ? 12.025 -8.080 -26.611 1.00 93.56 412 GLY A C 1
ATOM 3047 O O . GLY A 1 412 ? 13.072 -8.633 -26.937 1.00 93.56 412 GLY A O 1
ATOM 3048 N N . SER A 1 413 ? 11.276 -7.427 -27.506 1.00 93.00 413 SER A N 1
ATOM 3049 C CA . SER A 1 413 ? 11.626 -7.329 -28.931 1.00 93.00 413 SER A CA 1
ATOM 3050 C C . SER A 1 413 ? 12.611 -6.193 -29.254 1.00 93.00 413 SER A C 1
ATOM 3052 O O . SER A 1 413 ? 13.287 -6.223 -30.288 1.00 93.00 413 SER A O 1
ATOM 3054 N N . VAL A 1 414 ? 12.728 -5.184 -28.377 1.00 93.50 414 VAL A N 1
ATOM 3055 C CA . VAL A 1 414 ? 13.488 -3.956 -28.672 1.00 93.50 414 VAL A CA 1
ATOM 3056 C C . VAL A 1 414 ? 14.995 -4.185 -28.572 1.00 93.50 414 VAL A C 1
ATOM 3058 O O . VAL A 1 414 ? 15.727 -3.874 -29.511 1.00 93.50 414 VAL A O 1
ATOM 3061 N N . PHE A 1 415 ? 15.470 -4.758 -27.464 1.00 94.06 415 PHE A N 1
ATOM 3062 C CA . PHE A 1 415 ? 16.905 -4.922 -27.212 1.00 94.06 415 PHE A CA 1
ATOM 3063 C C . PHE A 1 415 ? 17.621 -5.859 -28.209 1.00 94.06 415 PHE A C 1
ATOM 3065 O O . PHE A 1 415 ? 18.682 -5.479 -28.710 1.00 94.06 415 PHE A O 1
ATOM 3072 N N . PRO A 1 416 ? 17.049 -7.013 -28.616 1.00 92.44 416 PRO A N 1
ATOM 3073 C CA . PRO A 1 416 ? 17.632 -7.842 -29.677 1.00 92.44 416 PRO A CA 1
ATOM 3074 C C . PRO A 1 416 ? 17.756 -7.094 -31.007 1.00 92.44 416 PRO A C 1
ATOM 3076 O O . PRO A 1 416 ? 18.751 -7.243 -31.713 1.00 92.44 416 PRO A O 1
ATOM 3079 N N . SER A 1 417 ? 16.785 -6.231 -31.320 1.00 90.00 417 SER A N 1
ATOM 3080 C CA . SER A 1 417 ? 16.820 -5.384 -32.516 1.00 90.00 417 SER A CA 1
ATOM 3081 C C . SER A 1 417 ? 17.942 -4.336 -32.445 1.00 90.00 417 SER A C 1
ATOM 3083 O O . SER A 1 417 ? 18.576 -4.041 -33.461 1.00 90.00 417 SER A O 1
ATOM 3085 N N . VAL A 1 418 ? 18.221 -3.788 -31.253 1.00 91.56 418 VAL A N 1
ATOM 3086 C CA . VAL A 1 418 ? 19.351 -2.868 -31.010 1.00 91.56 418 VAL A CA 1
ATOM 3087 C C . VAL A 1 418 ? 20.680 -3.594 -31.207 1.00 91.56 418 VAL A C 1
ATOM 3089 O O . VAL A 1 418 ? 21.536 -3.101 -31.941 1.00 91.56 418 VAL A O 1
ATOM 3092 N N . ILE A 1 419 ? 20.832 -4.789 -30.627 1.00 92.94 419 ILE A N 1
ATOM 3093 C CA . ILE A 1 419 ? 22.037 -5.617 -30.780 1.00 92.94 419 ILE A CA 1
ATOM 3094 C C . ILE A 1 419 ? 22.261 -6.001 -32.245 1.00 92.94 419 ILE A C 1
ATOM 3096 O O . ILE A 1 419 ? 23.369 -5.835 -32.748 1.00 92.94 419 ILE A O 1
ATOM 3100 N N . ALA A 1 420 ? 21.222 -6.453 -32.952 1.00 89.75 420 ALA A N 1
ATOM 3101 C CA . ALA A 1 420 ? 21.327 -6.821 -34.363 1.00 89.75 420 ALA A CA 1
ATOM 3102 C C . ALA A 1 420 ? 21.747 -5.629 -35.240 1.00 89.75 420 ALA A C 1
ATOM 3104 O O . ALA A 1 420 ? 22.576 -5.776 -36.136 1.00 89.75 420 ALA A O 1
ATOM 3105 N N . SER A 1 421 ? 21.221 -4.429 -34.962 1.00 87.81 421 SER A N 1
ATOM 3106 C CA . SER A 1 421 ? 21.627 -3.205 -35.664 1.00 87.81 421 SER A CA 1
ATOM 3107 C C . SER A 1 421 ? 23.069 -2.790 -35.350 1.00 87.81 421 SER A C 1
ATOM 3109 O O . SER A 1 421 ? 23.740 -2.233 -36.222 1.00 87.81 421 SER A O 1
ATOM 3111 N N . ALA A 1 422 ? 23.528 -3.007 -34.115 1.00 90.19 422 ALA A N 1
ATOM 3112 C CA . ALA A 1 422 ? 24.875 -2.677 -33.665 1.00 90.19 422 ALA A CA 1
ATOM 3113 C C . ALA A 1 422 ? 25.925 -3.639 -34.250 1.00 90.19 422 ALA A C 1
ATOM 3115 O O . ALA A 1 422 ? 26.879 -3.184 -34.879 1.00 90.19 422 ALA A O 1
ATOM 3116 N N . GLY A 1 423 ? 25.697 -4.951 -34.128 1.00 89.69 423 GLY A N 1
ATOM 3117 C CA . GLY A 1 423 ? 26.604 -5.997 -34.615 1.00 89.69 423 GLY A CA 1
ATOM 3118 C C . GLY A 1 423 ? 26.720 -6.062 -36.139 1.00 89.69 423 GLY A C 1
ATOM 3119 O O . GLY A 1 423 ? 27.732 -6.504 -36.661 1.00 89.69 423 GLY A O 1
ATOM 3120 N N . ALA A 1 424 ? 25.739 -5.536 -36.881 1.00 88.56 424 ALA A N 1
ATOM 3121 C CA . ALA A 1 424 ? 25.873 -5.361 -38.330 1.00 88.56 424 ALA A CA 1
ATOM 3122 C C . ALA A 1 424 ? 26.992 -4.374 -38.733 1.00 88.56 424 ALA A C 1
ATOM 3124 O O . ALA A 1 424 ? 27.367 -4.337 -39.903 1.00 88.56 424 ALA A O 1
ATOM 3125 N N . HIS A 1 425 ? 27.490 -3.559 -37.796 1.00 85.75 425 HIS A N 1
ATOM 3126 C CA . HIS A 1 425 ? 28.522 -2.552 -38.046 1.00 85.75 425 HIS A CA 1
ATOM 3127 C C . HIS A 1 425 ? 29.811 -2.812 -37.260 1.00 85.75 425 HIS A C 1
ATOM 3129 O O . HIS A 1 425 ? 30.890 -2.653 -37.823 1.00 85.75 425 HIS A O 1
ATOM 3135 N N . ASP A 1 426 ? 29.709 -3.167 -35.974 1.00 86.50 426 ASP A N 1
ATOM 3136 C CA . ASP A 1 426 ? 30.858 -3.397 -35.091 1.00 86.50 426 ASP A CA 1
ATOM 3137 C C . ASP A 1 426 ? 30.450 -4.307 -33.917 1.00 86.50 426 ASP A C 1
ATOM 3139 O O . ASP A 1 426 ? 29.556 -3.964 -33.135 1.00 86.50 426 ASP A O 1
ATOM 3143 N N . ASP A 1 427 ? 31.120 -5.452 -33.768 1.00 86.69 427 ASP A N 1
ATOM 3144 C CA . ASP A 1 427 ? 30.876 -6.411 -32.680 1.00 86.69 427 ASP A CA 1
ATOM 3145 C C . ASP A 1 427 ? 31.111 -5.796 -31.289 1.00 86.69 427 ASP A C 1
ATOM 3147 O O . ASP A 1 427 ? 30.426 -6.139 -30.321 1.00 86.69 427 ASP A O 1
ATOM 3151 N N . GLY A 1 428 ? 32.014 -4.818 -31.170 1.00 89.06 428 GLY A N 1
ATOM 3152 C CA . GLY A 1 428 ? 32.243 -4.083 -29.929 1.00 89.06 428 GLY A CA 1
ATOM 3153 C C . GLY A 1 428 ? 31.005 -3.310 -29.467 1.00 89.06 428 GLY A C 1
ATOM 3154 O O . GLY A 1 428 ? 30.750 -3.202 -28.264 1.00 89.06 428 GLY A O 1
ATOM 3155 N N . LEU A 1 429 ? 30.176 -2.812 -30.396 1.00 91.94 429 LEU A N 1
ATOM 3156 C CA . LEU A 1 429 ? 28.943 -2.088 -30.055 1.00 91.94 429 LEU A CA 1
ATOM 3157 C C . LEU A 1 429 ? 27.899 -2.990 -29.390 1.00 91.94 429 LEU A C 1
ATOM 3159 O O . LEU A 1 429 ? 27.056 -2.481 -28.650 1.00 91.94 429 LEU A O 1
ATOM 3163 N N . VAL A 1 430 ? 27.975 -4.307 -29.591 1.00 93.50 430 VAL A N 1
ATOM 3164 C CA . VAL A 1 430 ? 27.132 -5.275 -28.879 1.00 93.50 430 VAL A CA 1
ATOM 3165 C C . VAL A 1 430 ? 27.509 -5.327 -27.398 1.00 93.50 430 VAL A C 1
ATOM 3167 O O . VAL A 1 430 ? 26.633 -5.213 -26.539 1.00 93.50 430 VAL A O 1
ATOM 3170 N N . ALA A 1 431 ? 28.805 -5.433 -27.086 1.00 93.75 431 ALA A N 1
ATOM 3171 C CA . ALA A 1 431 ? 29.294 -5.424 -25.705 1.00 93.75 431 ALA A CA 1
ATOM 3172 C C . ALA A 1 431 ? 28.970 -4.097 -24.997 1.00 93.75 431 ALA A C 1
ATOM 3174 O O . ALA A 1 431 ? 28.530 -4.088 -23.846 1.00 93.75 431 ALA A O 1
ATOM 3175 N N . TRP A 1 432 ? 29.108 -2.975 -25.711 1.00 95.38 432 TRP A N 1
ATOM 3176 C CA . TRP A 1 432 ? 28.711 -1.661 -25.207 1.00 95.38 432 TRP A CA 1
ATOM 3177 C C . TRP A 1 432 ? 27.214 -1.570 -24.903 1.00 95.38 432 TRP A C 1
ATOM 3179 O O . TRP A 1 432 ? 26.839 -1.096 -23.831 1.00 95.38 432 TRP A O 1
ATOM 3189 N N . ALA A 1 433 ? 26.353 -2.047 -25.808 1.00 95.12 433 ALA A N 1
ATOM 3190 C CA . ALA A 1 433 ? 24.906 -2.035 -25.607 1.00 95.12 433 ALA A CA 1
ATOM 3191 C C . ALA A 1 433 ? 24.495 -2.815 -24.348 1.00 95.12 433 ALA A C 1
ATOM 3193 O O . ALA A 1 433 ? 23.680 -2.323 -23.569 1.00 95.12 433 ALA A O 1
ATOM 3194 N N . TRP A 1 434 ? 25.096 -3.986 -24.107 1.00 95.31 434 TRP A N 1
ATOM 3195 C CA . TRP A 1 434 ? 24.883 -4.767 -22.884 1.00 95.31 434 TRP A CA 1
ATOM 3196 C C . TRP A 1 434 ? 25.313 -4.024 -21.621 1.00 95.31 434 TRP A C 1
ATOM 3198 O O . TRP A 1 434 ? 24.539 -3.953 -20.666 1.00 95.31 434 TRP A O 1
ATOM 3208 N N . ALA A 1 435 ? 26.511 -3.436 -21.621 1.00 96.06 435 ALA A N 1
ATOM 3209 C CA . ALA A 1 435 ? 27.022 -2.703 -20.466 1.00 96.06 435 ALA A CA 1
ATOM 3210 C C . ALA A 1 435 ? 26.163 -1.476 -20.132 1.00 96.06 435 ALA A C 1
ATOM 3212 O O . ALA A 1 435 ? 25.834 -1.244 -18.970 1.00 96.06 435 ALA A O 1
ATOM 3213 N N . VAL A 1 436 ? 25.756 -0.716 -21.152 1.00 96.94 436 VAL A N 1
ATOM 3214 C CA . VAL A 1 436 ? 24.895 0.462 -21.001 1.00 96.94 436 VAL A CA 1
ATOM 3215 C C . VAL A 1 436 ? 23.499 0.078 -20.519 1.00 96.94 436 VAL A C 1
ATOM 3217 O O . VAL A 1 436 ? 23.000 0.698 -19.583 1.00 96.94 436 VAL A O 1
ATOM 3220 N N . ASN A 1 437 ? 22.883 -0.950 -21.106 1.00 97.12 437 ASN A N 1
ATOM 3221 C CA . ASN A 1 437 ? 21.565 -1.427 -20.686 1.00 97.12 437 ASN A CA 1
ATOM 3222 C C . ASN A 1 437 ? 21.588 -1.949 -19.240 1.00 97.12 437 ASN A C 1
ATOM 3224 O O . ASN A 1 437 ? 20.705 -1.618 -18.450 1.00 97.12 437 ASN A O 1
ATOM 3228 N N . GLY A 1 438 ? 22.613 -2.728 -18.874 1.00 96.25 438 GLY A N 1
ATOM 3229 C CA . GLY A 1 438 ? 22.797 -3.234 -17.512 1.00 96.25 438 GLY A CA 1
ATOM 3230 C C . GLY A 1 438 ? 22.981 -2.108 -16.492 1.00 96.25 438 GLY A C 1
ATOM 3231 O O . GLY A 1 438 ? 22.269 -2.067 -15.491 1.00 96.25 438 GLY A O 1
ATOM 3232 N N . ALA A 1 439 ? 23.861 -1.143 -16.784 1.00 97.38 439 ALA A N 1
ATOM 3233 C CA . ALA A 1 439 ? 24.055 0.044 -15.950 1.00 97.38 439 ALA A CA 1
ATOM 3234 C C . ALA A 1 439 ? 22.757 0.857 -15.791 1.00 97.38 439 ALA A C 1
ATOM 3236 O O . ALA A 1 439 ? 22.390 1.230 -14.677 1.00 97.38 439 ALA A O 1
ATOM 3237 N N . ALA A 1 440 ? 22.037 1.095 -16.892 1.00 97.81 440 ALA A N 1
ATOM 3238 C CA . ALA A 1 440 ? 20.765 1.814 -16.881 1.00 97.81 440 ALA A CA 1
ATOM 3239 C C . ALA A 1 440 ? 19.685 1.087 -16.076 1.00 97.81 440 ALA A C 1
ATOM 3241 O O . ALA A 1 440 ? 18.915 1.743 -15.391 1.00 97.81 440 ALA A O 1
ATOM 3242 N N . SER A 1 441 ? 19.645 -0.246 -16.108 1.00 96.31 441 SER A N 1
ATOM 3243 C CA . SER A 1 441 ? 18.651 -1.023 -15.357 1.00 96.31 441 SER A CA 1
ATOM 3244 C C . SER A 1 441 ? 18.894 -0.939 -13.842 1.00 96.31 441 SER A C 1
ATOM 3246 O O . SER A 1 441 ? 17.955 -0.726 -13.081 1.00 96.31 441 SER A O 1
ATOM 3248 N N . VAL A 1 442 ? 20.156 -1.024 -13.397 1.00 95.81 442 VAL A N 1
ATOM 3249 C CA . VAL A 1 442 ? 20.522 -0.909 -11.968 1.00 95.81 442 VAL A CA 1
ATOM 3250 C C . VAL A 1 442 ? 20.299 0.507 -11.438 1.00 95.81 442 VAL A C 1
ATOM 3252 O O . VAL A 1 442 ? 19.734 0.690 -10.368 1.00 95.81 442 VAL A O 1
ATOM 3255 N N . ILE A 1 443 ? 20.730 1.527 -12.182 1.00 96.81 443 ILE A N 1
ATOM 3256 C CA . ILE A 1 443 ? 20.485 2.928 -11.806 1.00 96.81 443 ILE A CA 1
ATOM 3257 C C . ILE A 1 443 ? 18.980 3.233 -11.886 1.00 96.81 443 ILE A C 1
ATOM 3259 O O . ILE A 1 443 ? 18.427 3.942 -11.046 1.00 96.81 443 ILE A O 1
ATOM 3263 N N . GLY A 1 444 ? 18.315 2.676 -12.895 1.00 96.50 444 GLY A N 1
ATOM 3264 C CA . GLY A 1 444 ? 16.908 2.876 -13.197 1.00 96.50 444 GLY A CA 1
ATOM 3265 C C . GLY A 1 444 ? 15.970 2.340 -12.134 1.00 96.50 444 GLY A C 1
ATOM 3266 O O . GLY A 1 444 ? 14.970 2.994 -11.872 1.00 96.50 444 GLY A O 1
ATOM 3267 N N . SER A 1 445 ? 16.294 1.228 -11.470 1.00 94.44 445 SER A N 1
ATOM 3268 C CA . SER A 1 445 ? 15.470 0.721 -10.367 1.00 94.44 445 SER A CA 1
ATOM 3269 C C . SER A 1 445 ? 15.405 1.713 -9.199 1.00 94.44 445 SER A C 1
ATOM 3271 O O . SER A 1 445 ? 14.329 1.960 -8.662 1.00 94.44 445 SER A O 1
ATOM 3273 N N . ILE A 1 446 ? 16.524 2.364 -8.865 1.00 93.81 446 ILE A N 1
ATOM 3274 C CA . ILE A 1 446 ? 16.586 3.393 -7.816 1.00 93.81 446 ILE A CA 1
ATOM 3275 C C . ILE A 1 446 ? 15.854 4.664 -8.267 1.00 93.81 446 ILE A C 1
ATOM 3277 O O . ILE A 1 446 ? 15.038 5.212 -7.526 1.00 93.81 446 ILE A O 1
ATOM 3281 N N . LEU A 1 447 ? 16.111 5.127 -9.497 1.00 94.44 447 LEU A N 1
ATOM 3282 C CA . LEU A 1 447 ? 15.452 6.317 -10.046 1.00 94.44 447 LEU A CA 1
ATOM 3283 C C . LEU A 1 447 ? 13.938 6.131 -10.206 1.00 94.44 447 LEU A C 1
ATOM 3285 O O . LEU A 1 447 ? 13.197 7.093 -10.021 1.00 94.44 447 LEU A O 1
ATOM 3289 N N . ALA A 1 448 ? 13.473 4.920 -10.511 1.00 93.56 448 ALA A N 1
ATOM 3290 C CA . ALA A 1 448 ? 12.053 4.602 -10.596 1.00 93.56 448 ALA A CA 1
ATOM 3291 C C . ALA A 1 448 ? 11.363 4.773 -9.237 1.00 93.56 448 ALA A C 1
ATOM 3293 O O . ALA A 1 448 ? 10.285 5.354 -9.190 1.00 93.56 448 ALA A O 1
ATOM 3294 N N . VAL A 1 449 ? 11.999 4.361 -8.134 1.00 90.25 449 VAL A N 1
ATOM 3295 C CA . VAL A 1 449 ? 11.463 4.579 -6.777 1.00 90.25 449 VAL A CA 1
ATOM 3296 C C . VAL A 1 449 ? 11.470 6.067 -6.407 1.00 90.25 449 VAL A C 1
ATOM 3298 O O . VAL A 1 449 ? 10.470 6.576 -5.906 1.00 90.25 449 VAL A O 1
ATOM 3301 N N . VAL A 1 450 ? 12.546 6.804 -6.719 1.00 89.62 450 VAL A N 1
ATOM 3302 C CA . VAL A 1 450 ? 12.594 8.274 -6.535 1.00 89.62 450 VAL A CA 1
ATOM 3303 C C . VAL A 1 450 ? 11.465 8.964 -7.311 1.00 89.62 450 VAL A C 1
ATOM 3305 O O . VAL A 1 450 ? 10.801 9.865 -6.797 1.00 89.62 450 VAL A O 1
ATOM 3308 N N . ALA A 1 451 ? 11.231 8.544 -8.553 1.00 91.88 451 ALA A N 1
ATOM 3309 C CA . ALA A 1 451 ? 10.144 9.060 -9.369 1.00 91.88 451 ALA A CA 1
ATOM 3310 C C . ALA A 1 451 ? 8.777 8.669 -8.783 1.00 91.88 451 ALA A C 1
ATOM 3312 O O . ALA A 1 451 ? 7.915 9.531 -8.647 1.00 91.88 451 ALA A O 1
ATOM 3313 N N . ALA A 1 452 ? 8.588 7.429 -8.332 1.00 90.81 452 ALA A N 1
ATOM 3314 C CA . ALA A 1 452 ? 7.336 6.986 -7.720 1.00 90.81 452 ALA A CA 1
ATOM 3315 C C . ALA A 1 452 ? 6.980 7.810 -6.468 1.00 90.81 452 ALA A C 1
ATOM 3317 O O . ALA A 1 452 ? 5.829 8.203 -6.304 1.00 90.81 452 ALA A O 1
ATOM 3318 N N . LEU A 1 453 ? 7.968 8.178 -5.643 1.00 87.81 453 LEU A N 1
ATOM 3319 C CA . LEU A 1 453 ? 7.780 9.052 -4.475 1.00 87.81 453 LEU A CA 1
ATOM 3320 C C . LEU A 1 453 ? 7.267 10.461 -4.818 1.00 87.81 453 LEU A C 1
ATOM 3322 O O . LEU A 1 453 ? 6.705 11.134 -3.954 1.00 87.81 453 LEU A O 1
ATOM 3326 N N . THR A 1 454 ? 7.463 10.934 -6.051 1.00 86.62 454 THR A N 1
ATOM 3327 C CA . THR A 1 454 ? 7.122 12.307 -6.458 1.00 86.62 454 THR A CA 1
ATOM 3328 C C . THR A 1 454 ? 5.912 12.364 -7.382 1.00 86.62 454 THR A C 1
ATOM 3330 O O . THR A 1 454 ? 5.012 13.168 -7.148 1.00 86.62 454 THR A O 1
ATOM 3333 N N . ILE A 1 455 ? 5.874 11.501 -8.398 1.00 91.50 455 ILE A N 1
ATOM 3334 C CA . ILE A 1 455 ? 4.863 11.496 -9.466 1.00 91.50 455 ILE A CA 1
ATOM 3335 C C . ILE A 1 455 ? 3.987 10.233 -9.485 1.00 91.50 455 ILE A C 1
ATOM 3337 O O . ILE A 1 455 ? 3.164 10.099 -10.388 1.00 91.50 455 ILE A O 1
ATOM 3341 N N . GLY A 1 456 ? 4.166 9.319 -8.524 1.00 92.19 456 GLY A N 1
ATOM 3342 C CA . GLY A 1 456 ? 3.415 8.064 -8.433 1.00 92.19 456 GLY A CA 1
ATOM 3343 C C . GLY A 1 456 ? 3.790 7.027 -9.498 1.00 92.19 456 GLY A C 1
ATOM 3344 O O . GLY A 1 456 ? 4.525 7.302 -10.454 1.00 92.19 456 GLY A O 1
ATOM 3345 N N . PHE A 1 457 ? 3.300 5.798 -9.341 1.00 91.38 457 PHE A N 1
ATOM 3346 C CA . PHE A 1 457 ? 3.582 4.681 -10.242 1.00 91.38 457 PHE A CA 1
ATOM 3347 C C . PHE A 1 457 ? 2.983 4.875 -11.636 1.00 91.38 457 PHE A C 1
ATOM 3349 O O . PHE A 1 457 ? 3.573 4.438 -12.623 1.00 91.38 457 PHE A O 1
ATOM 3356 N N . THR A 1 458 ? 1.863 5.583 -11.759 1.00 91.69 458 THR A N 1
ATOM 3357 C CA . THR A 1 458 ? 1.277 5.953 -13.050 1.00 91.69 458 THR A CA 1
ATOM 3358 C C . THR A 1 458 ? 2.200 6.905 -13.806 1.00 91.69 458 THR A C 1
ATOM 3360 O O . THR A 1 458 ? 2.468 6.687 -14.990 1.00 91.69 458 THR A O 1
ATOM 3363 N N . GLY A 1 459 ? 2.775 7.901 -13.123 1.00 93.75 459 GLY A N 1
ATOM 3364 C CA . GLY A 1 459 ? 3.798 8.777 -13.694 1.00 93.75 459 GLY A CA 1
ATOM 3365 C C . GLY A 1 459 ? 5.043 8.008 -14.149 1.00 93.75 459 GLY A C 1
ATOM 3366 O O . GLY A 1 459 ? 5.529 8.218 -15.264 1.00 93.75 459 GLY A O 1
ATOM 3367 N N . VAL A 1 460 ? 5.518 7.056 -13.339 1.00 94.94 460 VAL A N 1
ATOM 3368 C CA . VAL A 1 460 ? 6.634 6.161 -13.705 1.00 94.94 460 VAL A CA 1
ATOM 3369 C C . VAL A 1 460 ? 6.287 5.283 -14.911 1.00 94.94 460 VAL A C 1
ATOM 3371 O O . VAL A 1 460 ? 7.129 5.084 -15.784 1.00 94.94 460 VAL A O 1
ATOM 3374 N N . GLY A 1 461 ? 5.044 4.813 -15.024 1.00 94.00 461 GLY A N 1
ATOM 3375 C CA . GLY A 1 461 ? 4.573 4.052 -16.179 1.00 94.00 461 GLY A CA 1
ATOM 3376 C C . GLY A 1 461 ? 4.599 4.867 -17.477 1.00 94.00 461 GLY A C 1
ATOM 3377 O O . GLY A 1 461 ? 5.053 4.379 -18.515 1.00 94.00 461 GLY A O 1
ATOM 3378 N N . PHE A 1 462 ? 4.192 6.140 -17.424 1.00 95.12 462 PHE A N 1
ATOM 3379 C CA . PHE A 1 462 ? 4.333 7.056 -18.561 1.00 95.12 462 PHE A CA 1
ATOM 3380 C C . PHE A 1 462 ? 5.795 7.379 -18.876 1.00 95.12 462 PHE A C 1
ATOM 3382 O O . PHE A 1 462 ? 6.157 7.447 -20.052 1.00 95.12 462 PHE A O 1
ATOM 3389 N N . LEU A 1 463 ? 6.651 7.519 -17.859 1.00 95.75 463 LEU A N 1
ATOM 3390 C CA . LEU A 1 463 ? 8.092 7.681 -18.051 1.00 95.75 463 LEU A CA 1
ATOM 3391 C C . LEU A 1 463 ? 8.696 6.457 -18.754 1.00 95.75 463 LEU A C 1
ATOM 3393 O O . LEU A 1 463 ? 9.475 6.617 -19.692 1.00 95.75 463 LEU A O 1
ATOM 3397 N N . ALA A 1 464 ? 8.276 5.247 -18.380 1.00 95.81 464 ALA A N 1
ATOM 3398 C CA . ALA A 1 464 ? 8.691 4.014 -19.038 1.00 95.81 464 ALA A CA 1
ATOM 3399 C C . ALA A 1 464 ? 8.302 4.006 -20.527 1.00 95.81 464 ALA A C 1
ATOM 3401 O O . ALA A 1 464 ? 9.137 3.725 -21.391 1.00 95.81 464 ALA A O 1
ATOM 3402 N N . ALA A 1 465 ? 7.062 4.387 -20.853 1.00 95.00 465 ALA A N 1
ATOM 3403 C CA . ALA A 1 465 ? 6.613 4.524 -22.239 1.00 95.00 465 ALA A CA 1
ATOM 3404 C C . ALA A 1 465 ? 7.401 5.609 -23.002 1.00 95.00 465 ALA A C 1
ATOM 3406 O O . ALA A 1 465 ? 7.807 5.390 -24.146 1.00 95.00 465 ALA A O 1
ATOM 3407 N N . ALA A 1 466 ? 7.682 6.750 -22.364 1.00 95.38 466 ALA A N 1
ATOM 3408 C CA . ALA A 1 466 ? 8.491 7.822 -22.938 1.00 95.38 466 ALA A CA 1
ATOM 3409 C C . ALA A 1 466 ? 9.928 7.366 -23.237 1.00 95.38 466 ALA A C 1
ATOM 3411 O O . ALA A 1 466 ? 10.465 7.697 -24.294 1.00 95.38 466 ALA A O 1
ATOM 3412 N N . CYS A 1 467 ? 10.532 6.544 -22.374 1.00 96.06 467 CYS A N 1
ATOM 3413 C CA . CYS A 1 467 ? 11.821 5.915 -22.649 1.00 96.06 467 CYS A CA 1
ATOM 3414 C C . CYS A 1 467 ? 11.770 5.076 -23.936 1.00 96.06 467 CYS A C 1
ATOM 3416 O O . CYS A 1 467 ? 12.626 5.231 -24.807 1.00 96.06 467 CYS A O 1
ATOM 3418 N N . TYR A 1 468 ? 10.730 4.265 -24.141 1.00 94.38 468 TYR A N 1
ATOM 3419 C CA . TYR A 1 468 ? 10.576 3.535 -25.404 1.00 94.38 468 TYR A CA 1
ATOM 3420 C C . TYR A 1 468 ? 10.387 4.466 -26.614 1.00 94.38 468 TYR A C 1
ATOM 3422 O O . TYR A 1 468 ? 10.964 4.203 -27.668 1.00 94.38 468 TYR A O 1
ATOM 3430 N N . LEU A 1 469 ? 9.688 5.598 -26.479 1.00 93.69 469 LEU A N 1
ATOM 3431 C CA . LEU A 1 469 ? 9.594 6.600 -27.552 1.00 93.69 469 LEU A CA 1
ATOM 3432 C C . LEU A 1 469 ? 10.951 7.239 -27.893 1.00 93.69 469 LEU A C 1
ATOM 3434 O O . LEU A 1 469 ? 11.237 7.474 -29.067 1.00 93.69 469 LEU A O 1
ATOM 3438 N N . ILE A 1 470 ? 11.831 7.457 -26.911 1.00 93.38 470 ILE A N 1
ATOM 3439 C CA . ILE A 1 470 ? 13.202 7.938 -27.160 1.00 93.38 470 ILE A CA 1
ATOM 3440 C C . ILE A 1 470 ? 13.977 6.940 -28.035 1.00 93.38 470 ILE A C 1
ATOM 3442 O O . ILE A 1 470 ? 14.726 7.352 -28.921 1.00 93.38 470 ILE A O 1
ATOM 3446 N N . ALA A 1 471 ? 13.762 5.632 -27.860 1.00 88.88 471 ALA A N 1
ATOM 3447 C CA . ALA A 1 471 ? 14.410 4.606 -28.681 1.00 88.88 471 ALA A CA 1
ATOM 3448 C C . ALA A 1 471 ? 13.925 4.583 -30.152 1.00 88.88 471 ALA A C 1
ATOM 3450 O O . ALA A 1 471 ? 14.640 4.067 -31.024 1.00 88.88 471 ALA A O 1
ATOM 3451 N N . VAL A 1 472 ? 12.746 5.161 -30.438 1.00 86.25 472 VAL A N 1
ATOM 3452 C CA . VAL A 1 472 ? 12.191 5.343 -31.796 1.00 86.25 472 VAL A CA 1
ATOM 3453 C C . VAL A 1 472 ? 12.931 6.443 -32.557 1.00 86.25 472 VAL A C 1
ATOM 3455 O O . VAL A 1 472 ? 13.118 6.319 -33.771 1.00 86.25 472 VAL A O 1
ATOM 3458 N N . ALA A 1 473 ? 13.351 7.508 -31.866 1.00 76.38 473 ALA A N 1
ATOM 3459 C CA . ALA A 1 473 ? 13.915 8.690 -32.502 1.00 76.38 473 ALA A CA 1
ATOM 3460 C C . ALA A 1 473 ? 15.186 8.341 -33.307 1.00 76.38 473 ALA A C 1
ATOM 3462 O O . ALA A 1 473 ? 16.092 7.673 -32.792 1.00 76.38 473 ALA A O 1
ATOM 3463 N N . PRO A 1 474 ? 15.304 8.787 -34.574 1.00 64.81 474 PRO A N 1
ATOM 3464 C CA . PRO A 1 474 ? 16.579 8.726 -35.269 1.00 64.81 474 PRO A CA 1
ATOM 3465 C C . PRO A 1 474 ? 17.564 9.586 -34.475 1.00 64.81 474 PRO A C 1
ATOM 3467 O O . PRO A 1 474 ? 17.282 10.754 -34.215 1.00 64.81 474 PRO A O 1
ATOM 3470 N N . ALA A 1 475 ? 18.689 9.003 -34.043 1.00 53.56 475 ALA A N 1
ATOM 3471 C CA . ALA A 1 475 ? 19.720 9.744 -33.323 1.00 53.56 475 ALA A CA 1
ATOM 3472 C C . ALA A 1 475 ? 20.045 11.005 -34.126 1.00 53.56 475 ALA A C 1
ATOM 3474 O O . ALA A 1 475 ? 20.495 10.893 -35.267 1.00 53.56 475 ALA A O 1
ATOM 3475 N N . ALA A 1 476 ? 19.722 12.171 -33.561 1.00 41.69 476 ALA A N 1
ATOM 3476 C CA . ALA A 1 476 ? 19.740 13.433 -34.278 1.00 41.69 476 ALA A CA 1
ATOM 3477 C C . ALA A 1 476 ? 21.070 13.587 -35.028 1.00 41.69 476 ALA A C 1
ATOM 3479 O O . ALA A 1 476 ? 22.149 13.653 -34.431 1.00 41.69 476 ALA A O 1
ATOM 3480 N N . THR A 1 477 ? 20.984 13.598 -36.358 1.00 41.19 477 THR A N 1
ATOM 3481 C CA . THR A 1 477 ? 22.056 14.040 -37.245 1.00 41.19 477 THR A CA 1
ATOM 3482 C C . THR A 1 477 ? 22.509 15.406 -36.755 1.00 41.19 477 THR A C 1
ATOM 3484 O O . THR A 1 477 ? 21.686 16.302 -36.583 1.00 41.19 477 THR A O 1
ATOM 3487 N N . GLY A 1 478 ? 23.802 15.519 -36.444 1.00 36.97 478 GLY A N 1
ATOM 3488 C CA . GLY A 1 478 ? 24.359 16.654 -35.718 1.00 36.97 478 GLY A CA 1
ATOM 3489 C C . GLY A 1 478 ? 23.942 18.002 -36.298 1.00 36.97 478 GLY A C 1
ATOM 3490 O O . GLY A 1 478 ? 23.866 18.159 -37.518 1.00 36.97 478 GLY A O 1
ATOM 3491 N N . LEU A 1 479 ? 23.727 18.973 -35.405 1.00 35.38 479 LEU A N 1
ATOM 3492 C CA . LEU A 1 479 ? 23.756 20.392 -35.739 1.00 35.38 479 LEU A CA 1
ATOM 3493 C C . LEU A 1 479 ? 25.005 20.661 -36.595 1.00 35.38 479 LEU A C 1
ATOM 3495 O O . LEU A 1 479 ? 26.117 20.770 -36.081 1.00 35.38 479 LEU A O 1
ATOM 3499 N N . ARG A 1 480 ? 24.825 20.780 -37.910 1.00 36.19 480 ARG A N 1
ATOM 3500 C CA . ARG A 1 480 ? 25.739 21.549 -38.746 1.00 36.19 480 ARG A CA 1
ATOM 3501 C C . ARG A 1 480 ? 25.393 23.009 -38.486 1.00 36.19 480 ARG A C 1
ATOM 3503 O O . ARG A 1 480 ? 24.508 23.558 -39.133 1.00 36.19 480 ARG A O 1
ATOM 3510 N N . LEU A 1 481 ? 26.065 23.623 -37.512 1.00 35.97 481 LEU A N 1
ATOM 3511 C CA . LEU A 1 481 ? 26.227 25.074 -37.514 1.00 35.97 481 LEU A CA 1
ATOM 3512 C C . LEU A 1 481 ? 26.956 25.410 -38.817 1.00 35.97 481 LEU A C 1
ATOM 3514 O O . LEU A 1 481 ? 28.107 25.020 -39.012 1.00 35.97 481 LEU A O 1
ATOM 3518 N N . GLY A 1 482 ? 26.225 26.012 -39.753 1.00 36.06 482 GLY A N 1
ATOM 3519 C CA . GLY A 1 482 ? 26.738 26.389 -41.058 1.00 36.06 482 GLY A CA 1
ATOM 3520 C C . GLY A 1 482 ? 27.851 27.414 -40.908 1.00 36.06 482 GLY A C 1
ATOM 3521 O O . GLY A 1 482 ? 27.585 28.587 -40.680 1.00 36.06 482 GLY A O 1
ATOM 3522 N N . ILE A 1 483 ? 29.092 26.968 -41.073 1.00 44.69 483 ILE A N 1
ATOM 3523 C CA . ILE A 1 483 ? 30.186 27.836 -41.492 1.00 44.69 483 ILE A CA 1
ATOM 3524 C C . ILE A 1 483 ? 30.339 27.600 -42.995 1.00 44.69 483 ILE A C 1
ATOM 3526 O O . ILE A 1 483 ? 30.967 26.643 -43.437 1.00 44.69 483 ILE A O 1
ATOM 3530 N N . GLY A 1 484 ? 29.672 28.444 -43.776 1.00 36.19 484 GLY A N 1
ATOM 3531 C CA . GLY A 1 484 ? 29.951 28.695 -45.188 1.00 36.19 484 GLY A CA 1
ATOM 3532 C C . GLY A 1 484 ? 29.899 30.217 -45.364 1.00 36.19 484 GLY A C 1
ATOM 3533 O O . GLY A 1 484 ? 29.032 30.857 -44.784 1.00 36.19 484 GLY A O 1
ATOM 3534 N N . ALA A 1 485 ? 30.795 30.883 -46.077 1.00 36.19 485 ALA A N 1
ATOM 3535 C CA . ALA A 1 485 ? 31.560 30.416 -47.215 1.00 36.19 485 ALA A CA 1
ATOM 3536 C C . ALA A 1 485 ? 32.868 31.209 -47.353 1.00 36.19 485 ALA A C 1
ATOM 3538 O O . ALA A 1 485 ? 32.871 32.438 -47.261 1.00 36.19 485 ALA A O 1
ATOM 3539 N N . GLU A 1 486 ? 33.952 30.500 -47.665 1.00 40.62 486 GLU A N 1
ATOM 3540 C CA . GLU A 1 486 ? 35.063 31.063 -48.425 1.00 40.62 486 GLU A CA 1
ATOM 3541 C C . GLU A 1 486 ? 34.522 31.567 -49.770 1.00 40.62 486 GLU A C 1
ATOM 3543 O O . GLU A 1 486 ? 33.938 30.816 -50.553 1.00 40.62 486 GLU A O 1
ATOM 3548 N N . ARG A 1 487 ? 34.697 32.864 -50.028 1.00 39.19 487 ARG A N 1
ATOM 3549 C CA . ARG A 1 487 ? 34.581 33.451 -51.362 1.00 39.19 487 ARG A CA 1
ATOM 3550 C C . ARG A 1 487 ? 35.978 33.758 -51.869 1.00 39.19 487 ARG A C 1
ATOM 3552 O O . ARG A 1 487 ? 36.619 34.677 -51.368 1.00 39.19 487 ARG A O 1
ATOM 3559 N N . SER A 1 488 ? 36.400 33.069 -52.916 1.00 37.22 488 SER A N 1
ATOM 3560 C CA . SER A 1 488 ? 37.127 33.641 -54.061 1.00 37.22 488 SER A CA 1
ATOM 3561 C C . SER A 1 488 ? 37.145 32.589 -55.184 1.00 37.22 488 SER A C 1
ATOM 3563 O O . SER A 1 488 ? 36.927 31.417 -54.874 1.00 37.22 488 SER A O 1
ATOM 3565 N N . PRO A 1 489 ? 37.397 32.936 -56.464 1.00 46.03 489 PRO A N 1
ATOM 3566 C CA . PRO A 1 489 ? 37.886 34.220 -56.983 1.00 46.03 489 PRO A CA 1
ATOM 3567 C C . PRO A 1 489 ? 37.114 34.747 -58.216 1.00 46.03 489 PRO A C 1
ATOM 3569 O O . PRO A 1 489 ? 36.389 34.010 -58.879 1.00 46.03 489 PRO A O 1
ATOM 3572 N N . GLN A 1 490 ? 37.354 36.007 -58.593 1.00 31.00 490 GLN A N 1
ATOM 3573 C CA . GLN A 1 490 ? 37.416 36.373 -60.012 1.00 31.00 490 GLN A CA 1
ATOM 3574 C C . GLN A 1 490 ? 38.508 37.422 -60.277 1.00 31.00 490 GLN A C 1
ATOM 3576 O O . GLN A 1 490 ? 38.816 38.202 -59.374 1.00 31.00 490 GLN A O 1
ATOM 3581 N N . PRO A 1 491 ? 39.113 37.397 -61.481 1.00 51.44 491 PRO A N 1
ATOM 3582 C CA . PRO A 1 491 ? 40.314 38.149 -61.816 1.00 51.44 491 PRO A CA 1
ATOM 3583 C C . PRO A 1 491 ? 40.000 39.470 -62.534 1.00 51.44 491 PRO A C 1
ATOM 3585 O O . PRO A 1 491 ? 39.087 39.527 -63.357 1.00 51.44 491 PRO A O 1
ATOM 3588 N N . THR A 1 492 ? 40.836 40.478 -62.289 1.00 47.03 492 THR A N 1
ATOM 3589 C CA . THR A 1 492 ? 41.196 41.548 -63.236 1.00 47.03 492 THR A CA 1
ATOM 3590 C C . THR A 1 492 ? 42.635 41.943 -62.992 1.00 47.03 492 THR A C 1
ATOM 3592 O O . THR A 1 492 ? 42.953 42.151 -61.797 1.00 47.03 492 THR A O 1
#

pLDDT: mean 88.75, std 13.61, range [31.0, 98.69]

Foldseek 3Di:
DADPNRFDDDAAFQVDDLCVLCLDQLLLQLLQDAQWEEEEAQCQNNNNLSSCVVSNHQAYEYEHQDVVSLCCCCPVCCNRNVNSCPPPRYHYHHFFPLLVLLQDPAAILEYEYAPNDGCVCVVVLVLLLDFDPCQALVNLLSNLVRHDAFGKYKHKDFVDVVRLLVLLSVLSQLSSCVVVVNPQQLQQWWKKDDDGMIMIIGTPDGDDPVSLVSSVVSCVVSVIDGQAGSVDLDDDSSVSNVPDHNQHHLLQRSNSQPPDPDDGSNVVVLVVQLVCLLCCLCVPQPVVLCVVCVPVCVDLLNVLLLLLLLLLLLLVLLLLVLLLSLQCSLLRHSVLSCVLLVVLLVLLLVQLQVCCVVVVDAQLRLLLLLLVLLLVLLVCSVVVSSVCSNPDSVVSSVVSSVSSSSNNNSSSNNLSNSLVSQVVPPNSSNSVSVSSSVSSNSSSNSVSSVCCNPPGSNSSSNSSSVSSNSSNDSSDPDPPPDPDDDDDDDDD

Secondary structure (DSSP, 8-state):
-EETTTEE-----TTS-GGGGGGSGGGGGGGG-SS-EEEEE--TTSHHHHHHHHTT-SEEEEE-S-HHHHHHHHTTTTTTTTTGGG-TTEEEE-S-HHHHHTT----EEEEEEE--S-HHHHHTSGGGG---TTSSHHHHHHHHHTEEEEEEEEEEEE-PSS-HHHHHHHHHHHHHHHHTT-S-GGGGEEEEEETTEEEEEEESSPP-HHHHHHHHHHHHHTT-EEEE-SS---SHHHHHHHT-----BTTB--GGG--SSSPPHHHHHHHHHHHHHHHHIIIIIIHHHHHHHTHHHHSHHHHHHHHHHHHHHHHHHHHHHHHHHHHHHHHT-HHHHHHHHHHHHHHHHHHHHHHHHHHT--HHHHHHHHHHHHHHHHHHHHHHHHHHTTS-HHHHHHHHHHHHHHHHHHHHHHHHHHHHHHHTT-HHHHHHHHHHHHHHHHHHHHHHHHHHHHHHHHHHHHHHHHHHHHHHS-------------------

Radius of gyration: 27.89 Å; chains: 1; bounding box: 66×67×97 Å